Protein AF-A0A3N5WSE6-F1 (afdb_monomer_lite)

Sequence (549 aa):
MKRSPKEPRSGEAVTITAKVTDPDGVKTVTLMYQLVDPGNYIARLDPQYGTTWTSVAMHDDGLGGDALLQDGIFTVQLPTSLQIHRRLIRYKIFAMDDPGAAAFVPYSDDPQPNFAYFVYDGVPAWRGAVQPGVTPVIEYPAEVMRSLPVYHLISKKADVEDCTWFSKDGSDLFRWWGTLVYDGEVYDHIRYRMRGGVWRHSMAKNMFKFDFNRGHYFQARDDYGNKYATKWNRLDFSACIQQGSFGQRGEQGMFEALSFRMFNLAGCPASKTNYLQFRIIDEPYEDGERNAAHAPLTTKGTQYDGDFWGLYMTIEQMDGRFLDEHGLPDGNLFKMDNAYPGGFDKNNQGPTQPADNSDLEVVRGMYSSNPSAQWWSQNVNLDAYYAYVAIYQAVHHGDITSKNWFLYHHPQTDQWWQLPWDLDLTWTTYYGNNDPSDPFSRAGIFYNAALDLEKRNRIREVVDLLFNVEQTGQLIDDYAAIINDPAGGLSIVDADRAMWDYHWVMADAACGRYRDNCGSDKAGQGRFYQEAVDRRYERSFEGMVKVMK

Structure (mmCIF, N/CA/C/O backbone):
data_AF-A0A3N5WSE6-F1
#
_entry.id   AF-A0A3N5WSE6-F1
#
loop_
_atom_site.group_PDB
_atom_site.id
_atom_site.type_symbol
_atom_site.label_atom_id
_atom_site.label_alt_id
_atom_site.label_comp_id
_atom_site.label_asym_id
_atom_site.label_entity_id
_atom_site.label_seq_id
_atom_site.pdbx_PDB_ins_code
_atom_site.Cartn_x
_atom_site.Cartn_y
_atom_site.Cartn_z
_atom_site.occupancy
_atom_site.B_iso_or_equiv
_atom_site.auth_seq_id
_atom_site.auth_comp_id
_atom_site.auth_asym_id
_atom_site.auth_atom_id
_atom_site.pdbx_PDB_model_num
ATOM 1 N N . MET A 1 1 ? -3.345 -11.531 27.426 1.00 86.88 1 MET A N 1
ATOM 2 C CA . MET A 1 1 ? -4.732 -11.178 27.057 1.00 86.88 1 MET A CA 1
ATOM 3 C C . MET A 1 1 ? -5.153 -12.023 25.866 1.00 86.88 1 MET A C 1
ATOM 5 O O . MET A 1 1 ? -4.299 -12.315 25.034 1.00 86.88 1 MET A O 1
ATOM 9 N N . LYS A 1 2 ? -6.423 -12.423 25.783 1.00 92.62 2 LYS A N 1
ATOM 10 C CA . LYS A 1 2 ? -7.014 -13.065 24.600 1.00 92.62 2 LYS A CA 1
ATOM 11 C C . LYS A 1 2 ? -8.398 -12.471 24.317 1.00 92.62 2 LYS A C 1
ATOM 13 O O . LYS A 1 2 ? -9.063 -11.995 25.232 1.00 92.62 2 LYS A O 1
ATOM 18 N N . ARG A 1 3 ? -8.814 -12.507 23.050 1.00 94.56 3 ARG A N 1
ATOM 19 C CA . ARG A 1 3 ? -10.153 -12.127 22.577 1.00 94.56 3 ARG A CA 1
ATOM 20 C C . ARG A 1 3 ? -10.720 -13.264 21.730 1.00 94.56 3 ARG A C 1
ATOM 22 O O . ARG A 1 3 ? -9.979 -13.834 20.931 1.00 94.56 3 ARG A O 1
ATOM 29 N N . SER A 1 4 ? -12.007 -13.564 21.886 1.00 94.44 4 SER A N 1
ATOM 30 C CA . SER A 1 4 ? -12.732 -14.512 21.037 1.00 94.44 4 SER A CA 1
ATOM 31 C C . SER A 1 4 ? -14.167 -14.032 20.765 1.00 94.44 4 SER A C 1
ATOM 33 O O . SER A 1 4 ? -14.835 -13.642 21.724 1.00 94.44 4 SER A O 1
ATOM 35 N N . PRO A 1 5 ? -14.659 -14.078 19.512 1.00 95.19 5 PRO A N 1
ATOM 36 C CA . PRO A 1 5 ? -13.917 -14.422 18.296 1.00 95.19 5 PRO A CA 1
ATOM 37 C C . PRO A 1 5 ? -12.885 -13.344 17.915 1.00 95.19 5 PRO A C 1
ATOM 39 O O . PRO A 1 5 ? -12.900 -12.216 18.418 1.00 95.19 5 PRO A O 1
ATOM 42 N N . LYS A 1 6 ? -11.952 -13.699 17.023 1.00 92.56 6 LYS A N 1
ATOM 43 C CA . LYS A 1 6 ? -10.995 -12.731 16.467 1.00 92.56 6 LYS A CA 1
ATOM 44 C C . LYS A 1 6 ? -11.714 -11.700 15.590 1.00 92.56 6 LYS A C 1
ATOM 46 O O . LYS A 1 6 ? -11.431 -10.513 15.721 1.00 92.56 6 LYS A O 1
ATOM 51 N N . GLU A 1 7 ? -12.657 -12.164 14.776 1.00 94.06 7 GLU A N 1
ATOM 52 C CA . GLU A 1 7 ? -13.447 -11.383 13.819 1.00 94.06 7 GLU A CA 1
ATOM 53 C C . GLU A 1 7 ? -14.938 -11.568 14.123 1.00 94.06 7 GLU A C 1
ATOM 55 O O . GLU A 1 7 ? -15.566 -12.472 13.572 1.00 94.06 7 GLU A O 1
ATOM 60 N N . PRO A 1 8 ? -15.493 -10.795 15.070 1.00 96.88 8 PRO A N 1
ATOM 61 C CA . PRO A 1 8 ? -16.900 -10.907 15.427 1.00 96.88 8 PRO A CA 1
ATOM 62 C C . PRO A 1 8 ? -17.823 -10.422 14.312 1.00 96.88 8 PRO A C 1
ATOM 64 O O . PRO A 1 8 ? -17.570 -9.400 13.668 1.00 96.88 8 PRO A O 1
ATOM 67 N N . ARG A 1 9 ? -18.948 -11.118 14.163 1.00 97.50 9 ARG A N 1
ATOM 68 C CA . ARG A 1 9 ? -20.102 -10.666 13.381 1.00 97.50 9 ARG A CA 1
ATOM 69 C C . ARG A 1 9 ? -21.116 -9.939 14.255 1.00 97.50 9 ARG A C 1
ATOM 71 O O . ARG A 1 9 ? -21.081 -10.008 15.488 1.00 97.50 9 ARG A O 1
ATOM 78 N N . SER A 1 10 ? -22.047 -9.250 13.608 1.00 97.94 10 SER A N 1
ATOM 79 C CA . SER A 1 10 ? -23.164 -8.601 14.282 1.00 97.94 10 SER A CA 1
ATOM 80 C C . SER A 1 10 ? -23.935 -9.592 15.155 1.00 97.94 10 SER A C 1
ATOM 82 O O . SER A 1 10 ? -24.326 -10.668 14.706 1.00 97.94 10 SER A O 1
ATOM 84 N N . GLY A 1 11 ? -24.181 -9.216 16.409 1.00 97.12 11 GLY A N 1
ATOM 85 C CA . GLY A 1 11 ? -24.913 -10.044 17.367 1.00 97.12 11 GLY A CA 1
ATOM 86 C C . GLY A 1 11 ? -24.133 -11.219 17.973 1.00 97.12 11 GLY A C 1
ATOM 87 O O . GLY A 1 11 ? -24.711 -11.949 18.778 1.00 97.12 11 GLY A O 1
ATOM 88 N N . GLU A 1 12 ? -22.849 -11.408 17.659 1.00 95.44 12 GLU A N 1
ATOM 89 C CA . GLU A 1 12 ? -22.012 -12.408 18.338 1.00 95.44 12 GLU A CA 1
ATOM 90 C C . GLU A 1 12 ? -21.519 -11.889 19.695 1.00 95.44 12 GLU A C 1
ATOM 92 O O . GLU A 1 12 ? -21.291 -10.700 19.874 1.00 95.44 12 GLU A O 1
ATOM 97 N N . ALA A 1 13 ? -21.370 -12.753 20.699 1.00 94.19 13 ALA A N 1
ATOM 98 C CA . ALA A 1 13 ? -20.795 -12.331 21.978 1.00 94.19 13 ALA A CA 1
ATOM 99 C C . ALA A 1 13 ? -19.265 -12.293 21.870 1.00 94.19 13 ALA A C 1
ATOM 101 O O . ALA A 1 13 ? -18.660 -13.226 21.341 1.00 94.19 13 ALA A O 1
ATOM 102 N N . VAL A 1 14 ? -18.631 -11.249 22.410 1.00 97.44 14 VAL A N 1
ATOM 103 C CA . VAL A 1 14 ? -17.164 -11.129 22.421 1.00 97.44 14 VAL A CA 1
ATOM 104 C C . VAL A 1 14 ? -16.653 -11.341 23.836 1.00 97.44 14 VAL A C 1
ATOM 106 O O . VAL A 1 14 ? -16.944 -10.557 24.737 1.00 97.44 14 VAL A O 1
ATOM 109 N N . THR A 1 15 ? -15.864 -12.395 24.023 1.00 97.56 15 THR A N 1
ATOM 110 C CA . THR A 1 15 ? -15.195 -12.706 25.289 1.00 97.56 15 THR A CA 1
ATOM 111 C C . THR A 1 15 ? -13.786 -12.131 25.278 1.00 97.56 15 THR A C 1
ATOM 113 O O . THR A 1 15 ? -13.009 -12.390 24.354 1.00 97.56 15 THR A O 1
ATOM 116 N N . ILE A 1 16 ? -13.439 -11.369 26.312 1.00 97.94 16 ILE A N 1
ATOM 117 C CA . ILE A 1 16 ? -12.098 -10.821 26.525 1.00 97.94 16 ILE A CA 1
ATOM 118 C C . ILE A 1 16 ? -11.569 -11.365 27.844 1.00 97.94 16 ILE A C 1
ATOM 120 O O . ILE A 1 16 ? -12.239 -11.264 28.869 1.00 97.94 16 ILE A O 1
ATOM 124 N N . THR A 1 17 ? -10.355 -11.912 27.811 1.00 97.44 17 THR A N 1
ATOM 125 C CA . THR A 1 17 ? -9.686 -12.455 28.993 1.00 97.44 17 THR A CA 1
ATOM 126 C C . THR A 1 17 ? -8.315 -11.830 29.207 1.00 97.44 17 THR A C 1
ATOM 128 O O . THR A 1 17 ? -7.577 -11.522 28.258 1.00 97.44 17 THR A O 1
ATOM 131 N N . ALA A 1 18 ? -7.933 -11.661 30.467 1.00 97.38 18 ALA A N 1
ATOM 132 C CA . ALA A 1 18 ? -6.633 -11.151 30.861 1.00 97.38 18 ALA A CA 1
ATOM 133 C C . ALA A 1 18 ? -6.114 -11.887 32.090 1.00 97.38 18 ALA A C 1
ATOM 135 O O . ALA A 1 18 ? -6.781 -11.957 33.112 1.00 97.38 18 ALA A O 1
ATOM 136 N N . LYS A 1 19 ? -4.884 -12.393 31.986 1.00 96.69 19 LYS A N 1
ATOM 137 C CA . LYS A 1 19 ? -4.167 -12.904 33.146 1.00 96.69 19 LYS A CA 1
ATOM 138 C C . LYS A 1 19 ? -3.644 -11.719 33.951 1.00 96.69 19 LYS A C 1
ATOM 140 O O . LYS A 1 19 ? -2.852 -10.946 33.410 1.00 96.69 19 LYS A O 1
ATOM 145 N N . VAL A 1 20 ? -4.086 -11.596 35.195 1.00 95.94 20 VAL A N 1
ATOM 146 C CA . VAL A 1 20 ? -3.697 -10.529 36.122 1.00 95.94 20 VAL A CA 1
ATOM 147 C C . VAL A 1 20 ? -3.266 -11.184 37.425 1.00 95.94 20 VAL A C 1
ATOM 149 O O . VAL A 1 20 ? -3.993 -11.992 37.990 1.00 95.94 20 VAL A O 1
ATOM 152 N N . THR A 1 21 ? -2.059 -10.869 37.879 1.00 93.56 21 THR A N 1
ATOM 153 C CA . THR A 1 21 ? -1.475 -11.458 39.086 1.00 93.56 21 THR A CA 1
ATOM 154 C C . THR A 1 21 ? -0.719 -10.388 39.843 1.00 93.56 21 THR A C 1
ATOM 156 O O . THR A 1 21 ? 0.062 -9.665 39.224 1.00 93.56 21 THR A O 1
ATOM 159 N N . ASP A 1 22 ? -0.892 -10.355 41.157 1.00 94.56 22 ASP A N 1
ATOM 160 C CA . ASP A 1 22 ? -0.161 -9.472 42.056 1.00 94.56 22 ASP A CA 1
ATOM 161 C C . ASP A 1 22 ? 0.163 -10.231 43.361 1.00 94.56 22 ASP A C 1
ATOM 163 O O . ASP A 1 22 ? -0.725 -10.927 43.867 1.00 94.56 22 ASP A O 1
ATOM 167 N N . PRO A 1 23 ? 1.404 -10.176 43.889 1.00 93.94 23 PRO A N 1
ATOM 168 C CA . PRO A 1 23 ? 1.754 -10.792 45.171 1.00 93.94 23 PRO A CA 1
ATOM 169 C C . PRO A 1 23 ? 0.925 -10.292 46.359 1.00 93.94 23 PRO A C 1
ATOM 171 O O . PRO A 1 23 ? 0.713 -11.060 47.298 1.00 93.94 23 PRO A O 1
ATOM 174 N N . ASP A 1 24 ? 0.455 -9.045 46.307 1.00 94.75 24 ASP A N 1
ATOM 175 C CA . ASP A 1 24 ? -0.353 -8.414 47.349 1.00 94.75 24 ASP A CA 1
ATOM 176 C C . ASP A 1 24 ? -1.864 -8.628 47.138 1.00 94.75 24 ASP A C 1
ATOM 178 O O . ASP A 1 24 ? -2.667 -8.124 47.918 1.00 94.75 24 ASP A O 1
ATOM 182 N N . GLY A 1 25 ? -2.256 -9.418 46.131 1.00 93.56 25 GLY A N 1
ATOM 183 C CA . GLY A 1 25 ? -3.651 -9.709 45.799 1.00 93.56 25 GLY A CA 1
ATOM 184 C C . GLY A 1 25 ? -4.237 -8.743 44.766 1.00 93.56 25 GLY A C 1
ATOM 185 O O . GLY A 1 25 ? -3.863 -7.578 44.675 1.00 93.56 25 GLY A O 1
ATOM 186 N N . VAL A 1 26 ? -5.171 -9.236 43.946 1.00 96.06 26 VAL A N 1
ATOM 187 C CA . VAL A 1 26 ? -5.848 -8.433 42.915 1.00 96.06 26 VAL A CA 1
ATOM 188 C C . VAL A 1 26 ? -7.219 -8.010 43.429 1.00 96.06 26 VAL A C 1
ATOM 190 O O . VAL A 1 26 ? -8.108 -8.843 43.598 1.00 96.06 26 VAL A O 1
ATOM 193 N N . LYS A 1 27 ? -7.410 -6.704 43.625 1.00 95.94 27 LYS A N 1
ATOM 194 C CA . LYS A 1 27 ? -8.645 -6.137 44.176 1.00 95.94 27 LYS A CA 1
ATOM 195 C C . LYS A 1 27 ? -9.726 -5.938 43.128 1.00 95.94 27 LYS A C 1
ATOM 197 O O . LYS A 1 27 ? -10.897 -6.229 43.364 1.00 95.94 27 LYS A O 1
ATOM 202 N N . THR A 1 28 ? -9.367 -5.377 41.975 1.00 96.88 28 THR A N 1
ATOM 203 C CA . THR A 1 28 ? -10.315 -5.172 40.876 1.00 96.88 28 THR A CA 1
ATOM 204 C C . THR A 1 28 ? -9.631 -5.232 39.523 1.00 96.88 28 THR A C 1
ATOM 206 O O . THR A 1 28 ? -8.520 -4.734 39.344 1.00 96.88 28 THR A O 1
ATOM 209 N N . VAL A 1 29 ? -10.344 -5.808 38.557 1.00 98.19 29 VAL A N 1
ATOM 210 C CA . VAL A 1 29 ? -10.006 -5.760 37.139 1.00 98.19 29 VAL A CA 1
ATOM 211 C C . VAL A 1 29 ? -11.225 -5.240 36.392 1.00 98.19 29 VAL A C 1
ATOM 213 O O . VAL A 1 29 ? -12.335 -5.749 36.534 1.00 98.19 29 VAL A O 1
ATOM 216 N N . THR A 1 30 ? -11.031 -4.178 35.622 1.00 98.50 30 THR A N 1
ATOM 217 C CA . THR A 1 30 ? -12.090 -3.485 34.890 1.00 98.50 30 THR A CA 1
ATOM 218 C C . THR A 1 30 ? -11.689 -3.354 33.433 1.00 98.50 30 THR A C 1
ATOM 220 O O . THR A 1 30 ? -10.617 -2.835 33.121 1.00 98.50 30 THR A O 1
ATOM 223 N N . LEU A 1 31 ? -12.569 -3.770 32.528 1.00 98.44 31 LEU A N 1
ATOM 224 C CA . LEU A 1 31 ? -12.447 -3.462 31.115 1.00 98.44 31 LEU A CA 1
ATOM 225 C C . LEU A 1 31 ? -13.149 -2.137 30.830 1.00 98.44 31 LEU A C 1
ATOM 227 O O . LEU A 1 31 ? -14.322 -1.960 31.145 1.00 98.44 31 LEU A O 1
ATOM 231 N N . MET A 1 32 ? -12.436 -1.215 30.196 1.00 98.56 32 MET A N 1
ATOM 232 C CA . MET A 1 32 ? -12.995 0.031 29.687 1.00 98.56 32 MET A CA 1
ATOM 233 C C . MET A 1 32 ? -13.098 -0.074 28.173 1.00 98.56 32 MET A C 1
ATOM 235 O O . MET A 1 32 ? -12.071 -0.281 27.533 1.00 98.56 32 MET A O 1
ATOM 239 N N . TYR A 1 33 ? -14.287 0.086 27.590 1.00 98.50 33 TYR A N 1
ATOM 240 C CA . TYR A 1 33 ? -14.474 0.069 26.136 1.00 98.50 33 TYR A CA 1
ATOM 241 C C . TYR A 1 33 ? -14.991 1.399 25.580 1.00 98.50 33 TYR A C 1
ATOM 243 O O . TYR A 1 33 ? -15.696 2.140 26.262 1.00 98.50 33 TYR A O 1
ATOM 251 N N . GLN A 1 34 ? -14.655 1.682 24.322 1.00 98.69 34 GLN A N 1
ATOM 252 C CA . GLN A 1 34 ? -15.148 2.816 23.541 1.00 98.69 34 GLN A CA 1
ATOM 253 C C . GLN A 1 34 ? -15.708 2.297 22.216 1.00 98.69 34 GLN A C 1
ATOM 255 O O . GLN A 1 34 ? -15.076 1.483 21.540 1.00 98.69 34 GLN A O 1
ATOM 260 N N . LEU A 1 35 ? -16.897 2.777 21.856 1.00 98.56 35 LEU A N 1
ATOM 261 C CA . LEU A 1 35 ? -17.554 2.456 20.593 1.00 98.56 35 LEU A CA 1
ATOM 262 C C . LEU A 1 35 ? -17.202 3.522 19.554 1.00 98.56 35 LEU A C 1
ATOM 264 O O . LEU A 1 35 ? -17.248 4.715 19.852 1.00 98.56 35 LEU A O 1
ATOM 268 N N . VAL A 1 36 ? -16.867 3.086 18.344 1.00 98.69 36 VAL A N 1
ATOM 269 C CA . VAL A 1 36 ? -16.588 3.952 17.198 1.00 98.69 36 VAL A CA 1
ATOM 270 C C . VAL A 1 36 ? -17.490 3.506 16.050 1.00 98.69 36 VAL A C 1
ATOM 272 O O . VAL A 1 36 ? -17.231 2.499 15.387 1.00 98.69 36 VAL A O 1
ATOM 275 N N . ASP A 1 37 ? -18.593 4.232 15.877 1.00 98.50 37 ASP A N 1
ATOM 276 C CA . ASP A 1 37 ? -19.585 3.987 14.829 1.00 98.50 37 ASP A CA 1
ATOM 277 C C . ASP A 1 37 ? -19.084 4.447 13.449 1.00 98.50 37 ASP A C 1
ATOM 279 O O . ASP A 1 37 ? -18.299 5.402 13.373 1.00 98.50 37 ASP A O 1
ATOM 283 N N . PRO A 1 38 ? -19.546 3.820 12.347 1.00 98.56 38 PRO A N 1
ATOM 284 C CA . PRO A 1 38 ? -19.200 4.255 10.995 1.00 98.56 38 PRO A CA 1
ATOM 285 C C . PRO A 1 38 ? -19.547 5.738 10.793 1.00 98.56 38 PRO A C 1
ATOM 287 O O . PRO A 1 38 ? -20.576 6.227 11.268 1.00 98.56 38 PRO A O 1
ATOM 290 N N . GLY A 1 39 ? -18.646 6.474 10.140 1.00 98.12 39 GLY A N 1
ATOM 291 C CA . GLY A 1 39 ? -18.746 7.925 9.963 1.00 98.12 39 GLY A CA 1
ATOM 292 C C . GLY A 1 39 ? -18.388 8.783 11.179 1.00 98.12 39 GLY A C 1
ATOM 293 O O . GLY A 1 39 ? -18.348 10.004 11.070 1.00 98.12 39 GLY A O 1
ATOM 294 N N . ASN A 1 40 ? -18.096 8.175 12.332 1.00 98.19 40 ASN A N 1
ATOM 295 C CA . ASN A 1 40 ? -17.830 8.883 13.587 1.00 98.19 40 ASN A CA 1
ATOM 296 C C . ASN A 1 40 ? -16.466 8.503 14.174 1.00 98.19 40 ASN A C 1
ATOM 298 O O . ASN A 1 40 ? -16.333 8.254 15.374 1.00 98.19 40 ASN A O 1
ATOM 302 N N . TYR A 1 41 ? -15.443 8.428 13.318 1.00 98.56 41 TYR A N 1
ATOM 303 C CA . TYR A 1 41 ? -14.102 8.058 13.748 1.00 98.56 41 TYR A CA 1
ATOM 304 C C . TYR A 1 41 ? -13.552 9.022 14.810 1.00 98.56 41 TYR A C 1
ATOM 306 O O . TYR A 1 41 ? -13.514 10.237 14.615 1.00 98.56 41 TYR A O 1
ATOM 314 N N . ILE A 1 42 ? -13.073 8.455 15.920 1.00 98.38 42 ILE A N 1
ATOM 315 C CA . ILE A 1 42 ? -12.437 9.190 17.016 1.00 98.38 42 ILE A CA 1
ATOM 316 C C . ILE A 1 42 ? -10.920 9.041 16.863 1.00 98.38 42 ILE A C 1
ATOM 318 O O . ILE A 1 42 ? -10.365 7.962 17.095 1.00 98.38 42 ILE A O 1
ATOM 322 N N . ALA A 1 43 ? -10.234 10.113 16.482 1.00 97.44 43 ALA A N 1
ATOM 323 C CA . ALA A 1 43 ? -8.780 10.144 16.388 1.00 97.44 43 ALA A CA 1
ATOM 324 C C . ALA A 1 43 ? -8.129 10.212 17.780 1.00 97.44 43 ALA A C 1
ATOM 326 O O . ALA A 1 43 ? -8.741 10.610 18.770 1.00 97.44 43 ALA A O 1
ATOM 327 N N . ARG A 1 44 ? -6.841 9.856 17.854 1.00 94.94 44 ARG A N 1
ATOM 328 C CA . ARG A 1 44 ? -6.085 9.733 19.114 1.00 94.94 44 ARG A CA 1
ATOM 329 C C . ARG A 1 44 ? -6.114 10.988 19.991 1.00 94.94 44 ARG A C 1
ATOM 331 O O . ARG A 1 44 ? -6.088 10.879 21.218 1.00 94.94 44 ARG A O 1
ATOM 338 N N . LEU A 1 45 ? -6.086 12.154 19.348 1.00 95.69 45 LEU A N 1
ATOM 339 C CA . LEU A 1 45 ? -6.001 13.465 19.993 1.00 95.69 45 LEU A CA 1
ATOM 340 C C . LEU A 1 45 ? -7.360 14.163 20.106 1.00 95.69 45 LEU A C 1
ATOM 342 O O . LEU A 1 45 ? -7.424 15.290 20.592 1.00 95.69 45 LEU A O 1
ATOM 346 N N . ASP A 1 46 ? -8.443 13.507 19.688 1.00 97.44 46 ASP A N 1
ATOM 347 C CA . ASP A 1 46 ? -9.776 14.060 19.881 1.00 97.44 46 ASP A CA 1
ATOM 348 C C . ASP A 1 46 ? -10.138 14.049 21.369 1.00 97.44 46 ASP A C 1
ATOM 350 O O . ASP A 1 46 ? -9.911 13.042 22.047 1.00 97.44 46 ASP A O 1
ATOM 354 N N . PRO A 1 47 ? -10.789 15.103 21.894 1.00 97.38 47 PRO A N 1
ATOM 355 C CA . PRO A 1 47 ? -11.246 15.119 23.283 1.00 97.38 47 PRO A CA 1
ATOM 356 C C . PRO A 1 47 ? -12.132 13.917 23.642 1.00 97.38 47 PRO A C 1
ATOM 358 O O . PRO A 1 47 ? -12.027 13.376 24.742 1.00 97.38 47 PRO A O 1
ATOM 361 N N . GLN A 1 48 ? -12.956 13.452 22.694 1.00 97.50 48 GLN A N 1
ATOM 362 C CA . GLN A 1 48 ? -13.819 12.275 22.855 1.00 97.50 48 GLN A CA 1
ATOM 363 C C . GLN A 1 48 ? -13.027 11.000 23.149 1.00 97.50 48 GLN A C 1
ATOM 365 O O . GLN A 1 48 ? -13.530 10.138 23.873 1.00 97.50 48 GLN A O 1
ATOM 370 N N . TYR A 1 49 ? -11.785 10.891 22.660 1.00 97.75 49 TYR A N 1
ATOM 371 C CA . TYR A 1 49 ? -10.926 9.757 22.980 1.00 97.75 49 TYR A CA 1
ATOM 372 C C . TYR A 1 49 ? -10.676 9.652 24.487 1.00 97.75 49 TYR A C 1
ATOM 374 O O . TYR A 1 49 ? -10.541 8.550 24.993 1.00 97.75 49 TYR A O 1
ATOM 382 N N . GLY A 1 50 ? -10.630 10.763 25.227 1.00 96.00 50 GLY A N 1
ATOM 383 C CA . GLY A 1 50 ? -10.406 10.755 26.675 1.00 96.00 50 GLY A CA 1
ATOM 384 C C . GLY A 1 50 ? -11.664 10.545 27.523 1.00 96.00 50 GLY A C 1
ATOM 385 O O . GLY A 1 50 ? -11.540 10.209 28.696 1.00 96.00 50 GLY A O 1
ATOM 386 N N . THR A 1 51 ? -12.863 10.749 26.969 1.00 95.62 51 THR A N 1
ATOM 387 C CA . THR A 1 51 ? -14.083 10.956 27.776 1.00 95.62 51 THR A CA 1
ATOM 388 C C . THR A 1 51 ? -15.225 9.978 27.505 1.00 95.62 51 THR A C 1
ATOM 390 O O . THR A 1 51 ? -16.185 9.959 28.266 1.00 95.62 51 THR A O 1
ATOM 393 N N . THR A 1 52 ? -15.141 9.145 26.464 1.00 95.75 52 THR A N 1
ATOM 394 C CA . THR A 1 52 ? -16.249 8.266 26.026 1.00 95.75 52 THR A CA 1
ATOM 395 C C . THR A 1 52 ? -15.985 6.777 26.286 1.00 95.75 52 THR A C 1
ATOM 397 O O . THR A 1 52 ? -16.304 5.918 25.465 1.00 95.75 52 THR A O 1
ATOM 400 N N . TRP A 1 53 ? -15.393 6.461 27.441 1.00 98.19 53 TRP A N 1
ATOM 401 C CA . TRP A 1 53 ? -15.140 5.081 27.870 1.00 98.19 53 TRP A CA 1
ATOM 402 C C . TRP A 1 53 ? -16.223 4.584 28.826 1.00 98.19 53 TRP A C 1
ATOM 404 O O . TRP A 1 53 ? -16.596 5.283 29.765 1.00 98.19 53 TRP A O 1
ATOM 414 N N . THR A 1 54 ? -16.686 3.355 28.614 1.00 98.38 54 THR A N 1
ATOM 415 C CA . THR A 1 54 ? -17.622 2.652 29.500 1.00 98.38 54 THR A CA 1
ATOM 416 C C . THR A 1 54 ? -16.898 1.531 30.232 1.00 98.38 54 THR A C 1
ATOM 418 O O . THR A 1 54 ? -16.203 0.738 29.601 1.00 98.38 54 THR A O 1
ATOM 421 N N . SER A 1 55 ? -17.066 1.460 31.551 1.00 98.12 55 SER A N 1
ATOM 422 C CA . SER A 1 55 ? -16.417 0.462 32.407 1.00 98.12 55 SER A CA 1
ATOM 423 C C . SER A 1 55 ? -17.317 -0.744 32.664 1.00 98.12 55 SER A C 1
ATOM 425 O O . SER A 1 55 ? -18.492 -0.585 32.990 1.00 98.12 55 SER A O 1
ATOM 427 N N . VAL A 1 56 ? -16.745 -1.944 32.583 1.00 97.69 56 VAL A N 1
ATOM 428 C CA . VAL A 1 56 ? -17.379 -3.218 32.942 1.00 97.69 56 VAL A CA 1
ATOM 429 C C . VAL A 1 56 ? -16.398 -4.028 33.781 1.00 97.69 56 VAL A C 1
ATOM 431 O O . VAL A 1 56 ? -15.207 -4.081 33.471 1.00 97.69 56 VAL A O 1
ATOM 434 N N . ALA A 1 57 ? -16.887 -4.645 34.853 1.00 97.69 57 ALA A N 1
ATOM 435 C CA . ALA A 1 57 ? -16.064 -5.517 35.679 1.00 97.69 57 ALA A CA 1
ATOM 436 C C . ALA A 1 57 ? -15.631 -6.764 34.892 1.00 97.69 57 ALA A C 1
ATOM 438 O O . ALA A 1 57 ? -16.395 -7.302 34.089 1.00 97.69 57 ALA A O 1
ATOM 439 N N . MET A 1 58 ? -14.399 -7.207 35.127 1.00 98.12 58 MET A N 1
ATOM 440 C CA . MET A 1 58 ? -13.931 -8.529 34.723 1.00 98.12 58 MET A CA 1
ATOM 441 C C . MET A 1 58 ? -13.905 -9.432 35.960 1.00 98.12 58 MET A C 1
ATOM 443 O O . MET A 1 58 ? -13.577 -8.966 37.053 1.00 98.12 58 MET A O 1
ATOM 447 N N . HIS A 1 59 ? -14.242 -10.707 35.788 1.00 97.25 59 HIS A N 1
ATOM 448 C CA . HIS A 1 59 ? -14.419 -11.668 36.878 1.00 97.25 59 HIS A CA 1
ATOM 449 C C . HIS A 1 59 ? -13.544 -12.910 36.680 1.00 97.25 59 HIS A C 1
ATOM 451 O O . HIS A 1 59 ? -13.308 -13.310 35.546 1.00 97.25 59 HIS A O 1
ATOM 457 N N . ASP A 1 60 ? -13.068 -13.478 37.786 1.00 96.50 60 ASP A N 1
ATOM 458 C CA . ASP A 1 60 ? -12.316 -14.742 37.878 1.00 96.50 60 ASP A CA 1
ATOM 459 C C . ASP A 1 60 ? -13.094 -15.674 38.832 1.00 96.50 60 ASP A C 1
ATOM 461 O O . ASP A 1 60 ? -12.671 -15.990 39.949 1.00 96.50 60 ASP A O 1
ATOM 465 N N . ASP A 1 61 ? -14.354 -15.933 38.471 1.00 95.94 61 ASP A N 1
ATOM 466 C CA . ASP A 1 61 ? -15.370 -16.584 39.302 1.00 95.94 61 ASP A CA 1
ATOM 467 C C . ASP A 1 61 ? -15.934 -17.889 38.702 1.00 95.94 61 ASP A C 1
ATOM 469 O O . ASP A 1 61 ? -16.811 -18.523 39.297 1.00 95.94 61 ASP A O 1
ATOM 473 N N . GLY A 1 62 ? -15.431 -18.319 37.542 1.00 94.38 62 GLY A N 1
ATOM 474 C CA . GLY A 1 62 ? -15.947 -19.456 36.780 1.00 94.38 62 GLY A CA 1
ATOM 475 C C . GLY A 1 62 ? -17.340 -19.233 36.172 1.00 94.38 62 GLY A C 1
ATOM 476 O O . GLY A 1 62 ? -18.003 -20.205 35.798 1.00 94.38 62 GLY A O 1
ATOM 477 N N . LEU A 1 63 ? -17.827 -17.987 36.105 1.00 92.69 63 LEU A N 1
ATOM 478 C CA . LEU A 1 63 ? -19.124 -17.607 35.538 1.00 92.69 63 LEU A CA 1
ATOM 479 C C . LEU A 1 63 ? -18.955 -16.624 34.368 1.00 92.69 63 LEU A C 1
ATOM 481 O O . LEU A 1 63 ? -17.880 -16.114 34.083 1.00 92.69 63 LEU A O 1
ATOM 485 N N . GLY A 1 64 ? -20.038 -16.353 33.630 1.00 85.19 64 GLY A N 1
ATOM 486 C CA . GLY A 1 64 ? -20.049 -15.264 32.638 1.00 85.19 64 GLY A CA 1
ATOM 487 C C . GLY A 1 64 ? -19.023 -15.398 31.502 1.00 85.19 64 GLY A C 1
ATOM 488 O O . GLY A 1 64 ? -18.595 -14.390 30.944 1.00 85.19 64 GLY A O 1
ATOM 489 N N . GLY A 1 65 ? -18.627 -16.628 31.161 1.00 88.88 65 GLY A N 1
ATOM 490 C CA . GLY A 1 65 ? -17.589 -16.916 30.168 1.00 88.88 65 GLY A CA 1
ATOM 491 C C . GLY A 1 65 ? -16.212 -17.200 30.753 1.00 88.88 65 GLY A C 1
ATOM 492 O O . GLY A 1 65 ? -15.334 -17.623 30.002 1.00 88.88 65 GLY A O 1
ATOM 493 N N . ASP A 1 66 ? -16.032 -16.988 32.054 1.00 94.81 66 ASP A N 1
ATOM 494 C CA . ASP A 1 66 ? -14.826 -17.370 32.761 1.00 94.81 66 ASP A CA 1
ATOM 495 C C . ASP A 1 66 ? -14.713 -18.893 32.893 1.00 94.81 66 ASP A C 1
ATOM 497 O O . ASP A 1 66 ? -15.684 -19.581 33.212 1.00 94.81 66 ASP A O 1
ATOM 501 N N . ALA A 1 67 ? -13.539 -19.437 32.576 1.00 93.94 67 ALA A N 1
ATOM 502 C CA . ALA A 1 67 ? -13.381 -20.875 32.368 1.00 93.94 67 ALA A CA 1
ATOM 503 C C . ALA A 1 67 ? -13.125 -21.644 33.668 1.00 93.94 67 ALA A C 1
ATOM 505 O O . ALA A 1 67 ? -13.575 -22.784 33.801 1.00 93.94 67 ALA A O 1
ATOM 506 N N . LEU A 1 68 ? -12.375 -21.049 34.597 1.00 95.19 68 LEU A N 1
ATOM 507 C CA . LEU A 1 68 ? -11.951 -21.666 35.847 1.00 95.19 68 LEU A CA 1
ATOM 508 C C . LEU A 1 68 ? -11.978 -20.612 36.949 1.00 95.19 68 LEU A C 1
ATOM 510 O O . LEU A 1 68 ? -11.408 -19.550 36.791 1.00 95.19 68 LEU A O 1
ATOM 514 N N . LEU A 1 69 ? -12.592 -20.952 38.078 1.00 95.19 69 LEU A N 1
ATOM 515 C CA . LEU A 1 69 ? -12.619 -20.102 39.264 1.00 95.19 69 LEU A CA 1
ATOM 516 C C . LEU A 1 69 ? -11.205 -19.920 39.848 1.00 95.19 69 LEU A C 1
ATOM 518 O O . LEU A 1 69 ? -10.553 -20.916 40.173 1.00 95.19 69 LEU A O 1
ATOM 522 N N . GLN A 1 70 ? -10.817 -18.670 40.109 1.00 93.62 70 GLN A N 1
ATOM 523 C CA . GLN A 1 70 ? -9.603 -18.272 40.837 1.00 93.62 70 GLN A CA 1
ATOM 524 C C . GLN A 1 70 ? -8.292 -18.759 40.199 1.00 93.62 70 GLN A C 1
ATOM 526 O O . GLN A 1 70 ? -7.351 -19.136 40.906 1.00 93.62 70 GLN A O 1
ATOM 531 N N . ASP A 1 71 ? -8.203 -18.764 38.869 1.00 95.62 71 ASP A N 1
ATOM 532 C CA . ASP A 1 71 ? -6.973 -19.132 38.151 1.00 95.62 71 ASP A CA 1
ATOM 533 C C . ASP A 1 71 ? -6.103 -17.915 37.752 1.00 95.62 71 ASP A C 1
ATOM 535 O O . ASP A 1 71 ? -5.020 -18.062 37.163 1.00 95.62 71 ASP A O 1
ATOM 539 N N . GLY A 1 72 ? -6.543 -16.708 38.121 1.00 95.25 72 GLY A N 1
ATOM 540 C CA . GLY A 1 72 ? -5.915 -15.432 37.800 1.00 95.25 72 GLY A CA 1
ATOM 541 C C . GLY A 1 72 ? -6.233 -14.929 36.391 1.00 95.25 72 GLY A C 1
ATOM 542 O O . GLY A 1 72 ? -5.606 -13.963 35.939 1.00 95.25 72 GLY A O 1
ATOM 543 N N . ILE A 1 73 ? -7.147 -15.574 35.659 1.00 97.25 73 ILE A N 1
ATOM 544 C CA . ILE A 1 73 ? -7.635 -15.135 34.353 1.00 97.25 73 ILE A CA 1
ATOM 545 C C . ILE A 1 73 ? -8.982 -14.451 34.542 1.00 97.25 73 ILE A C 1
ATOM 547 O O . ILE A 1 73 ? -10.034 -15.062 34.599 1.00 97.25 73 ILE A O 1
ATOM 551 N N . PHE A 1 74 ? -8.956 -13.126 34.534 1.00 98.00 74 PHE A N 1
ATOM 552 C CA . PHE A 1 74 ? -10.171 -12.335 34.584 1.00 98.00 74 PHE A CA 1
ATOM 553 C C . PHE A 1 74 ? -10.827 -12.303 33.207 1.00 98.00 74 PHE A C 1
ATOM 555 O O . PHE A 1 74 ? -10.154 -12.090 32.190 1.00 98.00 74 PHE A O 1
ATOM 562 N N . THR A 1 75 ? -12.146 -12.443 33.181 1.00 98.19 75 THR A N 1
ATOM 563 C CA . THR A 1 75 ? -12.951 -12.578 31.971 1.00 98.19 75 THR A CA 1
ATOM 564 C C . THR A 1 75 ? -14.127 -11.604 31.974 1.00 98.19 75 THR A C 1
ATOM 566 O O . THR A 1 75 ? -14.725 -11.306 33.006 1.00 98.19 75 THR A O 1
ATOM 569 N N . VAL A 1 76 ? -14.471 -11.089 30.795 1.00 97.69 76 VAL A N 1
ATOM 570 C CA . VAL A 1 76 ? -15.726 -10.373 30.548 1.00 97.69 76 VAL A CA 1
ATOM 571 C C . VAL A 1 76 ? -16.300 -10.778 29.196 1.00 97.69 76 VAL A C 1
ATOM 573 O O . VAL A 1 76 ? -15.566 -10.913 28.213 1.00 97.69 76 VAL A O 1
ATOM 576 N N . GLN A 1 77 ? -17.621 -10.932 29.135 1.00 97.00 77 GLN A N 1
ATOM 577 C CA . GLN A 1 77 ? -18.369 -11.039 27.887 1.00 97.00 77 GLN A CA 1
ATOM 578 C C . GLN A 1 77 ? -19.050 -9.710 27.576 1.00 97.00 77 GLN A C 1
ATOM 580 O O . GLN A 1 77 ? -19.942 -9.262 28.296 1.00 97.00 77 GLN A O 1
ATOM 585 N N . LEU A 1 78 ? -18.625 -9.070 26.488 1.00 96.81 78 LEU A N 1
ATOM 586 C CA . LEU A 1 78 ? -19.274 -7.864 25.995 1.00 96.81 78 LEU A CA 1
ATOM 587 C C . LEU A 1 78 ? -20.617 -8.225 25.333 1.00 96.81 78 LEU A C 1
ATOM 589 O O . LEU A 1 78 ? -20.651 -9.155 24.519 1.00 96.81 78 LEU A O 1
ATOM 593 N N . PRO A 1 79 ? -21.712 -7.494 25.637 1.00 91.62 79 PRO A N 1
ATOM 594 C CA . PRO A 1 79 ? -23.037 -7.798 25.108 1.00 91.62 79 PRO A CA 1
ATOM 595 C C . PRO A 1 79 ? -23.087 -7.850 23.579 1.00 91.62 79 PRO A C 1
ATOM 597 O O . PRO A 1 79 ? -22.471 -7.033 22.890 1.00 91.62 79 PRO A O 1
ATOM 600 N N . THR A 1 80 ? -23.908 -8.759 23.053 1.00 96.44 80 THR A N 1
ATOM 601 C CA . THR A 1 80 ? -24.149 -8.928 21.610 1.00 96.44 80 THR A CA 1
ATOM 602 C C . THR A 1 80 ? -24.706 -7.663 20.956 1.00 96.44 80 THR A C 1
ATOM 604 O O . THR A 1 80 ? -24.391 -7.369 19.810 1.00 96.44 80 THR A O 1
ATOM 607 N N . SER A 1 81 ? -25.471 -6.857 21.701 1.00 97.00 81 SER A N 1
ATOM 608 C CA . SER A 1 81 ? -26.030 -5.580 21.238 1.00 97.00 81 SER A CA 1
ATOM 609 C C . SER A 1 81 ? -24.976 -4.508 20.944 1.00 97.00 81 SER A C 1
ATOM 611 O O . SER A 1 81 ? -25.280 -3.518 20.281 1.00 97.00 81 SER A O 1
ATOM 613 N N . LEU A 1 82 ? -23.748 -4.666 21.452 1.00 97.25 82 LEU A N 1
ATOM 614 C CA . LEU A 1 82 ? -22.633 -3.790 21.094 1.00 97.25 82 LEU A CA 1
ATOM 615 C C . LEU A 1 82 ? -22.048 -4.158 19.729 1.00 97.25 82 LEU A C 1
ATOM 617 O O . LEU A 1 82 ? -21.507 -3.275 19.061 1.00 97.25 82 LEU A O 1
ATOM 621 N N . GLN A 1 83 ? -22.189 -5.421 19.317 1.00 97.94 83 GLN A N 1
ATOM 622 C CA . GLN A 1 83 ? -21.608 -5.949 18.092 1.00 97.94 83 GLN A CA 1
ATOM 623 C C . GLN A 1 83 ? -22.511 -5.618 16.915 1.00 97.94 83 GLN A C 1
ATOM 625 O O . GL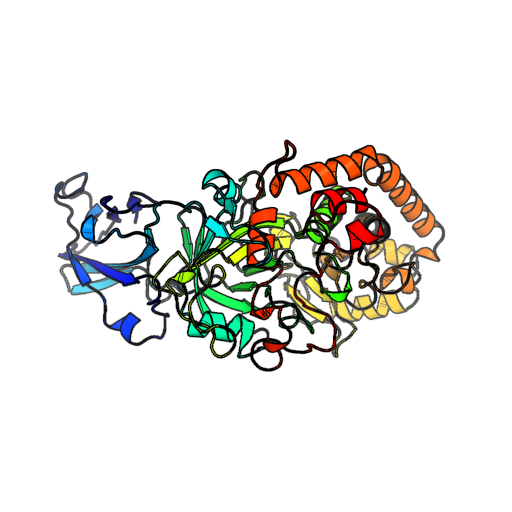N A 1 83 ? -23.471 -6.328 16.618 1.00 97.94 83 GLN A O 1
ATOM 630 N N . ILE A 1 84 ? -22.211 -4.488 16.284 1.00 98.31 84 ILE A N 1
ATOM 631 C CA . ILE A 1 84 ? -22.946 -3.953 15.144 1.00 98.31 84 ILE A CA 1
ATOM 632 C C . ILE A 1 84 ? -21.994 -3.851 13.961 1.00 98.31 84 ILE A C 1
ATOM 634 O O . ILE A 1 84 ? -20.866 -3.385 14.107 1.00 98.31 84 ILE A O 1
ATOM 638 N N . HIS A 1 85 ? -22.468 -4.270 12.794 1.00 98.44 85 HIS A N 1
ATOM 639 C CA . HIS A 1 85 ? -21.770 -4.180 11.522 1.00 98.44 85 HIS A CA 1
ATOM 640 C C . HIS A 1 85 ? -21.062 -2.830 11.323 1.00 98.44 85 HIS A C 1
ATOM 642 O O . HIS A 1 85 ? -21.662 -1.775 11.538 1.00 98.44 85 HIS A O 1
ATOM 648 N N . ARG A 1 86 ? -19.799 -2.870 10.875 1.00 98.31 86 ARG A N 1
ATOM 649 C CA . ARG A 1 86 ? -18.913 -1.713 10.626 1.00 98.31 86 ARG A CA 1
ATOM 650 C C . ARG A 1 86 ? -18.509 -0.927 11.877 1.00 98.31 86 ARG A C 1
ATOM 652 O O . ARG A 1 86 ? -17.901 0.134 11.753 1.00 98.31 86 ARG A O 1
ATOM 659 N N . ARG A 1 87 ? -18.782 -1.431 13.084 1.00 98.62 87 ARG A N 1
ATOM 660 C CA . ARG A 1 87 ? -18.341 -0.788 14.326 1.00 98.62 87 ARG A CA 1
ATOM 661 C C . ARG A 1 87 ? -16.937 -1.239 14.718 1.00 98.62 87 ARG A C 1
ATOM 663 O O . ARG A 1 87 ? -16.656 -2.432 14.847 1.00 98.62 87 ARG A O 1
ATOM 670 N N . LEU A 1 88 ? -16.076 -0.267 14.998 1.00 98.81 88 LEU A N 1
ATOM 671 C CA . LEU A 1 88 ? -14.814 -0.481 15.698 1.00 98.81 88 LEU A CA 1
ATOM 672 C C . LEU A 1 88 ? -15.060 -0.374 17.208 1.00 98.81 88 LEU A C 1
ATOM 674 O O . LEU A 1 88 ? -15.680 0.577 17.687 1.00 98.81 88 LEU A O 1
ATOM 678 N N . ILE A 1 89 ? -14.561 -1.343 17.972 1.00 98.75 89 ILE A N 1
ATOM 679 C CA . ILE A 1 89 ? -14.642 -1.336 19.434 1.00 98.75 89 ILE A CA 1
ATOM 680 C C . ILE A 1 89 ? -13.232 -1.359 19.996 1.00 98.75 89 ILE A C 1
ATOM 682 O O . ILE A 1 89 ? -12.457 -2.287 19.762 1.00 98.75 89 ILE A O 1
ATOM 686 N N . ARG A 1 90 ? -12.909 -0.323 20.763 1.00 98.62 90 ARG A N 1
ATOM 687 C CA . ARG A 1 90 ? -11.634 -0.176 21.465 1.00 98.62 90 ARG A CA 1
ATOM 688 C C . ARG A 1 90 ? -11.797 -0.592 22.906 1.00 98.62 90 ARG A C 1
ATOM 690 O O . ARG A 1 90 ? -12.865 -0.396 23.479 1.00 98.62 90 ARG A O 1
ATOM 697 N N . TYR A 1 91 ? -10.739 -1.108 23.514 1.00 98.44 91 TYR A N 1
ATOM 698 C CA . TYR A 1 91 ? -10.755 -1.422 24.935 1.00 98.44 91 TYR A CA 1
ATOM 699 C C . TYR A 1 91 ? -9.380 -1.305 25.601 1.00 98.44 91 TYR A C 1
ATOM 701 O O . TYR A 1 91 ? -8.334 -1.430 24.961 1.00 98.44 91 TYR A O 1
ATOM 709 N N . LYS A 1 92 ? -9.405 -1.059 26.909 1.00 97.75 92 LYS A N 1
ATOM 710 C CA . LYS A 1 92 ? -8.261 -1.063 27.829 1.00 97.75 92 LYS A CA 1
ATOM 711 C C . LYS A 1 92 ? -8.640 -1.859 29.064 1.00 97.75 92 LYS A C 1
ATOM 713 O O . LYS A 1 92 ? -9.825 -1.988 29.369 1.00 97.75 92 LYS A O 1
ATOM 718 N N . ILE A 1 93 ? -7.649 -2.352 29.791 1.00 98.25 93 ILE A N 1
ATOM 719 C CA . ILE A 1 93 ? -7.882 -2.966 31.098 1.00 98.25 93 ILE A CA 1
ATOM 720 C C . ILE A 1 93 ? -7.217 -2.117 32.164 1.00 98.25 93 ILE A C 1
ATOM 722 O O . ILE A 1 93 ? -6.057 -1.738 32.027 1.00 98.25 93 ILE A O 1
ATOM 726 N N . PHE A 1 94 ? -7.976 -1.832 33.209 1.00 98.12 94 PHE A N 1
ATOM 727 C CA . PHE A 1 94 ? -7.515 -1.263 34.458 1.00 98.12 94 PHE A CA 1
ATOM 728 C C . PHE A 1 94 ? -7.444 -2.376 35.501 1.00 98.12 94 PHE A C 1
ATOM 730 O O . PHE A 1 94 ? -8.414 -3.115 35.669 1.00 98.12 94 PHE A O 1
ATOM 737 N N . ALA A 1 95 ? -6.322 -2.488 36.200 1.00 97.88 95 ALA A N 1
ATOM 738 C CA . ALA A 1 95 ? -6.167 -3.386 37.337 1.00 97.88 95 ALA A CA 1
ATOM 739 C C . ALA A 1 95 ? -5.683 -2.598 38.555 1.00 97.88 95 ALA A C 1
ATOM 741 O O . ALA A 1 95 ? -4.884 -1.673 38.404 1.00 97.88 95 ALA A O 1
ATOM 742 N N . MET A 1 96 ? -6.167 -2.969 39.739 1.00 98.00 96 MET A N 1
ATOM 743 C CA . MET A 1 96 ? -5.728 -2.426 41.023 1.00 98.00 96 MET A CA 1
ATOM 744 C C . MET A 1 96 ? -5.546 -3.569 42.024 1.00 98.00 96 MET A C 1
ATOM 746 O O . MET A 1 96 ? -6.386 -4.473 42.077 1.00 98.00 96 MET A O 1
ATOM 750 N N . ASP A 1 97 ? -4.466 -3.519 42.794 1.00 96.69 97 ASP A N 1
ATOM 751 C CA . ASP A 1 97 ? -4.167 -4.457 43.878 1.00 96.69 97 ASP A CA 1
ATOM 752 C C . ASP A 1 97 ? -4.879 -4.064 45.196 1.00 96.69 97 ASP A C 1
ATOM 754 O O . ASP A 1 97 ? -5.600 -3.056 45.272 1.00 96.69 97 ASP A O 1
ATOM 758 N N . ASP A 1 98 ? -4.729 -4.876 46.244 1.00 93.44 98 ASP A N 1
ATOM 759 C CA . ASP A 1 98 ? -5.308 -4.574 47.560 1.00 93.44 98 ASP A CA 1
ATOM 760 C C . ASP A 1 98 ? -4.714 -3.308 48.225 1.00 93.44 98 ASP A C 1
ATOM 762 O O . ASP A 1 98 ? -5.500 -2.492 48.739 1.00 93.44 98 ASP A O 1
ATOM 766 N N . PRO A 1 99 ? -3.381 -3.078 48.185 1.00 96.12 99 PRO A N 1
ATOM 767 C CA . PRO A 1 99 ? -2.746 -1.839 48.653 1.00 96.12 99 PRO A CA 1
ATOM 768 C C . PRO A 1 99 ? -3.142 -0.549 47.910 1.00 96.12 99 PRO A C 1
ATOM 770 O O . PRO A 1 99 ? -2.988 0.543 48.465 1.00 96.12 99 PRO A O 1
ATOM 773 N N . GLY A 1 100 ? -3.666 -0.643 46.686 1.00 94.94 100 GLY A N 1
ATOM 774 C CA . GLY A 1 100 ? -4.098 0.471 45.842 1.00 94.94 100 GLY A CA 1
ATOM 775 C C . GLY A 1 100 ? -3.136 0.875 44.713 1.00 94.94 100 GLY A C 1
ATOM 776 O O . GLY A 1 100 ? -3.387 1.897 44.066 1.00 94.94 100 GLY A O 1
ATOM 777 N N . ALA A 1 101 ? -2.063 0.126 44.448 1.00 96.31 101 ALA A N 1
ATOM 778 C CA . ALA A 1 101 ? -1.304 0.268 43.212 1.00 96.31 101 ALA A CA 1
ATOM 779 C C . ALA A 1 101 ? -2.177 -0.135 42.018 1.00 96.31 101 ALA A C 1
ATOM 781 O O . ALA A 1 101 ? -2.988 -1.059 42.086 1.00 96.31 101 ALA A O 1
ATOM 782 N N . ALA A 1 102 ? -2.044 0.593 40.911 1.00 96.62 102 ALA A N 1
ATOM 783 C CA . ALA A 1 102 ? -2.902 0.402 39.754 1.00 96.62 102 ALA A CA 1
ATOM 784 C C . ALA A 1 102 ? -2.154 0.592 38.438 1.00 96.62 102 ALA A C 1
ATOM 786 O O . ALA A 1 102 ? -1.199 1.367 38.349 1.00 96.62 102 ALA A O 1
ATOM 787 N N . ALA A 1 103 ? -2.636 -0.084 37.397 1.00 96.06 103 ALA A N 1
ATOM 788 C CA . ALA A 1 103 ? -2.078 -0.001 36.058 1.00 96.06 103 ALA A CA 1
ATOM 789 C C . ALA A 1 103 ? -3.164 -0.060 34.981 1.00 96.06 103 ALA A C 1
ATOM 791 O O . ALA A 1 103 ? -4.209 -0.692 35.147 1.00 96.06 103 ALA A O 1
ATOM 792 N N . PHE A 1 104 ? -2.866 0.569 33.844 1.00 96.62 104 PHE A N 1
ATOM 793 C CA . PHE A 1 104 ? -3.591 0.372 32.596 1.00 96.62 104 PHE A CA 1
ATOM 794 C C . PHE A 1 104 ? -2.773 -0.504 31.652 1.00 96.62 104 PHE A C 1
ATOM 796 O O . PHE A 1 104 ? -1.559 -0.334 31.555 1.00 96.62 104 PHE A O 1
ATOM 803 N N . VAL A 1 105 ? -3.453 -1.389 30.924 1.00 95.94 105 VAL A N 1
ATOM 804 C CA . VAL A 1 105 ? -2.898 -2.070 29.751 1.00 95.94 105 VAL A CA 1
ATOM 805 C C . VAL A 1 105 ? -3.748 -1.769 28.500 1.00 95.94 105 VAL A C 1
ATOM 807 O O . VAL A 1 105 ? -4.977 -1.917 28.557 1.00 95.94 105 VAL A O 1
ATOM 810 N N . PRO A 1 106 ? -3.134 -1.356 27.370 1.00 96.88 106 PRO A N 1
ATOM 811 C CA . PRO A 1 106 ? -1.691 -1.149 27.162 1.00 96.88 106 PRO A CA 1
ATOM 812 C C . PRO A 1 106 ? -1.087 -0.071 28.075 1.00 96.88 106 PRO A C 1
ATOM 814 O O . PRO A 1 106 ? -1.795 0.838 28.515 1.00 96.88 106 PRO A O 1
ATOM 817 N N . TYR A 1 107 ? 0.198 -0.225 28.402 1.00 95.81 107 TYR A N 1
ATOM 818 C CA . TYR A 1 107 ? 0.917 0.720 29.255 1.00 95.81 107 TYR A CA 1
ATOM 819 C C . TYR A 1 107 ? 1.072 2.076 28.557 1.00 95.81 107 TYR A C 1
ATOM 821 O O . TYR A 1 107 ? 0.937 2.195 27.341 1.00 95.81 107 TYR A O 1
ATOM 829 N N . SER A 1 108 ? 1.340 3.127 29.331 1.00 93.50 108 SER A N 1
ATOM 830 C CA . SER A 1 108 ? 1.385 4.505 28.825 1.00 93.50 108 SER A CA 1
ATOM 831 C C . SER A 1 108 ? 2.487 4.776 27.797 1.00 93.50 108 SER A C 1
ATOM 833 O O . SER A 1 108 ? 2.399 5.762 27.069 1.00 93.50 108 SER A O 1
ATOM 835 N N . ASP A 1 109 ? 3.531 3.952 27.780 1.00 94.69 109 ASP A N 1
ATOM 836 C CA . ASP A 1 109 ? 4.654 4.003 26.844 1.00 94.69 109 ASP A CA 1
ATOM 837 C C . ASP A 1 109 ? 4.420 3.181 25.565 1.00 94.69 109 ASP A C 1
ATOM 839 O O . ASP A 1 109 ? 5.191 3.315 24.611 1.00 94.69 109 ASP A O 1
ATOM 843 N N . ASP A 1 110 ? 3.347 2.385 25.500 1.00 96.50 110 ASP A N 1
ATOM 844 C CA . ASP A 1 110 ? 2.930 1.728 24.266 1.00 96.50 110 ASP A CA 1
ATOM 845 C C . ASP A 1 110 ? 2.354 2.780 23.293 1.00 96.50 110 ASP A C 1
ATOM 847 O O . ASP A 1 110 ? 1.392 3.486 23.632 1.00 96.50 110 ASP A O 1
ATOM 851 N N . PRO A 1 111 ? 2.906 2.920 22.070 1.00 95.62 111 PRO A N 1
ATOM 852 C CA . PRO A 1 111 ? 2.381 3.863 21.086 1.00 95.62 111 PRO A CA 1
ATOM 853 C C . PRO A 1 111 ? 0.948 3.533 20.641 1.00 95.62 111 PRO A C 1
ATOM 855 O O . PRO A 1 111 ? 0.259 4.428 20.148 1.00 95.62 111 PRO A O 1
ATOM 858 N N . GLN A 1 112 ? 0.482 2.293 20.831 1.00 96.56 112 GLN A N 1
ATOM 859 C CA . GLN A 1 112 ? -0.909 1.902 20.649 1.00 96.56 112 GLN A CA 1
ATOM 860 C C . GLN A 1 112 ? -1.631 1.880 22.015 1.00 96.56 112 GLN A C 1
ATOM 862 O O . GLN A 1 112 ? -1.611 0.886 22.736 1.00 96.56 112 GLN A O 1
ATOM 867 N N . PRO A 1 113 ? -2.331 2.962 22.392 1.00 96.12 113 PRO A N 1
ATOM 868 C CA . PRO A 1 113 ? -2.855 3.185 23.749 1.00 96.12 113 PRO A CA 1
ATOM 869 C C . PRO A 1 113 ? -4.082 2.336 24.125 1.00 96.12 113 PRO A C 1
ATOM 871 O O . PRO A 1 113 ? -4.646 2.529 25.205 1.00 96.12 113 PRO A O 1
ATOM 874 N N . ASN A 1 114 ? -4.573 1.488 23.221 1.00 98.06 114 ASN A N 1
ATOM 875 C CA . ASN A 1 114 ? -5.705 0.590 23.422 1.00 98.06 114 ASN A CA 1
ATOM 876 C C . ASN A 1 114 ? -5.566 -0.657 22.551 1.00 98.06 114 ASN A C 1
ATOM 878 O O . ASN A 1 114 ? -4.900 -0.656 21.521 1.00 98.06 114 ASN A O 1
ATOM 882 N N . PHE A 1 115 ? -6.281 -1.703 22.938 1.00 98.00 115 PHE A N 1
ATOM 883 C CA . PHE A 1 115 ? -6.620 -2.789 22.032 1.00 98.00 115 PHE A CA 1
ATOM 884 C C . PHE A 1 115 ? -7.868 -2.414 21.239 1.00 98.00 115 PHE A C 1
ATOM 886 O O . PHE A 1 115 ? -8.604 -1.496 21.619 1.00 98.00 115 PHE A O 1
ATOM 893 N N . ALA A 1 116 ? -8.130 -3.126 20.149 1.00 98.19 116 ALA A N 1
ATOM 894 C CA . ALA A 1 116 ? -9.375 -2.968 19.422 1.00 98.19 116 ALA A CA 1
ATOM 895 C C . ALA A 1 116 ? -9.761 -4.239 18.660 1.00 98.19 116 ALA A C 1
ATOM 897 O O . ALA A 1 116 ? -8.949 -5.148 18.463 1.00 98.19 116 ALA A O 1
ATOM 898 N N . TYR A 1 117 ? -11.021 -4.295 18.250 1.00 98.62 117 TYR A N 1
ATOM 899 C CA . TYR A 1 117 ? -11.546 -5.273 17.310 1.00 98.62 117 TYR A CA 1
ATOM 900 C C . TYR A 1 117 ? -12.627 -4.633 16.442 1.00 98.62 117 TYR A C 1
ATOM 902 O O . TYR A 1 117 ? -13.243 -3.641 16.831 1.00 98.62 117 TYR A O 1
ATOM 910 N N . PHE A 1 118 ? -12.833 -5.194 15.258 1.00 98.62 118 PHE A N 1
ATOM 911 C CA . PHE A 1 118 ? -13.760 -4.671 14.265 1.00 98.62 118 PHE A CA 1
ATOM 912 C C . PHE A 1 118 ? -14.869 -5.688 14.018 1.00 98.62 118 PHE A C 1
ATOM 914 O O . PHE A 1 118 ? -14.582 -6.868 13.819 1.00 98.62 118 PHE A O 1
ATOM 921 N N . VAL A 1 119 ? -16.119 -5.234 14.080 1.00 98.75 119 VAL A N 1
ATOM 922 C CA . VAL A 1 119 ? -17.297 -6.070 13.844 1.00 98.75 119 VAL A CA 1
ATOM 923 C C . VAL A 1 119 ? -17.701 -5.932 12.384 1.00 98.75 119 VAL A C 1
ATOM 925 O O . VAL A 1 119 ? -18.056 -4.838 11.938 1.00 98.75 119 VAL A O 1
ATOM 928 N N . TYR A 1 120 ? -17.658 -7.026 11.627 1.00 97.94 120 TYR A N 1
ATOM 929 C CA . TYR A 1 120 ? -17.938 -6.982 10.194 1.00 97.94 120 TYR A CA 1
ATOM 930 C C . TYR A 1 120 ? -18.625 -8.256 9.706 1.00 97.94 120 TYR A C 1
ATOM 932 O O . TYR A 1 120 ? -18.208 -9.367 10.019 1.00 97.94 120 TYR A O 1
ATOM 940 N N . ASP A 1 121 ? -19.668 -8.089 8.891 1.00 97.50 121 ASP A N 1
ATOM 941 C CA . ASP A 1 121 ? -20.502 -9.201 8.395 1.00 97.50 121 ASP A CA 1
ATOM 942 C C . ASP A 1 121 ? -20.034 -9.712 7.019 1.00 97.50 121 ASP A C 1
ATOM 944 O O . ASP A 1 121 ? -20.681 -10.551 6.386 1.00 97.50 121 ASP A O 1
ATOM 948 N N . GLY A 1 122 ? -18.868 -9.231 6.579 1.00 96.31 122 GLY A N 1
ATOM 949 C CA . GLY A 1 122 ? -18.284 -9.489 5.270 1.00 96.31 122 GLY A CA 1
ATOM 950 C C . GLY A 1 122 ? -18.712 -8.463 4.224 1.00 96.31 122 GLY A C 1
ATOM 951 O O . GLY A 1 122 ? -19.760 -7.833 4.335 1.00 96.31 122 GLY A O 1
ATOM 952 N N . VAL A 1 123 ? -17.895 -8.327 3.180 1.00 97.69 123 VAL A N 1
ATOM 953 C CA . VAL A 1 123 ? -18.147 -7.389 2.077 1.00 97.69 123 VAL A CA 1
ATOM 954 C C . VAL A 1 123 ? -19.414 -7.804 1.321 1.00 97.69 123 VAL A C 1
ATOM 956 O O . VAL A 1 123 ? -19.494 -8.964 0.906 1.00 97.69 123 VAL A O 1
ATOM 959 N N . PRO A 1 124 ? -20.427 -6.942 1.155 1.00 97.25 124 PRO A N 1
ATOM 960 C CA . PRO A 1 124 ? -21.627 -7.295 0.402 1.00 97.25 124 PRO A CA 1
ATOM 961 C C . PRO A 1 124 ? -21.375 -7.264 -1.115 1.00 97.25 124 PRO A C 1
ATOM 963 O O . PRO A 1 124 ? -20.305 -6.871 -1.581 1.00 97.25 124 PRO A O 1
ATOM 966 N N . ALA A 1 125 ? -22.389 -7.648 -1.894 1.00 98.12 125 ALA A N 1
ATOM 967 C CA . ALA A 1 125 ? -22.439 -7.298 -3.311 1.00 98.12 125 ALA A CA 1
ATOM 968 C C . ALA A 1 125 ? -22.444 -5.765 -3.481 1.00 98.12 125 ALA A C 1
ATOM 970 O O . ALA A 1 125 ? -22.940 -5.039 -2.616 1.00 98.12 125 ALA A O 1
ATOM 971 N N . TRP A 1 126 ? -21.916 -5.273 -4.600 1.00 98.44 126 TRP A N 1
ATOM 972 C CA . TRP A 1 126 ? -21.856 -3.844 -4.915 1.00 98.44 126 TRP A CA 1
ATOM 973 C C . TRP A 1 126 ? -22.547 -3.561 -6.249 1.00 98.44 126 TRP A C 1
ATOM 975 O O . TRP A 1 126 ? -22.565 -4.413 -7.132 1.00 98.44 126 TRP A O 1
ATOM 985 N N . ARG A 1 127 ? -23.147 -2.379 -6.412 1.00 98.00 127 ARG A N 1
ATOM 986 C CA . ARG A 1 127 ? -23.864 -2.003 -7.638 1.00 98.00 127 ARG A CA 1
ATOM 987 C C . ARG A 1 127 ? -23.295 -0.711 -8.200 1.00 98.00 127 ARG A C 1
ATOM 989 O O . ARG A 1 127 ? -23.167 0.267 -7.473 1.00 98.00 127 ARG A O 1
ATOM 996 N N . GLY A 1 128 ? -23.026 -0.693 -9.500 1.00 97.94 128 GLY A N 1
ATOM 997 C CA . GLY A 1 128 ? -22.516 0.492 -10.179 1.00 97.94 128 GLY A CA 1
ATOM 998 C C . GLY A 1 128 ? -22.543 0.363 -11.694 1.00 97.94 128 GLY A C 1
ATOM 999 O O . GLY A 1 128 ? -22.752 -0.715 -12.246 1.00 97.94 128 GLY A O 1
ATOM 1000 N N . ALA A 1 129 ? -22.361 1.485 -12.376 1.00 98.12 129 ALA A N 1
ATOM 1001 C CA . ALA A 1 129 ? -22.245 1.566 -13.827 1.00 98.12 129 ALA A CA 1
ATOM 1002 C C . ALA A 1 129 ? -20.887 2.167 -14.207 1.00 98.12 129 ALA A C 1
ATOM 1004 O O . ALA A 1 129 ? -20.431 3.090 -13.536 1.00 98.12 129 ALA A O 1
ATOM 1005 N N . VAL A 1 130 ? -20.278 1.713 -15.310 1.00 97.12 130 VAL A N 1
ATOM 1006 C CA . VAL A 1 130 ? -19.046 2.325 -15.852 1.00 97.12 130 VAL A CA 1
ATOM 1007 C C . VAL A 1 130 ? -19.243 3.812 -16.121 1.00 97.12 130 VAL A C 1
ATOM 1009 O O . VAL A 1 130 ? -18.444 4.620 -15.669 1.00 97.12 130 VAL A O 1
ATOM 1012 N N . GLN A 1 131 ? -20.331 4.178 -16.796 1.00 97.44 131 GLN A N 1
ATOM 1013 C CA . GLN A 1 131 ? -20.751 5.558 -17.001 1.00 97.44 131 GLN A CA 1
ATOM 1014 C C . GLN A 1 131 ? -22.206 5.720 -16.530 1.00 97.44 131 GLN A C 1
ATOM 1016 O O . GLN A 1 131 ? -23.134 5.408 -17.287 1.00 97.44 131 GLN A O 1
ATOM 1021 N N . PRO A 1 132 ? -22.440 6.204 -15.297 1.00 96.38 132 PRO A N 1
ATOM 1022 C CA . PRO A 1 132 ? -23.787 6.387 -14.764 1.00 96.38 132 PRO A CA 1
ATOM 1023 C C . PRO A 1 132 ? -24.686 7.222 -15.686 1.00 96.38 132 PRO A C 1
ATOM 1025 O O . PRO A 1 132 ? -24.288 8.272 -16.189 1.00 96.38 132 PRO A O 1
ATOM 1028 N N . GLY A 1 133 ? -25.906 6.734 -15.925 1.00 95.75 133 GLY A N 1
ATOM 1029 C CA . GLY A 1 133 ? -26.877 7.349 -16.839 1.00 95.75 133 GLY A CA 1
ATOM 1030 C C . GLY A 1 133 ? -26.681 7.016 -18.324 1.00 95.75 133 GLY A C 1
ATOM 1031 O O . GLY A 1 133 ? -27.555 7.347 -19.122 1.00 95.75 133 GLY A O 1
ATOM 1032 N N . VAL A 1 134 ? -25.584 6.345 -18.697 1.00 97.81 134 VAL A N 1
ATOM 1033 C CA . VAL A 1 134 ? -25.300 5.918 -20.080 1.00 97.81 134 VAL A CA 1
ATOM 1034 C C . VAL A 1 134 ? -25.187 4.400 -20.180 1.00 97.81 134 VAL A C 1
ATOM 1036 O O . VAL A 1 134 ? -25.875 3.789 -20.995 1.00 97.81 134 VAL A O 1
ATOM 1039 N N . THR A 1 135 ? -24.350 3.777 -19.350 1.00 97.62 135 THR A N 1
ATOM 1040 C CA . THR A 1 135 ? -24.236 2.314 -19.283 1.00 97.62 135 THR A CA 1
ATOM 1041 C C . THR A 1 135 ? -25.175 1.745 -18.216 1.00 97.62 135 THR A C 1
ATOM 1043 O O . THR A 1 135 ? -25.453 2.432 -17.229 1.00 97.62 135 THR A O 1
ATOM 1046 N N . PRO A 1 136 ? -25.644 0.491 -18.359 1.00 97.88 136 PRO A N 1
ATOM 1047 C CA . PRO A 1 136 ? -26.462 -0.162 -17.341 1.00 97.88 136 PRO A CA 1
ATOM 1048 C C . PRO A 1 136 ? -25.767 -0.229 -15.977 1.00 97.88 136 PRO A C 1
ATOM 1050 O O . PRO A 1 136 ? -24.546 -0.359 -15.900 1.00 97.88 136 PRO A O 1
ATOM 1053 N N . VAL A 1 137 ? -26.564 -0.182 -14.907 1.00 98.19 137 VAL A N 1
ATOM 1054 C CA . VAL A 1 137 ? -26.101 -0.525 -13.557 1.00 98.19 137 VAL A CA 1
ATOM 1055 C C . VAL A 1 137 ? -25.974 -2.040 -13.470 1.00 98.19 137 VAL A C 1
ATOM 1057 O O . VAL A 1 137 ? -26.940 -2.758 -13.730 1.00 98.19 137 VAL A O 1
ATOM 1060 N N . ILE A 1 138 ? -24.792 -2.503 -13.087 1.00 97.81 138 ILE A N 1
ATOM 1061 C CA . ILE A 1 138 ? -24.449 -3.908 -12.896 1.00 97.81 138 ILE A CA 1
ATOM 1062 C C . ILE A 1 138 ? -24.381 -4.185 -11.395 1.00 97.81 138 ILE A C 1
ATOM 1064 O O . ILE A 1 138 ? -23.951 -3.333 -10.618 1.00 97.81 138 ILE A O 1
ATOM 1068 N N . GLU A 1 139 ? -24.836 -5.366 -10.984 1.00 98.00 139 GLU A N 1
ATOM 1069 C CA . GLU A 1 139 ? -24.567 -5.901 -9.653 1.00 98.00 139 GLU A CA 1
ATOM 1070 C C . GLU A 1 139 ? -23.345 -6.812 -9.726 1.00 98.00 139 GLU A C 1
ATOM 1072 O O . GLU A 1 139 ? -23.336 -7.780 -10.483 1.00 98.00 139 GLU A O 1
ATOM 1077 N N . TYR A 1 140 ? -22.328 -6.474 -8.946 1.00 98.12 140 TYR A N 1
ATOM 1078 C CA . TYR A 1 140 ? -21.123 -7.249 -8.718 1.00 98.12 140 TYR A CA 1
ATOM 1079 C C . TYR A 1 140 ? -21.365 -8.112 -7.479 1.00 98.12 140 TYR A C 1
ATOM 1081 O O . TYR A 1 140 ? -21.457 -7.568 -6.371 1.00 98.12 140 TYR A O 1
ATOM 1089 N N . PRO A 1 141 ? -21.525 -9.434 -7.644 1.00 97.88 141 PRO A N 1
ATOM 1090 C CA . PRO A 1 141 ? -21.865 -10.322 -6.543 1.00 97.88 141 PRO A CA 1
ATOM 1091 C C . PRO A 1 141 ? -20.815 -10.334 -5.426 1.00 97.88 141 PRO A C 1
ATOM 1093 O O . PRO A 1 141 ? -19.657 -9.962 -5.624 1.00 97.88 141 PRO A O 1
ATOM 1096 N N . ALA A 1 142 ? -21.203 -10.800 -4.237 1.00 97.69 142 ALA A N 1
ATOM 1097 C CA . ALA A 1 142 ? -20.316 -10.810 -3.075 1.00 97.69 142 ALA A CA 1
ATOM 1098 C C . ALA A 1 142 ? -19.056 -11.665 -3.299 1.00 97.69 142 ALA A C 1
ATOM 1100 O O . ALA A 1 142 ? -18.010 -11.339 -2.756 1.00 97.69 142 ALA A O 1
ATOM 1101 N N . GLU A 1 143 ? -19.129 -12.731 -4.096 1.00 96.56 143 GLU A N 1
ATOM 1102 C CA . GLU A 1 143 ? -17.978 -13.547 -4.489 1.00 96.56 143 GLU A CA 1
ATOM 1103 C C . GLU A 1 143 ? -16.950 -12.759 -5.309 1.00 96.56 143 GLU A C 1
ATOM 1105 O O . GLU A 1 143 ? -15.757 -12.880 -5.047 1.00 96.56 143 GLU 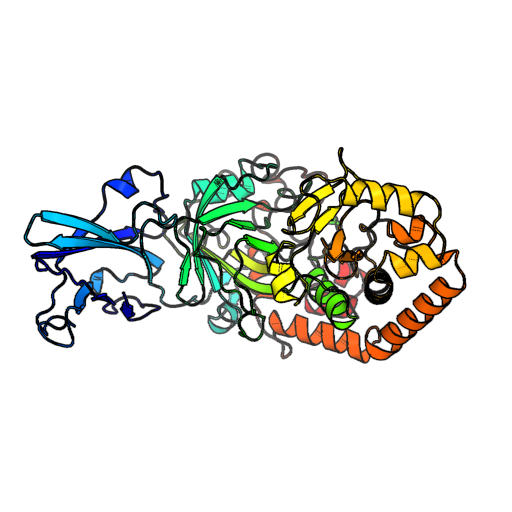A O 1
ATOM 1110 N N . VAL A 1 144 ? -17.401 -11.881 -6.214 1.00 97.62 144 VAL A N 1
ATOM 1111 C CA . VAL A 1 144 ? -16.525 -10.977 -6.974 1.00 97.62 144 VAL A CA 1
ATOM 1112 C C . VAL A 1 144 ? -15.923 -9.937 -6.037 1.00 97.62 144 VAL A C 1
ATOM 1114 O O . VAL A 1 144 ? -14.717 -9.717 -6.030 1.00 97.62 144 VAL A O 1
ATOM 1117 N N . MET A 1 145 ? -16.746 -9.334 -5.176 1.00 98.19 145 MET A N 1
ATOM 1118 C CA . MET A 1 145 ? -16.270 -8.318 -4.233 1.00 98.19 145 MET A CA 1
ATOM 1119 C C . MET A 1 145 ? -15.365 -8.886 -3.127 1.00 98.19 145 MET A C 1
ATOM 1121 O O . MET A 1 145 ? -14.727 -8.109 -2.426 1.00 98.19 145 MET A O 1
ATOM 1125 N N . ARG A 1 146 ? -15.304 -10.214 -2.961 1.00 96.19 146 ARG A N 1
ATOM 1126 C CA . ARG A 1 146 ? -14.454 -10.930 -1.992 1.00 96.19 146 ARG A CA 1
ATOM 1127 C C . ARG A 1 146 ? -13.330 -11.726 -2.663 1.00 96.19 146 ARG A C 1
ATOM 1129 O O . ARG A 1 146 ? -12.707 -12.547 -1.994 1.00 96.19 146 ARG A O 1
ATOM 1136 N N . SER A 1 147 ? -13.074 -11.512 -3.956 1.00 96.69 147 SER A N 1
ATOM 1137 C CA . SER A 1 147 ? -12.039 -12.250 -4.690 1.00 96.69 147 SER A CA 1
ATOM 1138 C C . SER A 1 147 ? -10.615 -11.889 -4.251 1.00 96.69 147 SER A C 1
ATOM 1140 O O . SER A 1 147 ? -9.694 -12.664 -4.483 1.00 96.69 147 SER A O 1
ATOM 1142 N N . LEU A 1 148 ? -10.436 -10.734 -3.599 1.00 97.94 148 LEU A N 1
ATOM 1143 C CA . LEU A 1 148 ? -9.155 -10.244 -3.094 1.00 97.94 148 LEU A CA 1
ATOM 1144 C C . LEU A 1 148 ? -9.174 -10.028 -1.573 1.00 97.94 148 LEU A C 1
ATOM 1146 O O . LEU A 1 148 ? -10.240 -9.799 -0.990 1.00 97.94 148 LEU A O 1
ATOM 1150 N N . PRO A 1 149 ? -7.994 -10.013 -0.921 1.00 98.19 149 PRO A N 1
ATOM 1151 C CA . PRO A 1 149 ? -7.852 -9.542 0.452 1.00 98.19 149 PRO A CA 1
ATOM 1152 C C . PRO A 1 149 ? -8.465 -8.147 0.650 1.00 98.19 149 PRO A C 1
ATOM 1154 O O . PRO A 1 149 ? -8.228 -7.239 -0.145 1.00 98.19 149 PRO A O 1
ATOM 1157 N N . VAL A 1 150 ? -9.227 -7.958 1.730 1.00 98.19 150 VAL A N 1
ATOM 1158 C CA . VAL A 1 150 ? -9.954 -6.704 1.997 1.00 98.19 150 VAL A CA 1
ATOM 1159 C C . VAL A 1 150 ? -9.264 -5.910 3.095 1.00 98.19 150 VAL A C 1
ATOM 1161 O O . VAL A 1 150 ? -9.120 -6.387 4.223 1.00 98.19 150 VAL A O 1
ATOM 1164 N N . TYR A 1 151 ? -8.842 -4.692 2.767 1.00 98.81 151 TYR A N 1
ATOM 1165 C CA . TYR A 1 151 ? -8.172 -3.790 3.698 1.00 98.81 151 TYR A CA 1
ATOM 1166 C C . TYR A 1 151 ? -9.118 -2.630 3.987 1.00 98.81 151 TYR A C 1
ATOM 1168 O O . TYR A 1 151 ? -9.511 -1.906 3.071 1.00 98.81 151 TYR A O 1
ATOM 1176 N N . HIS A 1 152 ? -9.471 -2.444 5.258 1.00 98.88 152 HIS A N 1
ATOM 1177 C CA . HIS A 1 152 ? -10.338 -1.344 5.674 1.00 98.88 152 HIS A CA 1
ATOM 1178 C C . HIS A 1 152 ? -9.508 -0.231 6.293 1.00 98.88 152 HIS A C 1
ATOM 1180 O O . HIS A 1 152 ? -8.748 -0.490 7.224 1.00 98.88 152 HIS A O 1
ATOM 1186 N N . LEU A 1 153 ? -9.705 1.001 5.840 1.00 98.94 153 LEU A N 1
ATOM 1187 C CA . LEU A 1 153 ? -9.324 2.202 6.571 1.00 98.94 153 LEU A CA 1
ATOM 1188 C C . LEU A 1 153 ? -10.572 2.797 7.225 1.00 98.94 153 LEU A C 1
ATOM 1190 O O . LEU A 1 153 ? -11.505 3.189 6.539 1.00 98.94 153 LEU A O 1
ATOM 1194 N N . ILE A 1 154 ? -10.577 2.917 8.547 1.00 98.94 154 ILE A N 1
ATOM 1195 C CA . ILE A 1 154 ? -11.602 3.662 9.284 1.00 98.94 154 ILE A CA 1
ATOM 1196 C C . ILE A 1 154 ? -10.996 5.015 9.644 1.00 98.94 154 ILE A C 1
ATOM 1198 O O . ILE A 1 154 ? -9.956 5.074 10.307 1.00 98.94 154 ILE A O 1
ATOM 1202 N N . SER A 1 155 ? -11.595 6.104 9.171 1.00 98.81 155 SER A N 1
ATOM 1203 C CA . SER A 1 155 ? -11.066 7.455 9.378 1.00 98.81 155 SER A CA 1
ATOM 1204 C C . SER A 1 155 ? -12.183 8.498 9.346 1.00 98.81 155 SER A C 1
ATOM 1206 O O . SER A 1 155 ? -13.352 8.172 9.162 1.00 98.81 155 SER A O 1
ATOM 1208 N N . LYS A 1 156 ? -11.851 9.766 9.596 1.00 98.50 156 LYS A N 1
ATOM 1209 C CA . LYS A 1 156 ? -12.814 10.864 9.470 1.00 98.50 156 LYS A CA 1
ATOM 1210 C C . LYS A 1 156 ? -12.970 11.222 8.001 1.00 98.50 156 LYS A C 1
ATOM 1212 O O . LYS A 1 156 ? -11.957 11.408 7.333 1.00 98.50 156 LYS A O 1
ATOM 1217 N N . LYS A 1 157 ? -14.201 11.477 7.551 1.00 97.50 157 LYS A N 1
ATOM 1218 C CA . LYS A 1 157 ? -14.460 11.996 6.197 1.00 97.50 157 LYS A CA 1
ATOM 1219 C C . LYS A 1 157 ? -13.604 13.217 5.874 1.00 97.50 157 LYS A C 1
ATOM 1221 O O . LYS A 1 157 ? -12.930 13.250 4.854 1.00 97.50 157 LYS A O 1
ATOM 1226 N N . ALA A 1 158 ? -13.563 14.186 6.789 1.00 97.31 158 ALA A N 1
ATOM 1227 C CA . ALA A 1 158 ? -12.768 15.397 6.599 1.00 97.31 158 ALA A CA 1
ATOM 1228 C C . ALA A 1 158 ? -11.273 15.100 6.393 1.00 97.31 158 ALA A C 1
ATOM 1230 O O . ALA A 1 158 ? -10.643 15.759 5.577 1.00 97.31 158 ALA A O 1
ATOM 1231 N N . ASP A 1 159 ? -10.719 14.099 7.084 1.00 98.12 159 ASP A N 1
ATOM 1232 C CA . ASP A 1 159 ? -9.312 13.713 6.941 1.00 98.12 159 ASP A CA 1
ATOM 1233 C C . ASP A 1 159 ? -9.065 12.986 5.609 1.00 98.12 159 ASP A C 1
ATOM 1235 O O . ASP A 1 159 ? -8.061 13.244 4.948 1.00 98.12 159 ASP A O 1
ATOM 1239 N N . VAL A 1 160 ? -9.991 12.116 5.190 1.00 97.88 160 VAL A N 1
ATOM 1240 C CA . VAL A 1 160 ? -9.917 11.384 3.914 1.00 97.88 160 VAL A CA 1
ATOM 1241 C C . VAL A 1 160 ? -10.028 12.342 2.728 1.00 97.88 160 VAL A C 1
ATOM 1243 O O . VAL A 1 160 ? -9.205 12.292 1.817 1.00 97.88 160 VAL A O 1
ATOM 1246 N N . GLU A 1 161 ? -10.996 13.256 2.731 1.00 96.06 161 GLU A N 1
ATOM 1247 C CA . GLU A 1 161 ? -11.143 14.245 1.658 1.00 96.06 161 GLU A CA 1
ATOM 1248 C C . GLU A 1 161 ? -9.973 15.240 1.640 1.00 96.06 161 GLU A C 1
ATOM 1250 O O . GLU A 1 161 ? -9.492 15.634 0.574 1.00 96.06 161 GLU A O 1
ATOM 1255 N N . ASP A 1 162 ? -9.486 15.644 2.817 1.00 96.69 162 ASP A N 1
ATOM 1256 C CA . ASP A 1 162 ? -8.356 16.561 2.917 1.00 96.69 162 ASP A CA 1
ATOM 1257 C C . ASP A 1 162 ? -7.056 15.926 2.426 1.00 96.69 162 ASP A C 1
ATOM 1259 O O . ASP A 1 162 ? -6.311 16.558 1.670 1.00 96.69 162 ASP A O 1
ATOM 1263 N N . CYS A 1 163 ? -6.796 14.667 2.783 1.00 95.75 163 CYS A N 1
ATOM 1264 C CA . CYS A 1 163 ? -5.593 13.972 2.350 1.00 95.75 163 CYS A CA 1
ATOM 1265 C C . CYS A 1 163 ? -5.602 13.672 0.852 1.00 95.75 163 CYS A C 1
ATOM 1267 O O . CYS A 1 163 ? -4.556 13.766 0.216 1.00 95.75 163 CYS A O 1
ATOM 1269 N N . THR A 1 164 ? -6.752 13.327 0.276 1.00 94.62 164 THR A N 1
ATOM 1270 C CA . THR A 1 164 ? -6.842 12.909 -1.127 1.00 94.62 164 THR A CA 1
ATOM 1271 C C . THR A 1 164 ? -6.955 14.106 -2.063 1.00 94.62 164 THR A C 1
ATOM 1273 O O . THR A 1 164 ? -6.227 14.177 -3.062 1.00 94.62 164 THR A O 1
ATOM 1276 N N . TRP A 1 165 ? -7.797 15.084 -1.719 1.00 92.19 165 TRP A N 1
ATOM 1277 C CA . TRP A 1 165 ? -8.263 16.093 -2.670 1.00 92.19 165 TRP A CA 1
ATOM 1278 C C . TRP A 1 165 ? -8.018 17.543 -2.246 1.00 92.19 165 TRP A C 1
ATOM 1280 O O . TRP A 1 165 ? -7.684 18.356 -3.111 1.00 92.19 165 TRP A O 1
ATOM 1290 N N . PHE A 1 166 ? -8.180 17.907 -0.966 1.00 93.25 166 PHE A N 1
ATOM 1291 C CA . PHE A 1 166 ? -8.176 19.329 -0.579 1.00 93.25 166 PHE A CA 1
ATOM 1292 C C . PHE A 1 166 ? -6.804 19.895 -0.208 1.00 93.25 166 PHE A C 1
ATOM 1294 O O . PHE A 1 166 ? -6.415 20.913 -0.782 1.00 93.25 166 PHE A O 1
ATOM 1301 N N . SER A 1 167 ? -6.067 19.273 0.718 1.00 92.88 167 SER A N 1
ATOM 1302 C CA . SER A 1 167 ? -4.773 19.804 1.180 1.00 92.88 167 SER A CA 1
ATOM 1303 C C . SER A 1 167 ? -3.715 19.799 0.083 1.00 92.88 167 SER A C 1
ATOM 1305 O O . SER A 1 167 ? -2.865 20.689 0.038 1.00 92.88 167 SER A O 1
ATOM 1307 N N . LYS A 1 168 ? -3.765 18.769 -0.775 1.00 90.06 168 LYS A N 1
ATOM 1308 C CA . LYS A 1 168 ? -2.745 18.437 -1.780 1.00 90.06 168 LYS A CA 1
ATOM 1309 C C . LYS A 1 168 ? -1.332 18.454 -1.188 1.00 90.06 168 LYS A C 1
ATOM 1311 O O . LYS A 1 168 ? -0.389 18.956 -1.802 1.00 90.06 168 LYS A O 1
ATOM 1316 N N . ASP A 1 169 ? -1.190 17.955 0.040 1.00 89.94 169 ASP A N 1
ATOM 1317 C CA . ASP A 1 169 ? 0.079 18.007 0.755 1.00 89.94 169 ASP A CA 1
ATOM 1318 C C . ASP A 1 169 ? 1.168 17.194 0.036 1.00 89.94 169 ASP A C 1
ATOM 1320 O O . ASP A 1 169 ? 1.147 15.960 -0.005 1.00 89.94 169 ASP A O 1
ATOM 1324 N N . GLY A 1 170 ? 2.160 17.911 -0.496 1.00 87.00 170 GLY A N 1
ATOM 1325 C CA . GLY A 1 170 ? 3.356 17.355 -1.128 1.00 87.00 170 GLY A CA 1
ATOM 1326 C C . GLY A 1 170 ? 4.429 16.879 -0.141 1.00 87.00 170 GLY A C 1
ATOM 1327 O O . GLY A 1 170 ? 5.406 16.267 -0.568 1.00 87.00 170 GLY A O 1
ATOM 1328 N N . SER A 1 171 ? 4.265 17.119 1.165 1.00 91.38 171 SER A N 1
ATOM 1329 C CA . SER A 1 171 ? 5.251 16.740 2.182 1.00 91.38 171 SER A CA 1
ATOM 1330 C C . SER A 1 171 ? 5.311 15.228 2.437 1.00 91.38 171 SER A C 1
ATOM 1332 O O . SER A 1 171 ? 4.444 14.462 2.009 1.00 91.38 171 SER A O 1
ATOM 1334 N N . ASP A 1 172 ? 6.334 14.784 3.168 1.00 90.81 172 ASP A N 1
ATOM 1335 C CA . ASP A 1 172 ? 6.456 13.395 3.626 1.00 90.81 172 ASP A CA 1
ATOM 1336 C C . ASP A 1 172 ? 5.868 13.151 5.024 1.00 90.81 172 ASP A C 1
ATOM 1338 O O . ASP A 1 172 ? 6.077 12.093 5.624 1.00 90.81 172 ASP A O 1
ATOM 1342 N N . LEU A 1 173 ? 5.101 14.113 5.546 1.00 95.94 173 LEU A N 1
ATOM 1343 C CA . LEU A 1 173 ? 4.504 14.029 6.872 1.00 95.94 173 LEU A CA 1
ATOM 1344 C C . LEU A 1 173 ? 3.255 13.143 6.877 1.00 95.94 173 LEU A C 1
ATOM 1346 O O . LEU A 1 173 ? 2.357 13.271 6.050 1.00 95.94 173 LEU A O 1
ATOM 1350 N N . PHE A 1 174 ? 3.168 12.276 7.882 1.00 97.19 174 PHE A N 1
ATOM 1351 C CA . PHE A 1 174 ? 1.988 11.466 8.169 1.00 97.19 174 PHE A CA 1
ATOM 1352 C C . PHE A 1 174 ? 1.057 12.251 9.097 1.00 97.19 174 PHE A C 1
ATOM 1354 O O . PHE A 1 174 ? 1.251 12.272 10.318 1.00 97.19 174 PHE A O 1
ATOM 1361 N N . ARG A 1 175 ? 0.100 12.976 8.511 1.00 96.31 175 ARG A N 1
ATOM 1362 C CA . ARG A 1 175 ? -0.740 13.949 9.232 1.00 96.31 175 ARG A CA 1
ATOM 1363 C C . ARG A 1 175 ? -2.024 13.352 9.779 1.00 96.31 175 ARG A C 1
ATOM 1365 O O . ARG A 1 175 ? -2.398 13.654 10.910 1.00 96.31 175 ARG A O 1
ATOM 1372 N N . TRP A 1 176 ? -2.682 12.531 8.974 1.00 98.25 176 TRP A N 1
ATOM 1373 C CA . TRP A 1 176 ? -4.038 12.074 9.243 1.00 98.25 176 TRP A CA 1
ATOM 1374 C C . TRP A 1 176 ? -4.035 10.760 10.010 1.00 98.25 176 TRP A C 1
ATOM 1376 O O . TRP A 1 176 ? -3.125 9.944 9.847 1.00 98.25 176 TRP A O 1
ATOM 1386 N N . TRP A 1 177 ? -5.044 10.569 10.858 1.00 98.25 177 TRP A N 1
ATOM 1387 C CA . TRP A 1 177 ? -5.184 9.380 11.695 1.00 98.25 177 TRP A CA 1
ATOM 1388 C C . TRP A 1 177 ? -6.205 8.416 11.111 1.00 98.25 177 TRP A C 1
ATOM 1390 O O . TRP A 1 177 ? -7.262 8.815 10.623 1.00 98.25 177 TRP A O 1
ATOM 1400 N N . GLY A 1 178 ? -5.947 7.126 11.270 1.00 98.50 178 GLY A N 1
ATOM 1401 C CA . GLY A 1 178 ? -6.912 6.095 10.924 1.00 98.50 178 GLY A CA 1
ATOM 1402 C C . GLY A 1 178 ? -6.672 4.803 11.680 1.00 98.50 178 GLY A C 1
ATOM 1403 O O . GLY A 1 178 ? -5.688 4.661 12.411 1.00 98.50 178 GLY A O 1
ATOM 1404 N N . THR A 1 179 ? -7.593 3.875 11.486 1.00 98.88 179 THR A N 1
ATOM 1405 C CA . THR A 1 179 ? -7.461 2.481 11.891 1.00 98.88 179 THR A CA 1
ATOM 1406 C C . THR A 1 179 ? -7.414 1.637 10.630 1.00 98.88 179 THR A C 1
ATOM 1408 O O . THR A 1 179 ? -8.358 1.692 9.842 1.00 98.88 179 THR A O 1
ATOM 1411 N N . LEU A 1 180 ? -6.350 0.858 10.437 1.00 98.88 180 LEU A N 1
ATOM 1412 C CA . LEU A 1 180 ? -6.321 -0.148 9.376 1.00 98.88 180 LEU A CA 1
ATOM 1413 C C . LEU A 1 180 ? -6.759 -1.501 9.944 1.00 98.88 180 LEU A C 1
ATOM 1415 O O . LEU A 1 180 ? -6.274 -1.909 11.000 1.00 98.88 180 LEU A O 1
ATOM 1419 N N . VAL A 1 181 ? -7.647 -2.205 9.245 1.00 98.81 181 VAL A N 1
ATOM 1420 C CA . VAL A 1 181 ? -8.092 -3.557 9.611 1.00 98.81 181 VAL A CA 1
ATOM 1421 C C . VAL A 1 181 ? -7.807 -4.525 8.472 1.00 98.81 181 VAL A C 1
ATOM 1423 O O . VAL A 1 181 ? -8.218 -4.281 7.335 1.00 98.81 181 VAL A O 1
ATOM 1426 N N . TYR A 1 182 ? -7.126 -5.626 8.793 1.00 98.12 182 TYR A N 1
ATOM 1427 C CA . TYR A 1 182 ? -6.812 -6.706 7.859 1.00 98.12 182 TYR A CA 1
ATOM 1428 C C . TYR A 1 182 ? -6.621 -8.036 8.602 1.00 98.12 182 TYR A C 1
ATOM 1430 O O . TYR A 1 182 ? -5.960 -8.065 9.638 1.00 98.12 182 TYR A O 1
ATOM 1438 N N . ASP A 1 183 ? -7.176 -9.133 8.069 1.00 94.50 183 ASP A N 1
ATOM 1439 C CA . ASP A 1 183 ? -6.986 -10.505 8.585 1.00 94.50 183 ASP A CA 1
ATOM 1440 C C . ASP A 1 183 ? -7.299 -10.626 10.097 1.00 94.50 183 ASP A C 1
ATOM 1442 O O . ASP A 1 183 ? -6.555 -11.220 10.886 1.00 94.50 183 ASP A O 1
ATOM 1446 N N . GLY A 1 184 ? -8.372 -9.955 10.531 1.00 94.12 184 GLY A N 1
ATOM 1447 C CA . GLY A 1 184 ? -8.803 -9.843 11.927 1.00 94.12 184 GLY A CA 1
ATOM 1448 C C . GLY A 1 184 ? -7.884 -9.067 12.877 1.00 94.12 184 GLY A C 1
ATOM 1449 O O . GLY A 1 184 ? -8.153 -9.026 14.083 1.00 94.12 184 GLY A O 1
ATOM 1450 N N . GLU A 1 185 ? -6.800 -8.477 12.376 1.00 97.31 185 GLU A N 1
ATOM 1451 C CA . GLU A 1 185 ? -5.929 -7.576 13.128 1.00 97.31 185 GLU A CA 1
ATOM 1452 C C . GLU A 1 185 ? -6.389 -6.127 12.966 1.00 97.31 185 GLU A C 1
ATOM 1454 O O . GLU A 1 185 ? -6.794 -5.701 11.882 1.00 97.31 185 GLU A O 1
ATOM 1459 N N . VAL A 1 186 ? -6.309 -5.364 14.057 1.00 98.50 186 VAL A N 1
ATOM 1460 C CA . VAL A 1 186 ? -6.655 -3.942 14.076 1.00 98.50 186 VAL A CA 1
ATOM 1461 C C . VAL A 1 186 ? -5.423 -3.128 14.439 1.00 98.50 186 VAL A C 1
ATOM 1463 O O . VAL A 1 186 ? -4.928 -3.202 15.563 1.00 98.50 186 VAL A O 1
ATOM 1466 N N . TYR A 1 187 ? -4.966 -2.328 13.483 1.00 98.62 187 TYR A N 1
ATOM 1467 C CA . TYR A 1 187 ? -3.869 -1.381 13.624 1.00 98.62 187 TYR A CA 1
ATOM 1468 C C . TYR A 1 187 ? -4.467 -0.005 13.886 1.00 98.62 187 TYR A C 1
ATOM 1470 O O . TYR A 1 187 ? -4.783 0.750 12.963 1.00 98.62 187 TYR A O 1
ATOM 1478 N N . ASP A 1 188 ? -4.717 0.278 15.160 1.00 98.38 188 ASP A N 1
ATOM 1479 C CA . ASP A 1 188 ? -5.424 1.481 15.576 1.00 98.38 188 ASP A CA 1
ATOM 1480 C C . ASP A 1 188 ? -4.470 2.649 15.794 1.00 98.38 188 ASP A C 1
ATOM 1482 O O . ASP A 1 188 ? -3.311 2.471 16.174 1.00 98.38 188 ASP A O 1
ATOM 1486 N N . HIS A 1 189 ? -4.982 3.857 15.569 1.00 97.56 189 HIS A N 1
ATOM 1487 C CA . HIS A 1 189 ? -4.200 5.081 15.652 1.00 97.56 189 HIS A CA 1
ATOM 1488 C C . HIS A 1 189 ? -2.902 4.985 14.840 1.00 97.56 189 HIS A C 1
ATOM 1490 O O . HIS A 1 189 ? -1.829 5.349 15.312 1.00 97.56 189 HIS A O 1
ATOM 1496 N N . ILE A 1 190 ? -2.990 4.477 13.615 1.00 98.62 190 ILE A N 1
ATOM 1497 C CA . ILE A 1 190 ? -1.912 4.643 12.646 1.00 98.62 190 ILE A CA 1
ATOM 1498 C C . ILE A 1 190 ? -2.043 6.009 11.985 1.00 98.62 190 ILE A C 1
ATOM 1500 O O . ILE A 1 190 ? -3.086 6.671 12.079 1.00 98.62 190 ILE A O 1
ATOM 1504 N N . ARG A 1 191 ? -0.986 6.430 11.293 1.00 98.44 191 ARG A N 1
ATOM 1505 C CA . ARG A 1 191 ? -1.026 7.654 10.493 1.00 98.44 191 ARG A CA 1
ATOM 1506 C C . ARG A 1 191 ? -0.868 7.349 9.017 1.00 98.44 191 ARG A C 1
ATOM 1508 O O . ARG A 1 191 ? -0.230 6.367 8.654 1.00 98.44 191 ARG A O 1
ATOM 1515 N N . TYR A 1 192 ? -1.443 8.180 8.159 1.00 98.62 192 TYR A N 1
ATOM 1516 C CA . TYR A 1 192 ? -1.334 8.013 6.713 1.00 98.62 192 TYR A CA 1
ATOM 1517 C C . TYR A 1 192 ? -1.067 9.335 5.997 1.00 98.62 192 TYR A C 1
ATOM 1519 O O . TYR A 1 192 ? -1.165 10.416 6.585 1.00 98.62 192 TYR A O 1
ATOM 1527 N N . ARG A 1 193 ? -0.680 9.226 4.726 1.00 97.94 193 ARG A N 1
ATOM 1528 C CA . ARG A 1 193 ? -0.524 10.322 3.763 1.00 97.94 193 ARG A CA 1
ATOM 1529 C C . ARG A 1 193 ? -0.700 9.805 2.340 1.00 97.94 193 ARG A C 1
ATOM 1531 O O . ARG A 1 193 ? -0.713 8.594 2.125 1.00 97.94 193 ARG A O 1
ATOM 1538 N N . MET A 1 194 ? -0.759 10.713 1.370 1.00 96.19 194 MET A N 1
ATOM 1539 C CA . MET A 1 194 ? -0.635 10.334 -0.037 1.00 96.19 194 MET A CA 1
ATOM 1540 C C . MET A 1 194 ? 0.843 10.190 -0.424 1.00 96.19 194 MET A C 1
ATOM 1542 O O . MET A 1 194 ? 1.683 10.995 -0.010 1.00 96.19 194 MET A O 1
ATOM 1546 N N . ARG A 1 195 ? 1.169 9.155 -1.205 1.00 93.50 195 ARG A N 1
ATOM 1547 C CA . ARG A 1 195 ? 2.504 8.923 -1.782 1.00 93.50 195 ARG A CA 1
ATOM 1548 C C . ARG A 1 195 ? 2.549 9.285 -3.261 1.00 93.50 195 ARG A C 1
ATOM 1550 O O . ARG A 1 195 ? 1.527 9.424 -3.920 1.00 93.50 195 ARG A O 1
ATOM 1557 N N . GLY A 1 196 ? 3.769 9.426 -3.764 1.00 88.50 196 GLY A N 1
ATOM 1558 C CA . GLY A 1 196 ? 4.060 9.885 -5.119 1.00 88.50 196 GLY A CA 1
ATOM 1559 C C . GLY A 1 196 ? 4.776 11.232 -5.106 1.00 88.50 196 GLY A C 1
ATOM 1560 O O . GLY A 1 196 ? 4.800 11.929 -4.089 1.00 88.50 196 GLY A O 1
ATOM 1561 N N . GLY A 1 197 ? 5.398 11.577 -6.229 1.00 85.00 197 GLY A N 1
ATOM 1562 C CA . GLY A 1 197 ? 6.088 12.852 -6.415 1.00 85.00 197 GLY A CA 1
ATOM 1563 C C . GLY A 1 197 ? 5.162 13.924 -6.987 1.00 85.00 197 GLY A C 1
ATOM 1564 O O . GLY A 1 197 ? 4.077 14.182 -6.471 1.00 85.00 197 GLY A O 1
ATOM 1565 N N . VAL A 1 198 ? 5.590 14.514 -8.102 1.00 83.69 198 VAL A N 1
ATOM 1566 C CA . VAL A 1 198 ? 4.938 15.650 -8.779 1.00 83.69 198 VAL A CA 1
ATOM 1567 C C . VAL A 1 198 ? 3.449 15.418 -9.077 1.00 83.69 198 VAL A C 1
ATOM 1569 O O . VAL A 1 198 ? 2.652 16.347 -8.983 1.00 83.69 198 VAL A O 1
ATOM 1572 N N . TRP A 1 199 ? 3.053 14.184 -9.399 1.00 88.31 199 TRP A N 1
ATOM 1573 C CA . TRP A 1 199 ? 1.693 13.853 -9.849 1.00 88.31 199 TRP A CA 1
ATOM 1574 C C . TRP A 1 199 ? 0.786 13.255 -8.766 1.00 88.31 199 TRP A C 1
ATOM 1576 O O . TRP A 1 199 ? -0.313 12.797 -9.082 1.00 88.31 199 TRP A O 1
ATOM 1586 N N . ARG A 1 200 ? 1.211 13.295 -7.494 1.00 89.56 200 ARG A N 1
ATOM 1587 C CA . ARG A 1 200 ? 0.539 12.692 -6.323 1.00 89.56 200 ARG A CA 1
ATOM 1588 C C . ARG A 1 200 ? -0.981 12.906 -6.267 1.00 89.56 200 ARG A C 1
ATOM 1590 O O . ARG A 1 200 ? -1.710 11.992 -5.887 1.00 89.56 200 ARG A O 1
ATOM 1597 N N . HIS A 1 201 ? -1.458 14.092 -6.652 1.00 91.06 201 HIS A N 1
ATOM 1598 C CA . HIS A 1 201 ? -2.883 14.461 -6.632 1.00 91.06 201 HIS A CA 1
ATOM 1599 C C . HIS A 1 201 ? -3.480 14.723 -8.022 1.00 91.06 201 HIS A C 1
ATOM 1601 O O . HIS A 1 201 ? -4.601 15.209 -8.135 1.00 91.06 201 HIS A O 1
ATOM 1607 N N . SER A 1 202 ? -2.753 14.428 -9.103 1.00 90.00 202 SER A N 1
ATOM 1608 C CA . SER A 1 202 ? -3.197 14.751 -10.467 1.00 90.00 202 SER A CA 1
ATOM 1609 C C . SER A 1 202 ? -3.958 13.614 -11.152 1.00 90.00 202 SER A C 1
ATOM 1611 O O . SER A 1 202 ? -4.680 13.875 -12.108 1.00 90.00 202 SER A O 1
ATOM 1613 N N . MET A 1 203 ? -3.839 12.377 -10.659 1.00 89.88 203 MET A N 1
ATOM 1614 C CA . MET A 1 203 ? -4.511 11.190 -11.218 1.00 89.88 203 MET A CA 1
ATOM 1615 C C . MET A 1 203 ? -5.903 10.928 -10.619 1.00 89.88 203 MET A C 1
ATOM 1617 O O . MET A 1 203 ? -6.593 10.009 -11.046 1.00 89.88 203 MET A O 1
ATOM 1621 N N . ALA A 1 204 ? -6.326 11.759 -9.659 1.00 90.88 204 ALA A N 1
ATOM 1622 C CA . ALA A 1 204 ? -7.603 11.706 -8.939 1.00 90.88 204 ALA A CA 1
ATOM 1623 C C . ALA A 1 204 ? -7.803 10.483 -8.015 1.00 90.88 204 ALA A C 1
ATOM 1625 O O . ALA A 1 204 ? -8.205 10.667 -6.870 1.00 90.88 204 ALA A O 1
ATOM 1626 N N . LYS A 1 205 ? -7.464 9.265 -8.457 1.00 94.56 205 LYS A N 1
ATOM 1627 C CA . LYS A 1 205 ? -7.334 8.092 -7.582 1.00 94.56 205 LYS A CA 1
ATOM 1628 C C . LYS A 1 205 ? -5.948 8.110 -6.934 1.00 94.56 205 LYS A C 1
ATOM 1630 O O . LYS A 1 205 ? -4.939 7.871 -7.598 1.00 94.56 205 LYS A O 1
ATOM 1635 N N . ASN A 1 206 ? -5.882 8.471 -5.655 1.00 94.19 206 ASN A N 1
ATOM 1636 C CA . ASN A 1 206 ? -4.609 8.684 -4.967 1.00 94.19 206 ASN A CA 1
ATOM 1637 C C . ASN A 1 206 ? -3.976 7.384 -4.457 1.00 94.19 206 ASN A C 1
ATOM 1639 O O . ASN A 1 206 ? -4.657 6.415 -4.119 1.00 94.19 206 ASN A O 1
ATOM 1643 N N . MET A 1 207 ? -2.649 7.412 -4.353 1.00 95.50 207 MET A N 1
ATOM 1644 C CA . MET A 1 207 ? -1.822 6.362 -3.767 1.00 95.50 207 MET A CA 1
ATOM 1645 C C . MET A 1 207 ? -1.618 6.641 -2.275 1.00 95.50 207 MET A C 1
ATOM 1647 O O . MET A 1 207 ? -1.124 7.707 -1.913 1.00 95.50 207 MET A O 1
ATOM 1651 N N . PHE A 1 208 ? -1.958 5.691 -1.407 1.00 98.12 208 PHE A N 1
ATOM 1652 C CA . PHE A 1 208 ? -1.839 5.845 0.046 1.00 98.12 208 PHE A CA 1
ATOM 1653 C C . PHE A 1 208 ? -0.490 5.336 0.562 1.00 98.12 208 PHE A C 1
ATOM 1655 O O . PHE A 1 208 ? 0.131 4.447 -0.020 1.00 98.12 208 PHE A O 1
ATOM 1662 N N . LYS A 1 209 ? -0.044 5.891 1.687 1.00 98.50 209 LYS A N 1
ATOM 1663 C CA . LYS A 1 209 ? 1.059 5.363 2.487 1.00 98.50 209 LYS A CA 1
ATOM 1664 C C . LYS A 1 209 ? 0.715 5.429 3.961 1.00 98.50 209 LYS A C 1
ATOM 1666 O O . LYS A 1 209 ? 0.278 6.475 4.443 1.00 98.50 209 LYS A O 1
ATOM 1671 N N . PHE A 1 210 ? 0.972 4.343 4.677 1.00 98.75 210 PHE A N 1
ATOM 1672 C CA . PHE A 1 210 ? 0.641 4.189 6.092 1.00 98.75 210 PHE A CA 1
ATOM 1673 C C . PHE A 1 210 ? 1.899 4.066 6.961 1.00 98.75 210 PHE A C 1
ATOM 1675 O O . PHE A 1 210 ? 2.917 3.529 6.524 1.00 98.75 210 PHE A O 1
ATOM 1682 N N . ASP A 1 211 ? 1.820 4.581 8.187 1.00 98.56 211 ASP A N 1
ATOM 1683 C CA . ASP A 1 211 ? 2.820 4.487 9.253 1.00 98.56 211 ASP A CA 1
ATOM 1684 C C . ASP A 1 211 ? 2.266 3.687 10.426 1.00 98.56 211 ASP A C 1
ATOM 1686 O O . ASP A 1 211 ? 1.325 4.134 11.089 1.00 98.56 211 ASP A O 1
ATOM 1690 N N . PHE A 1 212 ? 2.861 2.530 10.696 1.00 98.62 212 PHE A N 1
ATOM 1691 C CA . PHE A 1 212 ? 2.446 1.670 11.794 1.00 98.62 212 PHE A CA 1
ATOM 1692 C C . PHE A 1 212 ? 3.204 1.996 13.076 1.00 98.62 212 PHE A C 1
ATOM 1694 O O . PHE A 1 212 ? 4.415 2.230 13.085 1.00 98.62 212 PHE A O 1
ATOM 1701 N N . ASN A 1 213 ? 2.481 1.937 14.192 1.00 98.06 213 ASN A N 1
ATOM 1702 C CA . ASN A 1 213 ? 3.039 2.174 15.514 1.00 98.06 213 ASN A CA 1
ATOM 1703 C C . ASN A 1 213 ? 4.176 1.187 15.812 1.00 98.06 213 ASN A C 1
ATOM 1705 O O . ASN A 1 213 ? 4.104 -0.001 15.490 1.00 98.06 213 ASN A O 1
ATOM 1709 N N . ARG A 1 214 ? 5.251 1.677 16.440 1.00 96.88 214 ARG A N 1
ATOM 1710 C CA . ARG A 1 214 ? 6.406 0.847 16.810 1.00 96.88 214 ARG A CA 1
ATOM 1711 C C . ARG A 1 214 ? 5.945 -0.352 17.646 1.00 96.88 214 ARG A C 1
ATOM 1713 O O . ARG A 1 214 ? 5.256 -0.172 18.640 1.00 96.88 214 ARG A O 1
ATOM 1720 N N . GLY A 1 215 ? 6.343 -1.559 17.243 1.00 95.88 215 GLY A N 1
ATOM 1721 C CA . GLY A 1 215 ? 5.922 -2.812 17.889 1.00 95.88 215 GLY A CA 1
ATOM 1722 C C . GLY A 1 215 ? 4.614 -3.406 17.348 1.00 95.88 215 GLY A C 1
ATOM 1723 O O . GLY A 1 215 ? 4.365 -4.589 17.559 1.00 95.88 215 GLY A O 1
ATOM 1724 N N . HIS A 1 216 ? 3.843 -2.645 16.565 1.00 97.19 216 HIS A N 1
ATOM 1725 C CA . HIS A 1 216 ? 2.541 -3.028 16.002 1.00 97.19 216 HIS A CA 1
ATOM 1726 C C . HIS A 1 216 ? 2.573 -3.011 14.469 1.00 97.19 216 HIS A C 1
ATOM 1728 O O . HIS A 1 216 ? 1.744 -2.394 13.807 1.00 97.19 216 HIS A O 1
ATOM 1734 N N . TYR A 1 217 ? 3.587 -3.660 13.899 1.00 98.12 217 TYR A N 1
ATOM 1735 C CA . TYR A 1 217 ? 3.830 -3.674 12.457 1.00 98.12 217 TYR A CA 1
ATOM 1736 C C . TYR A 1 217 ? 2.875 -4.594 11.691 1.00 98.12 217 TYR A C 1
ATOM 1738 O O . TYR A 1 217 ? 2.422 -5.626 12.197 1.00 98.12 217 TYR A O 1
ATOM 1746 N N . PHE A 1 218 ? 2.607 -4.212 10.447 1.00 98.44 218 PHE A N 1
ATOM 1747 C CA . PHE A 1 218 ? 1.674 -4.859 9.539 1.00 98.44 218 PHE A CA 1
ATOM 1748 C C . PHE A 1 218 ? 2.171 -6.232 9.084 1.00 98.44 218 PHE A C 1
ATOM 1750 O O . PHE A 1 218 ? 3.315 -6.361 8.660 1.00 98.44 218 PHE A O 1
ATOM 1757 N N . GLN A 1 219 ? 1.330 -7.265 9.141 1.00 97.94 219 GLN A N 1
ATOM 1758 C CA . GLN A 1 219 ? 1.665 -8.577 8.582 1.00 97.94 219 GLN A CA 1
ATOM 1759 C C . GLN A 1 219 ? 1.042 -8.714 7.193 1.00 97.94 219 GLN A C 1
ATOM 1761 O O . GLN A 1 219 ? -0.101 -9.148 7.062 1.00 97.94 219 GLN A O 1
ATOM 1766 N N . ALA A 1 220 ? 1.807 -8.365 6.163 1.00 97.00 220 ALA A N 1
ATOM 1767 C CA . ALA A 1 220 ? 1.393 -8.556 4.780 1.00 97.00 220 ALA A CA 1
ATOM 1768 C C . ALA A 1 220 ? 1.420 -10.045 4.377 1.00 97.00 220 ALA A C 1
ATOM 1770 O O . ALA A 1 220 ? 2.080 -10.880 5.019 1.00 97.00 220 ALA A O 1
ATOM 1771 N N . ARG A 1 221 ? 0.670 -10.361 3.316 1.00 98.12 221 ARG A N 1
ATOM 1772 C CA . ARG A 1 221 ? 0.614 -11.674 2.669 1.00 98.12 221 ARG A CA 1
ATOM 1773 C C . ARG A 1 221 ? 0.784 -11.505 1.159 1.00 98.12 221 ARG A C 1
ATOM 1775 O O . ARG A 1 221 ? 0.410 -10.458 0.642 1.00 98.12 221 ARG A O 1
ATOM 1782 N N . ASP A 1 222 ? 1.331 -12.511 0.491 1.00 97.38 222 ASP A N 1
ATOM 1783 C CA . ASP A 1 222 ? 1.344 -12.577 -0.973 1.00 97.38 222 ASP A CA 1
ATOM 1784 C C . ASP A 1 222 ? -0.067 -12.838 -1.539 1.00 97.38 222 ASP A C 1
ATOM 1786 O O . ASP A 1 222 ? -1.016 -13.100 -0.791 1.00 97.38 222 ASP A O 1
ATOM 1790 N N . ASP A 1 223 ? -0.206 -12.791 -2.867 1.00 97.25 223 ASP A N 1
ATOM 1791 C CA . ASP A 1 223 ? -1.476 -13.050 -3.568 1.00 97.25 223 ASP A CA 1
ATOM 1792 C C . ASP A 1 223 ? -2.007 -14.487 -3.390 1.00 97.25 223 ASP A C 1
ATOM 1794 O O . ASP A 1 223 ? -3.157 -14.775 -3.710 1.00 97.25 223 ASP A O 1
ATOM 1798 N N . TYR A 1 224 ? -1.199 -15.386 -2.821 1.00 95.81 224 TYR A N 1
ATOM 1799 C CA . TYR A 1 224 ? -1.565 -16.768 -2.502 1.00 95.81 224 TYR A CA 1
ATOM 1800 C C . TYR A 1 224 ? -1.927 -16.953 -1.018 1.00 95.81 224 TYR A C 1
ATOM 1802 O O . TYR A 1 224 ? -2.202 -18.069 -0.569 1.00 95.81 224 TYR A O 1
ATOM 1810 N N . GLY A 1 225 ? -1.935 -15.869 -0.236 1.00 96.19 225 GLY A N 1
ATOM 1811 C CA . GLY A 1 225 ? -2.281 -15.867 1.181 1.00 96.19 225 GLY A CA 1
ATOM 1812 C C . GLY A 1 225 ? -1.143 -16.277 2.122 1.00 96.19 225 GLY A C 1
ATOM 1813 O O . GLY A 1 225 ? -1.371 -16.375 3.335 1.00 96.19 225 GLY A O 1
ATOM 1814 N N . ASN A 1 226 ? 0.082 -16.484 1.637 1.00 97.94 226 ASN A N 1
ATOM 1815 C CA . ASN A 1 226 ? 1.233 -16.780 2.490 1.00 97.94 226 ASN A CA 1
ATOM 1816 C C . ASN A 1 226 ? 1.743 -15.506 3.154 1.00 97.94 226 ASN A C 1
ATOM 1818 O O . ASN A 1 226 ? 1.828 -14.456 2.529 1.00 97.94 226 ASN A O 1
ATOM 1822 N N . LYS A 1 227 ? 2.119 -15.587 4.431 1.00 98.25 227 LYS A N 1
ATOM 1823 C CA . LYS A 1 227 ? 2.736 -14.456 5.134 1.00 98.25 227 LYS A CA 1
ATOM 1824 C C . LYS A 1 227 ? 4.141 -14.203 4.596 1.00 98.25 227 LYS A C 1
ATOM 1826 O O . LYS A 1 227 ? 4.921 -15.148 4.496 1.00 98.25 227 LYS A O 1
ATOM 1831 N N . TYR A 1 228 ? 4.475 -12.936 4.367 1.00 98.12 228 TYR A N 1
ATOM 1832 C CA . TYR A 1 228 ? 5.873 -12.530 4.217 1.00 98.12 228 TYR A CA 1
ATOM 1833 C C . TYR A 1 228 ? 6.654 -12.791 5.512 1.00 98.12 228 TYR A C 1
ATOM 1835 O O . TYR A 1 228 ? 6.072 -12.821 6.607 1.00 98.12 228 TYR A O 1
A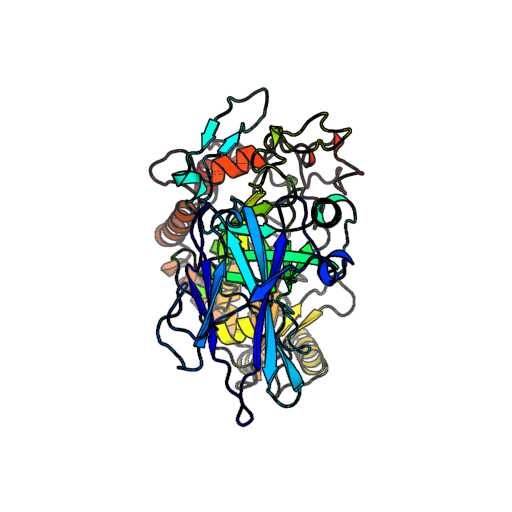TOM 1843 N N . ALA A 1 229 ? 7.964 -13.008 5.385 1.00 97.81 229 ALA A N 1
ATOM 1844 C CA . ALA A 1 229 ? 8.831 -13.343 6.515 1.00 97.81 229 ALA A CA 1
ATOM 1845 C C . ALA A 1 229 ? 8.963 -12.169 7.499 1.00 97.81 229 ALA A C 1
ATOM 1847 O O . ALA A 1 229 ? 9.123 -12.364 8.707 1.00 97.81 229 ALA A O 1
ATOM 1848 N N . THR A 1 230 ? 8.837 -10.950 6.987 1.00 97.50 230 THR A N 1
ATOM 1849 C CA . THR A 1 230 ? 8.907 -9.703 7.734 1.00 97.50 230 THR A CA 1
ATOM 1850 C C . THR A 1 230 ? 7.530 -9.065 7.905 1.00 97.50 230 THR A C 1
ATOM 1852 O O . THR A 1 230 ? 6.616 -9.203 7.091 1.00 97.50 230 THR A O 1
ATOM 1855 N N . LYS A 1 231 ? 7.374 -8.330 9.009 1.00 98.06 231 LYS A N 1
ATOM 1856 C CA . LYS A 1 231 ? 6.270 -7.378 9.187 1.00 98.06 231 LYS A CA 1
ATOM 1857 C C . LYS A 1 231 ? 6.703 -6.007 8.705 1.00 98.06 231 LYS A C 1
ATOM 1859 O O . LYS A 1 231 ? 7.871 -5.668 8.867 1.00 98.06 231 LYS A O 1
ATOM 1864 N N . TRP A 1 232 ? 5.780 -5.185 8.229 1.00 97.75 232 TRP A N 1
ATOM 1865 C CA . TRP A 1 232 ? 6.078 -3.872 7.669 1.00 97.75 232 TRP A CA 1
ATOM 1866 C C . TRP A 1 232 ? 5.714 -2.731 8.627 1.00 97.75 232 TRP A C 1
ATOM 1868 O O . TRP A 1 232 ? 4.616 -2.662 9.178 1.00 97.75 232 TRP A O 1
ATOM 1878 N N . ASN A 1 233 ? 6.654 -1.812 8.833 1.00 97.12 233 ASN A N 1
ATOM 1879 C CA . ASN A 1 233 ? 6.439 -0.533 9.527 1.00 97.12 233 ASN A CA 1
ATOM 1880 C C . ASN A 1 233 ? 5.738 0.503 8.629 1.00 97.12 233 ASN A C 1
ATOM 1882 O O . ASN A 1 233 ? 5.135 1.445 9.139 1.00 97.12 233 ASN A O 1
ATOM 1886 N N . ARG A 1 234 ? 5.830 0.339 7.307 1.00 97.62 234 ARG A N 1
ATOM 1887 C CA . ARG A 1 234 ? 5.228 1.179 6.276 1.00 97.62 234 ARG A CA 1
ATOM 1888 C C . ARG A 1 234 ? 4.478 0.295 5.298 1.00 97.62 234 ARG A C 1
ATOM 1890 O O . ARG A 1 234 ? 4.956 -0.773 4.945 1.00 97.62 234 ARG A O 1
ATOM 1897 N N . LEU A 1 235 ? 3.327 0.759 4.843 1.00 98.00 235 LEU A N 1
ATOM 1898 C CA . LEU A 1 235 ? 2.571 0.100 3.783 1.00 98.00 235 LEU A CA 1
ATOM 1899 C C . LEU A 1 235 ? 2.355 1.119 2.676 1.00 98.00 235 LEU A C 1
ATOM 1901 O O . LEU A 1 235 ? 1.738 2.155 2.925 1.00 98.00 235 LEU A O 1
ATOM 1905 N N . ASP A 1 236 ? 2.891 0.838 1.493 1.00 98.06 236 ASP A N 1
ATOM 1906 C CA . ASP A 1 236 ? 2.738 1.671 0.305 1.00 98.06 236 ASP A CA 1
ATOM 1907 C C . ASP A 1 236 ? 1.691 1.063 -0.617 1.00 98.06 236 ASP A C 1
ATOM 1909 O O . ASP A 1 236 ? 1.747 -0.123 -0.929 1.00 98.06 236 ASP A O 1
ATOM 1913 N N . PHE A 1 237 ? 0.751 1.882 -1.077 1.00 97.88 237 PHE A N 1
ATOM 1914 C CA . PHE A 1 237 ? -0.229 1.490 -2.080 1.00 97.88 237 PHE A CA 1
ATOM 1915 C C . PHE A 1 237 ? 0.117 2.067 -3.455 1.00 97.88 237 PHE A C 1
ATOM 1917 O O . PHE A 1 237 ? 0.411 3.257 -3.597 1.00 97.88 237 PHE A O 1
ATOM 1924 N N . SER A 1 238 ? -0.005 1.238 -4.486 1.00 96.44 238 SER A N 1
ATOM 1925 C CA . SER A 1 238 ? -0.273 1.670 -5.854 1.00 96.44 238 SER A CA 1
ATOM 1926 C C . SER A 1 238 ? -1.782 1.729 -6.071 1.00 96.44 238 SER A C 1
ATOM 1928 O O . SER A 1 238 ? -2.527 0.841 -5.651 1.00 96.44 238 SER A O 1
ATOM 1930 N N . ALA A 1 239 ? -2.236 2.790 -6.733 1.00 95.19 239 ALA A N 1
ATOM 1931 C CA . ALA A 1 239 ? -3.644 3.011 -7.052 1.00 95.19 239 ALA A CA 1
ATOM 1932 C C . ALA A 1 239 ? -4.136 2.154 -8.232 1.00 95.19 239 ALA A C 1
ATOM 1934 O O . ALA A 1 239 ? -5.308 2.258 -8.600 1.00 95.19 239 ALA A O 1
ATOM 1935 N N . CYS A 1 240 ? -3.252 1.338 -8.828 1.00 95.19 240 CYS A N 1
ATOM 1936 C CA . CYS A 1 240 ? -3.542 0.539 -10.024 1.00 95.19 240 CYS A CA 1
ATOM 1937 C C . CYS A 1 240 ? -4.074 1.412 -11.179 1.00 95.19 240 CYS A C 1
ATOM 1939 O O . CYS A 1 240 ? -4.905 1.013 -11.987 1.00 95.19 240 CYS A O 1
ATOM 1941 N N . ILE A 1 241 ? -3.616 2.660 -11.227 1.00 90.50 241 ILE A N 1
ATOM 1942 C CA . ILE A 1 241 ? -3.987 3.635 -12.241 1.00 90.50 241 ILE A CA 1
ATOM 1943 C C . ILE A 1 241 ? -2.713 4.266 -12.776 1.00 90.50 241 ILE A C 1
ATOM 1945 O O . ILE A 1 241 ? -1.744 4.455 -12.041 1.00 90.50 241 ILE A O 1
ATOM 1949 N N . GLN A 1 242 ? -2.752 4.638 -14.046 1.00 90.62 242 GLN A N 1
ATOM 1950 C CA . GLN A 1 242 ? -1.678 5.342 -14.721 1.00 90.62 242 GLN A CA 1
ATOM 1951 C C . GLN A 1 242 ? -2.185 6.717 -15.160 1.00 90.62 242 GLN A C 1
ATOM 1953 O O . GLN A 1 242 ? -3.392 6.966 -15.252 1.00 90.62 242 GLN A O 1
ATOM 1958 N N . GLN A 1 24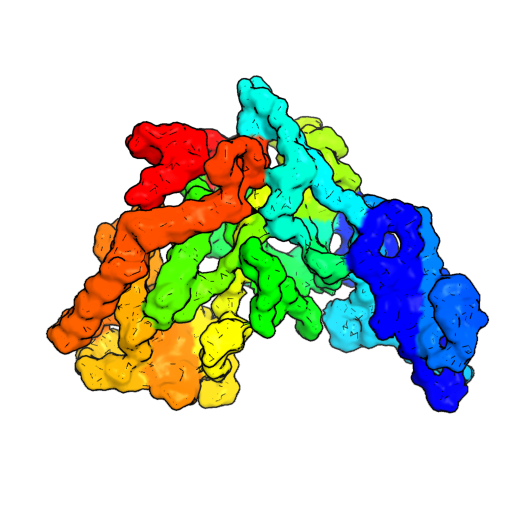3 ? -1.252 7.625 -15.422 1.00 90.62 243 GLN A N 1
ATOM 1959 C CA . GLN A 1 243 ? -1.513 8.948 -15.957 1.00 90.62 243 GLN A CA 1
ATOM 1960 C C . GLN A 1 243 ? -2.420 8.838 -17.192 1.00 90.62 243 GLN A C 1
ATOM 1962 O O . GLN A 1 243 ? -2.099 8.159 -18.168 1.00 90.62 243 GLN A O 1
ATOM 1967 N N . GLY A 1 244 ? -3.544 9.557 -17.167 1.00 90.06 244 GLY A N 1
ATOM 1968 C CA . GLY A 1 244 ? -4.583 9.476 -18.200 1.00 90.06 244 GLY A CA 1
ATOM 1969 C C . GLY A 1 244 ? -4.118 9.799 -19.627 1.00 90.06 244 GLY A C 1
ATOM 1970 O O . GLY A 1 244 ? -4.803 9.434 -20.581 1.00 90.06 244 GLY A O 1
ATOM 1971 N N . SER A 1 245 ? -2.951 10.430 -19.788 1.00 90.88 245 SER A N 1
ATOM 1972 C CA . SER A 1 245 ? -2.349 10.786 -21.080 1.00 90.88 245 SER A CA 1
ATOM 1973 C C . SER A 1 245 ? -1.860 9.563 -21.848 1.00 90.88 245 SER A C 1
ATOM 1975 O O . SER A 1 245 ? -1.713 9.645 -23.061 1.00 90.88 245 SER A O 1
ATOM 1977 N N . PHE A 1 246 ? -1.660 8.431 -21.171 1.00 91.81 246 PHE A N 1
ATOM 1978 C CA . PHE A 1 246 ? -1.309 7.171 -21.820 1.00 91.81 246 PHE A CA 1
ATOM 1979 C C . PHE A 1 246 ? -2.530 6.373 -22.298 1.00 91.81 246 PHE A C 1
ATOM 1981 O O . PHE A 1 246 ? -2.360 5.316 -22.888 1.00 91.81 246 PHE A O 1
ATOM 1988 N N . GLY A 1 247 ? -3.763 6.814 -22.010 1.00 92.62 247 GLY A N 1
ATOM 1989 C CA . GLY A 1 247 ? -4.971 6.101 -22.454 1.00 92.62 247 GLY A CA 1
ATOM 1990 C C . GLY A 1 247 ? -5.143 4.699 -21.849 1.00 92.62 247 GLY A C 1
ATOM 1991 O O . GLY A 1 247 ? -5.963 3.914 -22.317 1.00 92.62 247 GLY A O 1
ATOM 1992 N N . GLN A 1 248 ? -4.403 4.367 -20.794 1.00 93.12 248 GLN A N 1
ATOM 1993 C CA . GLN A 1 248 ? -4.376 3.054 -20.145 1.00 93.12 248 GLN A CA 1
ATOM 1994 C C . GLN A 1 248 ? -4.204 3.203 -18.631 1.00 93.12 248 GLN A C 1
ATOM 1996 O O . GLN A 1 248 ? -3.929 4.295 -18.143 1.00 93.12 248 GLN A O 1
ATOM 2001 N N . ARG A 1 249 ? -4.412 2.117 -17.880 1.00 92.25 249 ARG A N 1
ATOM 2002 C CA . ARG A 1 249 ? -4.383 2.110 -16.403 1.00 92.25 249 ARG A CA 1
ATOM 2003 C C . ARG A 1 249 ? -3.054 1.629 -15.816 1.00 92.25 249 ARG A C 1
ATOM 2005 O O . ARG A 1 249 ? -2.981 1.436 -14.611 1.00 92.25 249 ARG A O 1
ATOM 2012 N N . GLY A 1 250 ? -2.045 1.404 -16.662 1.00 89.12 250 GLY A N 1
ATOM 2013 C CA . GLY A 1 250 ? -0.935 0.513 -16.310 1.00 89.12 250 GLY A CA 1
ATOM 2014 C C . GLY A 1 250 ? -1.484 -0.879 -16.009 1.00 89.12 250 GLY A C 1
ATOM 2015 O O . GLY A 1 250 ? -1.256 -1.384 -14.917 1.00 89.12 250 GLY A O 1
ATOM 2016 N N . GLU A 1 251 ? -2.419 -1.302 -16.882 1.00 82.69 251 GLU A N 1
ATOM 2017 C CA . GLU A 1 251 ? -3.457 -2.339 -16.741 1.00 82.69 251 GLU A CA 1
ATOM 2018 C C . GLU A 1 251 ? -3.652 -2.873 -15.333 1.00 82.69 251 GLU A C 1
ATOM 2020 O O . GLU A 1 251 ? -3.525 -4.051 -15.047 1.00 82.69 251 GLU A O 1
ATOM 2025 N N . GLN A 1 252 ? -4.069 -1.970 -14.453 1.00 95.38 252 GLN A N 1
ATOM 2026 C CA . GLN A 1 252 ? -4.416 -2.297 -13.080 1.00 95.38 252 GLN A CA 1
ATOM 2027 C C . GLN A 1 252 ? -3.233 -2.797 -12.243 1.00 95.38 252 GLN A C 1
ATOM 2029 O O . GLN A 1 252 ? -3.354 -3.755 -11.492 1.00 95.38 252 GLN A O 1
ATOM 2034 N N . GLY A 1 253 ? -2.090 -2.115 -12.332 1.00 96.50 253 GLY A N 1
ATOM 2035 C CA . GLY A 1 253 ? -0.917 -2.338 -11.480 1.00 96.50 253 GLY A CA 1
ATOM 2036 C C . GLY A 1 253 ? 0.019 -3.452 -11.957 1.00 96.50 253 GLY A C 1
ATOM 2037 O O . GLY A 1 253 ? 1.093 -3.617 -11.379 1.00 96.50 253 GLY A O 1
ATOM 2038 N N . MET A 1 254 ? -0.347 -4.188 -13.012 1.00 98.00 254 MET A N 1
ATOM 2039 C CA . MET A 1 254 ? 0.447 -5.314 -13.512 1.00 98.00 254 MET A CA 1
ATOM 2040 C C . MET A 1 254 ? 1.825 -4.884 -14.021 1.00 98.00 254 MET A C 1
ATOM 2042 O O . MET A 1 254 ? 2.784 -5.612 -13.787 1.00 98.00 254 MET A O 1
ATOM 2046 N N . PHE A 1 255 ? 1.977 -3.698 -14.617 1.00 97.00 255 PHE A N 1
ATOM 2047 C CA . PHE A 1 255 ? 3.298 -3.164 -14.979 1.00 97.00 255 PHE A CA 1
ATOM 2048 C C . PHE A 1 255 ? 4.304 -3.188 -13.832 1.00 97.00 255 PHE A C 1
ATOM 2050 O O . PHE A 1 255 ? 5.400 -3.726 -13.991 1.00 97.00 255 PHE A O 1
ATOM 2057 N N . GLU A 1 256 ? 3.938 -2.658 -12.667 1.00 96.56 256 GLU A N 1
ATOM 2058 C CA . GLU A 1 256 ? 4.815 -2.664 -11.497 1.00 96.56 256 GLU A CA 1
ATOM 2059 C C . GLU A 1 256 ? 5.001 -4.092 -10.971 1.00 96.56 256 GLU A C 1
ATOM 2061 O O . GLU A 1 256 ? 6.132 -4.535 -10.762 1.00 96.56 256 GLU A O 1
ATOM 2066 N N . ALA A 1 257 ? 3.899 -4.827 -10.803 1.00 98.19 257 ALA A N 1
ATOM 2067 C CA . ALA A 1 257 ? 3.893 -6.158 -10.206 1.00 98.19 257 ALA A CA 1
ATOM 2068 C C . ALA A 1 257 ? 4.759 -7.157 -10.992 1.00 98.19 257 ALA A C 1
ATOM 2070 O O . ALA A 1 257 ? 5.645 -7.808 -10.429 1.00 98.19 257 ALA A O 1
ATOM 2071 N N . LEU A 1 258 ? 4.552 -7.223 -12.310 1.00 98.12 258 LEU A N 1
ATOM 2072 C CA . LEU A 1 258 ? 5.300 -8.077 -13.227 1.00 98.12 258 LEU A CA 1
ATOM 2073 C C . LEU A 1 258 ? 6.757 -7.652 -13.316 1.00 98.12 258 LEU A C 1
ATOM 2075 O O . LEU A 1 258 ? 7.636 -8.507 -13.249 1.00 98.12 258 LEU A O 1
ATOM 2079 N N . SER A 1 259 ? 7.034 -6.349 -13.426 1.00 98.06 259 SER A N 1
ATOM 2080 C CA . SER A 1 259 ? 8.414 -5.876 -13.540 1.00 98.06 259 SER A CA 1
ATOM 2081 C C . SER A 1 259 ? 9.214 -6.235 -12.288 1.00 98.06 259 SER A C 1
ATOM 2083 O O . SER A 1 259 ? 10.269 -6.861 -12.400 1.00 98.06 259 SER A O 1
ATOM 2085 N N . PHE A 1 260 ? 8.694 -5.945 -11.088 1.00 98.69 260 PHE A N 1
ATOM 2086 C CA . PHE A 1 260 ? 9.346 -6.351 -9.841 1.00 98.69 260 PHE A CA 1
ATOM 2087 C C . PHE A 1 260 ? 9.502 -7.874 -9.737 1.00 98.69 260 PHE A C 1
ATOM 2089 O O . PHE A 1 260 ? 10.541 -8.367 -9.288 1.00 98.69 260 PHE A O 1
ATOM 2096 N N . ARG A 1 261 ? 8.504 -8.648 -10.182 1.00 98.44 261 ARG A N 1
ATOM 2097 C CA . ARG A 1 261 ? 8.600 -10.111 -10.217 1.00 98.44 261 ARG A CA 1
ATOM 2098 C C . ARG A 1 261 ? 9.705 -10.590 -11.156 1.00 98.44 261 ARG A C 1
ATOM 2100 O O . ARG A 1 261 ? 10.460 -11.481 -10.775 1.00 98.44 261 ARG A O 1
ATOM 2107 N N . MET A 1 262 ? 9.837 -9.994 -12.337 1.00 98.56 262 MET A N 1
ATOM 2108 C CA . MET A 1 262 ? 10.879 -10.328 -13.307 1.00 98.56 262 MET A CA 1
ATOM 2109 C C . MET A 1 262 ? 12.282 -10.001 -12.783 1.00 98.56 262 MET A C 1
ATOM 2111 O O . MET A 1 262 ? 13.178 -10.826 -12.945 1.00 98.56 262 MET A O 1
ATOM 2115 N N . PHE A 1 263 ? 12.475 -8.867 -12.096 1.00 98.69 263 PHE A N 1
ATOM 2116 C CA . PHE A 1 263 ? 13.747 -8.566 -11.420 1.00 98.69 263 PHE A CA 1
ATOM 2117 C C . PHE A 1 263 ? 14.097 -9.640 -10.385 1.00 98.69 263 PHE A C 1
ATOM 2119 O O . PHE A 1 263 ? 15.194 -10.200 -10.438 1.00 98.69 263 PHE A O 1
ATOM 2126 N N . ASN A 1 264 ? 13.145 -9.998 -9.515 1.00 98.50 264 ASN A N 1
ATOM 2127 C CA . ASN A 1 264 ? 13.345 -11.036 -8.503 1.00 98.50 264 ASN A CA 1
ATOM 2128 C C . ASN A 1 264 ? 13.684 -12.401 -9.128 1.00 98.50 264 ASN A C 1
ATOM 2130 O O . ASN A 1 264 ? 14.619 -13.065 -8.684 1.00 98.50 264 ASN A O 1
ATOM 2134 N N . LEU A 1 265 ? 12.968 -12.813 -10.182 1.00 98.25 265 LEU A N 1
ATOM 2135 C CA . LEU A 1 265 ? 13.247 -14.059 -10.913 1.00 98.25 265 LEU A CA 1
ATOM 2136 C C . LEU A 1 265 ? 14.627 -14.043 -11.583 1.00 98.25 265 LEU A C 1
ATOM 2138 O O . LEU A 1 265 ? 15.303 -15.067 -11.630 1.00 98.25 265 LEU A O 1
ATOM 2142 N N . ALA A 1 266 ? 15.068 -12.878 -12.058 1.00 98.06 266 ALA A N 1
ATOM 2143 C CA . ALA A 1 266 ? 16.396 -12.684 -12.617 1.00 98.06 266 ALA A CA 1
ATOM 2144 C C . ALA A 1 266 ? 17.488 -12.503 -11.543 1.00 98.06 266 ALA A C 1
ATOM 2146 O O . ALA A 1 266 ? 18.640 -12.276 -11.900 1.00 98.06 266 ALA A O 1
ATOM 2147 N N . GLY A 1 267 ? 17.191 -12.614 -10.247 1.00 97.12 267 GLY A N 1
ATOM 2148 C CA . GLY A 1 267 ? 18.197 -12.512 -9.185 1.00 97.12 267 GLY A CA 1
ATOM 2149 C C . GLY A 1 267 ? 18.623 -11.081 -8.834 1.00 97.12 267 GLY A C 1
ATOM 2150 O O . GLY A 1 267 ? 19.665 -10.892 -8.214 1.00 97.12 267 GLY A O 1
ATOM 2151 N N . CYS A 1 268 ? 17.829 -10.074 -9.207 1.00 98.31 268 CYS A N 1
ATOM 2152 C CA . CYS A 1 268 ? 17.959 -8.707 -8.709 1.00 98.31 268 CYS A CA 1
ATOM 2153 C C . CYS A 1 268 ? 16.850 -8.453 -7.666 1.00 98.31 268 CYS A C 1
ATOM 2155 O O . CYS A 1 268 ? 15.677 -8.440 -8.045 1.00 98.31 268 CYS A O 1
ATOM 2157 N N . PRO A 1 269 ? 17.179 -8.276 -6.370 1.00 98.44 269 PRO A N 1
ATOM 2158 C CA . PRO A 1 269 ? 16.180 -8.028 -5.333 1.00 98.44 269 PRO A CA 1
ATOM 2159 C C . PRO A 1 269 ? 15.303 -6.817 -5.659 1.00 98.44 269 PRO A C 1
ATOM 2161 O O . PRO A 1 269 ? 15.798 -5.740 -5.994 1.00 98.44 269 PRO A O 1
ATOM 2164 N N . ALA A 1 270 ? 13.994 -7.003 -5.555 1.00 98.62 270 ALA A N 1
ATOM 2165 C CA . ALA A 1 270 ? 12.988 -6.041 -5.980 1.00 98.62 270 ALA A CA 1
ATOM 2166 C C . ALA A 1 270 ? 11.739 -6.151 -5.102 1.00 98.62 270 ALA A C 1
ATOM 2168 O O . ALA A 1 270 ? 11.416 -7.238 -4.624 1.00 98.62 270 ALA A O 1
ATOM 2169 N N . SER A 1 271 ? 11.020 -5.046 -4.902 1.00 98.50 271 SER A N 1
ATOM 2170 C CA . SER A 1 271 ? 9.856 -5.004 -4.010 1.00 98.50 271 SER A CA 1
ATOM 2171 C C . SER A 1 271 ? 8.839 -6.107 -4.305 1.00 98.50 271 SER A C 1
ATOM 2173 O O . SER A 1 271 ? 8.417 -6.298 -5.445 1.00 98.50 271 SER A O 1
ATOM 2175 N N . LYS A 1 272 ? 8.397 -6.819 -3.269 1.00 98.25 272 LYS A N 1
ATOM 2176 C CA . LYS A 1 272 ? 7.242 -7.718 -3.371 1.00 98.25 272 LYS A CA 1
ATOM 2177 C C . LYS A 1 272 ? 5.948 -6.904 -3.458 1.00 98.25 272 LYS A C 1
ATOM 2179 O O . LYS A 1 272 ? 5.858 -5.793 -2.932 1.00 98.25 272 LYS A O 1
ATOM 2184 N N . THR A 1 273 ? 4.954 -7.453 -4.144 1.00 98.38 273 THR A N 1
ATOM 2185 C CA . THR A 1 273 ? 3.648 -6.820 -4.361 1.00 98.38 273 THR A CA 1
ATOM 2186 C C . THR A 1 273 ? 2.532 -7.819 -4.088 1.00 98.38 273 THR A C 1
ATOM 2188 O O . THR A 1 273 ? 2.760 -9.028 -4.130 1.00 98.38 273 THR A O 1
ATOM 2191 N N . ASN A 1 274 ? 1.347 -7.316 -3.750 1.00 98.12 274 ASN A N 1
ATOM 2192 C CA . ASN A 1 274 ? 0.119 -8.108 -3.710 1.00 98.12 274 ASN A CA 1
ATOM 2193 C C . ASN A 1 274 ? -1.105 -7.208 -3.904 1.00 98.12 274 ASN A C 1
ATOM 2195 O O . ASN A 1 274 ? -1.119 -6.060 -3.449 1.00 98.12 274 ASN A O 1
ATOM 2199 N N . TYR A 1 275 ? -2.142 -7.726 -4.540 1.00 98.69 275 TYR A N 1
ATOM 2200 C CA . TYR A 1 275 ? -3.392 -7.027 -4.788 1.00 98.69 275 TYR A CA 1
ATOM 2201 C C . TYR A 1 275 ? -4.320 -7.054 -3.574 1.00 98.69 275 TYR A C 1
ATOM 2203 O O . TYR A 1 275 ? -4.270 -7.942 -2.719 1.00 98.69 275 TYR A O 1
ATOM 2211 N N . LEU A 1 276 ? -5.176 -6.039 -3.486 1.00 98.62 276 LEU A N 1
ATOM 2212 C CA . LEU A 1 276 ? -6.193 -5.919 -2.449 1.00 98.62 276 LEU A CA 1
ATOM 2213 C C . LEU A 1 276 ? -7.420 -5.153 -2.945 1.00 98.62 276 LEU A C 1
ATOM 2215 O O . LEU A 1 276 ? -7.342 -4.275 -3.807 1.00 98.62 276 LEU A O 1
ATOM 2219 N N . GLN A 1 277 ? -8.556 -5.427 -2.315 1.00 98.50 277 GLN A N 1
ATOM 2220 C CA . GLN A 1 277 ? -9.689 -4.518 -2.322 1.00 98.50 277 GLN A CA 1
ATOM 2221 C C . GLN A 1 277 ? -9.507 -3.503 -1.193 1.00 98.50 277 GLN A C 1
ATOM 2223 O O . GLN A 1 277 ? -9.443 -3.874 -0.016 1.00 98.50 277 GLN A O 1
ATOM 2228 N N . PHE A 1 278 ? -9.467 -2.217 -1.534 1.00 98.81 278 PHE A N 1
ATOM 2229 C CA . PHE A 1 278 ? -9.425 -1.161 -0.533 1.00 98.81 278 PHE A CA 1
ATOM 2230 C C . PHE A 1 278 ? -10.829 -0.659 -0.212 1.00 98.81 278 PHE A C 1
ATOM 2232 O O . PHE A 1 278 ? -11.649 -0.422 -1.108 1.00 98.81 278 PHE A O 1
ATOM 2239 N N . ARG A 1 279 ? -11.107 -0.500 1.083 1.00 98.81 279 ARG A N 1
ATOM 2240 C CA . ARG A 1 279 ? -12.359 0.057 1.584 1.00 98.81 279 ARG A CA 1
ATOM 2241 C C . ARG A 1 279 ? -12.086 1.162 2.592 1.00 98.81 279 ARG A C 1
ATOM 2243 O O . ARG A 1 279 ? -11.239 0.985 3.467 1.00 98.81 279 ARG A O 1
ATOM 2250 N N . ILE A 1 280 ? -12.812 2.272 2.506 1.00 98.81 280 ILE A N 1
ATOM 2251 C CA . ILE A 1 280 ? -12.730 3.354 3.492 1.00 98.81 280 ILE A CA 1
ATOM 2252 C C . ILE A 1 280 ? -14.085 3.518 4.168 1.00 98.81 280 ILE A C 1
ATOM 2254 O O . ILE A 1 280 ? -15.087 3.729 3.504 1.00 98.81 280 ILE A O 1
ATOM 2258 N N . ILE A 1 281 ? -14.103 3.426 5.496 1.00 98.88 281 ILE A N 1
ATOM 2259 C CA . ILE A 1 281 ? -15.281 3.664 6.328 1.00 98.88 281 ILE A CA 1
ATOM 2260 C C . ILE A 1 281 ? -15.108 5.033 6.974 1.00 98.88 281 ILE A C 1
ATOM 2262 O O . ILE A 1 281 ? -14.516 5.165 8.050 1.00 98.88 281 ILE A O 1
ATOM 2266 N N . ASP A 1 282 ? -15.609 6.057 6.300 1.00 98.50 282 ASP A N 1
ATOM 2267 C CA . ASP A 1 282 ? -15.573 7.448 6.747 1.00 98.50 282 ASP A CA 1
ATOM 2268 C C . ASP A 1 282 ? -16.962 8.097 6.823 1.00 98.50 282 ASP A C 1
ATOM 2270 O O . ASP A 1 282 ? -17.092 9.208 7.343 1.00 98.50 282 ASP A O 1
ATOM 2274 N N . GLU A 1 283 ? -18.005 7.365 6.413 1.00 98.44 283 GLU A N 1
ATOM 2275 C CA . GLU A 1 283 ? -19.407 7.779 6.448 1.00 98.44 283 GLU A CA 1
ATOM 2276 C C . GLU A 1 283 ? -20.358 6.710 7.033 1.00 98.44 283 GLU A C 1
ATOM 2278 O O . GLU A 1 283 ? -20.009 5.526 7.140 1.00 98.44 283 GLU A O 1
ATOM 2283 N N . PRO A 1 284 ? -21.583 7.097 7.451 1.00 98.25 284 PRO A N 1
ATOM 2284 C CA . PRO A 1 284 ? -22.501 6.198 8.151 1.00 98.25 284 PRO A CA 1
ATOM 2285 C C . PRO A 1 284 ? -22.977 4.989 7.341 1.00 98.25 284 PRO A C 1
ATOM 2287 O O . PRO A 1 284 ? -23.276 3.954 7.939 1.00 98.25 284 PRO A O 1
ATOM 2290 N N . TYR A 1 285 ? -23.050 5.066 6.009 1.00 98.38 285 TYR A N 1
ATOM 2291 C CA . TYR A 1 285 ? -23.604 3.997 5.172 1.00 98.38 285 TYR A CA 1
ATOM 2292 C C . TYR A 1 285 ? -22.544 3.365 4.268 1.00 98.38 285 TYR A C 1
ATOM 2294 O O . TYR A 1 285 ? -21.662 4.049 3.772 1.00 98.38 285 TYR A O 1
ATOM 2302 N N . GLU A 1 286 ? -22.642 2.052 4.055 1.00 97.38 286 GLU A N 1
ATOM 2303 C CA . GLU A 1 286 ? -21.773 1.322 3.115 1.00 97.38 286 GLU A CA 1
ATOM 2304 C C . GLU A 1 286 ? -22.173 1.585 1.649 1.00 97.38 286 GLU A C 1
ATOM 2306 O O . GLU A 1 286 ? -21.346 1.499 0.744 1.00 97.38 286 GLU A O 1
ATOM 2311 N N . ASP A 1 287 ? -23.444 1.942 1.435 1.00 96.38 287 ASP A N 1
ATOM 2312 C CA . ASP A 1 287 ? -24.023 2.355 0.156 1.00 96.38 287 ASP A CA 1
ATOM 2313 C C . ASP A 1 287 ? -23.875 3.869 -0.044 1.00 96.38 287 ASP A C 1
ATOM 2315 O O . ASP A 1 287 ? -24.479 4.667 0.683 1.00 96.38 287 ASP A O 1
ATOM 2319 N N . GLY A 1 288 ? -23.096 4.247 -1.059 1.00 96.81 288 GLY A N 1
ATOM 2320 C CA . GLY A 1 288 ? -22.744 5.634 -1.337 1.00 96.81 288 GLY A CA 1
ATOM 2321 C C . GLY A 1 288 ? -23.918 6.528 -1.726 1.00 96.81 288 GLY A C 1
ATOM 2322 O O . GLY A 1 288 ? -23.893 7.721 -1.433 1.00 96.81 288 GLY A O 1
ATOM 2323 N N . GLU A 1 289 ? -25.009 5.987 -2.282 1.00 97.00 289 GLU A N 1
ATOM 2324 C CA . GLU A 1 289 ? -26.179 6.811 -2.631 1.00 97.00 289 GLU A CA 1
ATOM 2325 C C . GLU A 1 289 ? -26.868 7.426 -1.400 1.00 97.00 289 GLU A C 1
ATOM 2327 O O . GLU A 1 289 ? -27.637 8.387 -1.518 1.00 97.00 289 GLU A O 1
ATOM 2332 N N . ARG A 1 290 ? -26.590 6.880 -0.211 1.00 97.69 290 ARG A N 1
ATOM 2333 C CA . ARG A 1 290 ? -27.130 7.332 1.078 1.00 97.69 290 ARG A CA 1
ATOM 2334 C C . ARG A 1 290 ? -26.206 8.303 1.813 1.00 97.69 290 ARG A C 1
ATOM 2336 O O . ARG A 1 290 ? -26.625 8.869 2.825 1.00 97.69 290 ARG A O 1
ATOM 2343 N N . ASN A 1 291 ? -24.978 8.461 1.335 1.00 97.88 291 ASN A N 1
ATOM 2344 C CA . ASN A 1 291 ? -23.946 9.288 1.944 1.00 97.88 291 ASN A CA 1
ATOM 2345 C C . ASN A 1 291 ? -23.986 10.734 1.421 1.00 97.88 291 ASN A C 1
ATOM 2347 O O . ASN A 1 291 ? -24.862 11.121 0.633 1.00 97.88 291 ASN A O 1
ATOM 2351 N N . ALA A 1 292 ? -23.100 11.578 1.949 1.00 96.56 292 ALA A N 1
ATOM 2352 C CA . ALA A 1 292 ? -23.072 12.998 1.640 1.00 96.56 292 ALA A 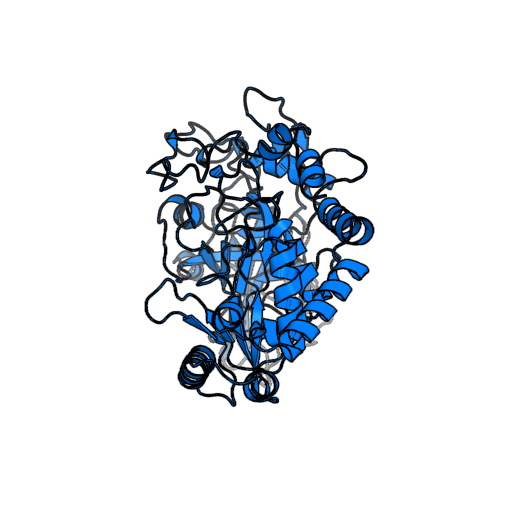CA 1
ATOM 2353 C C . ALA A 1 292 ? -22.664 13.276 0.183 1.00 96.56 292 ALA A C 1
ATOM 2355 O O . ALA A 1 292 ? -21.896 12.552 -0.438 1.00 96.56 292 ALA A O 1
ATOM 2356 N N . ALA A 1 293 ? -23.168 14.383 -0.361 1.00 95.62 293 ALA A N 1
ATOM 2357 C CA . ALA A 1 293 ? -22.777 14.864 -1.681 1.00 95.62 293 ALA A CA 1
ATOM 2358 C C . ALA A 1 293 ? -21.439 15.624 -1.646 1.00 95.62 293 ALA A C 1
ATOM 2360 O O . ALA A 1 293 ? -21.107 16.275 -0.654 1.00 95.62 293 ALA A O 1
ATOM 2361 N N . HIS A 1 294 ? -20.759 15.693 -2.790 1.00 92.69 294 HIS A N 1
ATOM 2362 C CA . HIS A 1 294 ? -19.575 16.521 -3.021 1.00 92.69 294 HIS A CA 1
ATOM 2363 C C . HIS A 1 294 ? -19.948 17.791 -3.803 1.00 92.69 294 HIS A C 1
ATOM 2365 O O . HIS A 1 294 ? -19.665 17.945 -4.994 1.00 92.69 294 HIS A O 1
ATOM 2371 N N . ALA A 1 295 ? -20.626 18.727 -3.137 1.00 90.38 295 ALA A N 1
ATOM 2372 C CA . ALA A 1 295 ? -21.117 19.948 -3.776 1.00 90.38 295 ALA A CA 1
ATOM 2373 C C . ALA A 1 295 ? -19.978 20.894 -4.238 1.00 90.38 295 ALA A C 1
ATOM 2375 O O . ALA A 1 295 ? -19.040 21.158 -3.476 1.00 90.38 295 ALA A O 1
ATOM 2376 N N . PRO A 1 296 ? -20.077 21.519 -5.432 1.00 90.94 296 PRO A N 1
ATOM 2377 C CA . PRO A 1 296 ? -21.245 21.549 -6.320 1.00 90.94 296 PRO A CA 1
ATOM 2378 C C . PRO A 1 296 ? -21.278 20.431 -7.377 1.00 90.94 296 PRO A C 1
ATOM 2380 O O . PRO A 1 296 ? -22.143 20.472 -8.245 1.00 90.94 296 PRO A O 1
ATOM 2383 N N . LEU A 1 297 ? -20.338 19.480 -7.359 1.00 91.69 297 LEU A N 1
ATOM 2384 C CA . LEU A 1 297 ? -20.203 18.469 -8.417 1.00 91.69 297 LEU A CA 1
ATOM 2385 C C . LEU A 1 297 ? -21.331 17.444 -8.377 1.00 91.69 297 LEU A C 1
ATOM 2387 O O . LEU A 1 297 ? -21.853 17.057 -9.419 1.00 91.69 297 LEU A O 1
ATOM 2391 N N . THR A 1 298 ? -21.725 17.040 -7.173 1.00 94.62 298 THR A N 1
ATOM 2392 C CA . THR A 1 298 ? -22.892 16.190 -6.952 1.00 94.62 298 THR A CA 1
ATOM 2393 C C . THR A 1 298 ? -23.866 16.879 -6.000 1.00 94.62 298 THR A C 1
ATOM 2395 O O . THR A 1 298 ? -23.487 17.703 -5.164 1.00 94.62 298 THR A O 1
ATOM 2398 N N . THR A 1 299 ? -25.156 16.580 -6.155 1.00 95.44 299 THR A N 1
ATOM 2399 C CA . THR A 1 299 ? -26.242 17.136 -5.324 1.00 95.44 299 THR A CA 1
ATOM 2400 C C . THR A 1 299 ? -26.775 16.141 -4.294 1.00 95.44 299 THR A C 1
ATOM 2402 O O . THR A 1 299 ? -27.609 16.496 -3.467 1.00 95.44 299 THR A O 1
ATOM 2405 N N . LYS A 1 300 ? -26.327 14.888 -4.374 1.00 96.44 300 LYS A N 1
ATOM 2406 C CA . LYS A 1 300 ? -26.605 13.772 -3.466 1.00 96.44 300 LYS A CA 1
ATOM 2407 C C . LYS A 1 300 ? -25.420 12.800 -3.516 1.00 96.44 300 LYS A C 1
ATOM 2409 O O . LYS A 1 300 ? -24.614 12.908 -4.444 1.00 96.44 300 LYS A O 1
ATOM 2414 N N . GLY A 1 301 ? -25.356 11.871 -2.567 1.00 97.44 301 GLY A N 1
ATOM 2415 C CA . GLY A 1 301 ? -24.468 10.718 -2.661 1.00 97.44 301 GLY A CA 1
ATOM 2416 C C . GLY A 1 301 ? -24.720 9.912 -3.939 1.00 97.44 301 GLY A C 1
ATOM 2417 O O . GLY A 1 301 ? -25.814 9.922 -4.521 1.00 97.44 301 GLY A O 1
ATOM 2418 N N . THR A 1 302 ? -23.679 9.246 -4.404 1.00 97.75 302 THR A N 1
ATOM 2419 C CA . THR A 1 302 ? -23.607 8.498 -5.657 1.00 97.75 302 THR A CA 1
ATOM 2420 C C . THR A 1 302 ? -22.975 7.129 -5.414 1.00 97.75 302 THR A C 1
ATOM 2422 O O . THR A 1 302 ? -22.504 6.844 -4.317 1.00 97.75 302 THR A O 1
ATOM 2425 N N . GLN A 1 303 ? -22.891 6.285 -6.447 1.00 97.62 303 GLN A N 1
ATOM 2426 C CA . GLN A 1 303 ? -22.196 4.991 -6.351 1.00 97.62 303 GLN A CA 1
ATOM 2427 C C . GLN A 1 303 ? -20.732 5.104 -5.874 1.00 97.62 303 GLN A C 1
ATOM 2429 O O . GLN A 1 303 ? -20.160 4.110 -5.436 1.00 97.62 303 GLN A O 1
ATOM 2434 N N . TYR A 1 304 ? -20.140 6.299 -5.979 1.00 97.81 304 TYR A N 1
ATOM 2435 C CA . TYR A 1 304 ? -18.746 6.589 -5.657 1.00 97.81 304 TYR A CA 1
ATOM 2436 C C . TYR A 1 304 ? -18.492 6.926 -4.184 1.00 97.81 304 TYR A C 1
ATOM 2438 O O . TYR A 1 304 ? -17.345 6.998 -3.763 1.00 97.81 304 TYR A O 1
ATOM 2446 N N . ASP A 1 305 ? -19.547 7.152 -3.403 1.00 97.69 305 ASP A N 1
ATOM 2447 C CA . ASP A 1 305 ? -19.425 7.746 -2.069 1.00 97.69 305 ASP A CA 1
ATOM 2448 C C . ASP A 1 305 ? -19.639 6.693 -0.961 1.00 97.69 305 ASP A C 1
ATOM 2450 O O . ASP A 1 305 ? -20.053 7.022 0.144 1.00 97.69 305 ASP A O 1
ATOM 2454 N N . GLY A 1 306 ? -19.454 5.404 -1.278 1.00 97.69 306 GLY A N 1
ATOM 2455 C CA . GLY A 1 306 ? -19.601 4.272 -0.352 1.00 97.69 306 GLY A CA 1
ATOM 2456 C C . GLY A 1 306 ? -18.258 3.709 0.115 1.00 97.69 306 GLY A C 1
ATOM 2457 O O . GLY A 1 306 ? -17.198 4.234 -0.215 1.00 97.69 306 GLY A O 1
ATOM 2458 N N . ASP A 1 307 ? -18.288 2.582 0.833 1.00 98.62 307 ASP A N 1
ATOM 2459 C CA . ASP A 1 307 ? -17.054 2.027 1.410 1.00 98.62 307 ASP A CA 1
ATOM 2460 C C . ASP A 1 307 ? -16.078 1.497 0.351 1.00 98.62 307 ASP A C 1
ATOM 2462 O O . ASP A 1 307 ? -14.876 1.448 0.592 1.00 98.62 307 ASP A O 1
ATOM 2466 N N . PHE A 1 308 ? -16.570 1.040 -0.806 1.00 98.62 308 PHE A N 1
ATOM 2467 C CA . PHE A 1 308 ? -15.727 0.463 -1.853 1.00 98.62 308 PHE A CA 1
ATOM 2468 C C . PHE A 1 308 ? -14.910 1.549 -2.557 1.00 98.62 308 PHE A C 1
ATOM 2470 O O . PHE A 1 308 ? -15.444 2.311 -3.353 1.00 98.62 308 PHE A O 1
ATOM 2477 N N . TRP A 1 309 ? -13.599 1.563 -2.308 1.00 98.00 309 TRP A N 1
ATOM 2478 C CA . TRP A 1 309 ? -12.665 2.500 -2.936 1.00 98.00 309 TRP A CA 1
ATOM 2479 C C . TRP A 1 309 ? -11.952 1.931 -4.158 1.00 98.00 309 TRP A C 1
ATOM 2481 O O . TRP A 1 309 ? -11.294 2.676 -4.878 1.00 98.00 309 TRP A O 1
ATOM 2491 N N . GLY A 1 310 ? -12.071 0.632 -4.425 1.00 97.81 310 GLY A N 1
ATOM 2492 C CA . GLY A 1 310 ? -11.536 0.015 -5.636 1.00 97.81 310 GLY A CA 1
ATOM 2493 C C . GLY A 1 310 ? -10.422 -0.999 -5.404 1.00 97.81 310 GLY A C 1
ATOM 2494 O O . GLY A 1 310 ? -10.110 -1.397 -4.278 1.00 97.81 310 GLY A O 1
ATOM 2495 N N . LEU A 1 311 ? -9.829 -1.408 -6.520 1.00 98.44 311 LEU A N 1
ATOM 2496 C CA . LEU A 1 311 ? -8.650 -2.260 -6.602 1.00 98.44 311 LEU A CA 1
ATOM 2497 C C . LEU A 1 311 ? -7.394 -1.438 -6.302 1.00 98.44 311 LEU A C 1
ATOM 2499 O O . LEU A 1 311 ? -7.191 -0.369 -6.879 1.00 98.44 311 LEU A O 1
ATOM 2503 N N . TYR A 1 312 ? -6.555 -1.945 -5.412 1.00 98.56 312 TYR A N 1
ATOM 2504 C CA . TYR A 1 312 ? -5.251 -1.389 -5.077 1.00 98.56 312 TYR A CA 1
ATOM 2505 C C . TYR A 1 312 ? -4.216 -2.516 -5.040 1.00 98.56 312 TYR A C 1
ATOM 2507 O O . TYR A 1 312 ? -4.555 -3.698 -5.026 1.00 98.56 312 TYR A O 1
ATOM 2515 N N . MET A 1 313 ? -2.942 -2.146 -4.999 1.00 98.44 313 MET A N 1
ATOM 2516 C CA . MET A 1 313 ? -1.838 -3.088 -4.846 1.00 98.44 313 MET A CA 1
ATOM 2517 C C . MET A 1 313 ? -0.882 -2.560 -3.785 1.00 98.44 313 MET A C 1
ATOM 2519 O O . MET A 1 313 ? -0.629 -1.357 -3.731 1.00 98.44 313 MET A O 1
ATOM 2523 N N . THR A 1 314 ? -0.352 -3.431 -2.933 1.00 98.12 314 THR A N 1
ATOM 2524 C CA . THR A 1 314 ? 0.737 -3.058 -2.030 1.00 98.12 314 THR A CA 1
ATOM 2525 C C . THR A 1 314 ? 2.075 -3.124 -2.757 1.00 98.12 314 THR A C 1
ATOM 2527 O O . THR A 1 314 ? 2.278 -3.962 -3.633 1.00 98.12 314 THR A O 1
ATOM 2530 N N . ILE A 1 315 ? 2.994 -2.242 -2.382 1.00 98.19 315 ILE A N 1
ATOM 2531 C CA . ILE A 1 315 ? 4.396 -2.309 -2.783 1.00 98.19 315 ILE A CA 1
ATOM 2532 C C . ILE A 1 315 ? 5.224 -2.366 -1.505 1.00 98.19 315 ILE A C 1
ATOM 2534 O O . ILE A 1 315 ? 5.067 -1.534 -0.610 1.00 98.19 315 ILE A O 1
ATOM 2538 N N . GLU A 1 316 ? 6.101 -3.358 -1.409 1.00 98.19 316 GLU A N 1
ATOM 2539 C CA . GLU A 1 316 ? 7.061 -3.465 -0.320 1.00 98.19 316 GLU A CA 1
ATOM 2540 C C . GLU A 1 316 ? 7.961 -2.221 -0.274 1.00 98.19 316 GLU A C 1
ATOM 2542 O O . GLU A 1 316 ? 8.611 -1.856 -1.258 1.00 98.19 316 GLU A O 1
ATOM 2547 N N . GLN A 1 317 ? 8.008 -1.571 0.888 1.00 97.50 317 GLN A N 1
ATOM 2548 C CA . GLN A 1 317 ? 8.856 -0.409 1.124 1.00 97.50 317 GLN A CA 1
ATOM 2549 C C . GLN A 1 317 ? 10.338 -0.801 1.067 1.00 97.50 317 GLN A C 1
ATOM 2551 O O . GLN A 1 317 ? 10.794 -1.621 1.854 1.00 97.50 317 GLN A O 1
ATOM 2556 N N . MET A 1 318 ? 11.113 -0.109 0.231 1.00 97.75 318 MET A N 1
ATOM 2557 C CA . MET A 1 318 ? 12.578 -0.185 0.234 1.00 97.75 318 MET A CA 1
ATOM 2558 C C . MET A 1 318 ? 13.143 0.473 1.508 1.00 97.75 318 MET A C 1
ATOM 2560 O O . MET A 1 318 ? 13.332 1.696 1.553 1.00 97.75 318 MET A O 1
ATOM 2564 N N . ASP A 1 319 ? 13.345 -0.322 2.559 1.00 97.25 319 ASP A N 1
ATOM 2565 C CA . ASP A 1 319 ? 13.998 0.023 3.832 1.00 97.25 319 ASP A CA 1
ATOM 2566 C C . ASP A 1 319 ? 14.734 -1.203 4.428 1.00 97.25 319 ASP A C 1
ATOM 2568 O O . ASP A 1 319 ? 14.942 -2.203 3.743 1.00 97.25 319 ASP A O 1
ATOM 2572 N N . GLY A 1 320 ? 15.164 -1.154 5.694 1.00 97.38 320 GLY A N 1
ATOM 2573 C CA . GLY A 1 320 ? 15.840 -2.294 6.331 1.00 97.38 320 GLY A CA 1
ATOM 2574 C C . GLY A 1 320 ? 15.004 -3.582 6.380 1.00 97.38 320 GLY A C 1
ATOM 2575 O O . GLY A 1 320 ? 15.561 -4.673 6.373 1.00 97.38 320 GLY A O 1
ATOM 2576 N N . ARG A 1 321 ? 13.668 -3.491 6.357 1.00 97.44 321 ARG A N 1
ATOM 2577 C CA . ARG A 1 321 ? 12.784 -4.670 6.355 1.00 97.44 321 ARG A CA 1
ATOM 2578 C C . ARG A 1 321 ? 12.734 -5.340 4.993 1.00 97.44 321 ARG A C 1
ATOM 2580 O O . ARG A 1 321 ? 12.628 -6.557 4.940 1.00 97.44 321 ARG A O 1
ATOM 2587 N N . PHE A 1 322 ? 12.856 -4.561 3.920 1.00 98.56 322 PHE A N 1
ATOM 2588 C CA . PHE A 1 322 ? 13.107 -5.114 2.593 1.00 98.56 322 PHE A CA 1
ATOM 2589 C C . PHE A 1 322 ? 14.417 -5.913 2.590 1.00 98.56 322 PHE A C 1
ATOM 2591 O O . PHE A 1 322 ? 14.450 -7.033 2.096 1.00 98.56 322 PHE A O 1
ATOM 2598 N N . LEU A 1 323 ? 15.491 -5.404 3.207 1.00 98.56 323 LEU A N 1
ATOM 2599 C CA . LEU A 1 323 ? 16.740 -6.171 3.292 1.00 98.56 323 LEU A CA 1
ATOM 2600 C C . LEU A 1 323 ? 16.524 -7.510 4.021 1.00 98.56 323 LEU A C 1
ATOM 2602 O O . LEU A 1 323 ? 16.880 -8.556 3.480 1.00 98.56 323 LEU A O 1
ATOM 2606 N N . ASP A 1 324 ? 15.847 -7.491 5.173 1.00 98.19 324 ASP A N 1
ATOM 2607 C CA . ASP A 1 324 ? 15.500 -8.702 5.930 1.00 98.19 324 ASP A CA 1
ATOM 2608 C C . ASP A 1 324 ? 14.655 -9.701 5.106 1.00 98.19 324 ASP A C 1
ATOM 2610 O O . ASP A 1 324 ? 14.938 -10.901 5.102 1.00 98.19 324 ASP A O 1
ATOM 2614 N N . GLU A 1 325 ? 13.625 -9.230 4.391 1.00 98.00 325 GLU A N 1
ATOM 2615 C CA . GLU A 1 325 ? 12.710 -10.064 3.591 1.00 98.00 325 GLU A CA 1
ATOM 2616 C C . GLU A 1 325 ? 13.415 -10.762 2.422 1.00 98.00 325 GLU A C 1
ATOM 2618 O O . GLU A 1 325 ? 13.020 -11.857 2.005 1.00 98.00 325 GLU A O 1
ATOM 2623 N N . HIS A 1 326 ? 14.465 -10.129 1.901 1.00 98.06 326 HIS A N 1
ATOM 2624 C CA . HIS A 1 326 ? 15.270 -10.618 0.785 1.00 98.06 326 HIS A CA 1
ATOM 2625 C C . HIS A 1 326 ? 16.561 -11.315 1.242 1.00 98.06 326 HIS A C 1
ATOM 2627 O O . HIS A 1 326 ? 17.382 -11.697 0.411 1.00 98.06 326 HIS A O 1
ATOM 2633 N N . GLY A 1 327 ? 16.739 -11.525 2.553 1.00 97.69 327 GLY A N 1
ATOM 2634 C CA . GLY A 1 327 ? 17.906 -12.212 3.116 1.00 97.69 327 GLY A CA 1
ATOM 2635 C C . GLY A 1 327 ? 19.218 -11.438 2.960 1.00 97.69 327 GLY A C 1
ATOM 2636 O O . GLY A 1 327 ? 20.293 -12.040 2.987 1.00 97.69 327 GLY A O 1
ATOM 2637 N N . LEU A 1 328 ? 19.137 -10.121 2.780 1.00 98.19 328 LEU A N 1
ATOM 2638 C CA . LEU A 1 328 ? 20.278 -9.222 2.669 1.00 98.19 328 LEU A CA 1
ATOM 2639 C C . LEU A 1 328 ? 20.662 -8.689 4.059 1.00 98.19 328 LEU A C 1
ATOM 2641 O O . LEU A 1 328 ? 19.786 -8.374 4.864 1.00 98.19 328 LEU A O 1
ATOM 2645 N N . PRO A 1 329 ? 21.961 -8.554 4.374 1.00 98.19 329 PRO A N 1
ATOM 2646 C CA . PRO A 1 329 ? 22.385 -7.991 5.649 1.00 98.19 329 PRO A CA 1
ATOM 2647 C C . PRO A 1 329 ? 22.049 -6.495 5.762 1.00 98.19 329 PRO A C 1
ATOM 2649 O O . PRO A 1 329 ? 22.121 -5.748 4.786 1.00 98.19 329 PRO A O 1
ATOM 2652 N N . ASP A 1 330 ? 21.741 -6.048 6.979 1.00 98.12 330 ASP A N 1
ATOM 2653 C CA . ASP A 1 330 ? 21.346 -4.666 7.272 1.00 98.12 330 ASP A CA 1
ATOM 2654 C C . ASP A 1 330 ? 22.446 -3.653 6.896 1.00 98.12 330 ASP A C 1
ATOM 2656 O O . ASP A 1 330 ? 23.507 -3.594 7.527 1.00 98.12 330 ASP A O 1
ATOM 2660 N N . GLY A 1 331 ? 22.198 -2.872 5.842 1.00 98.19 331 GLY A N 1
ATOM 2661 C CA . GLY A 1 331 ? 23.158 -1.954 5.233 1.00 98.19 331 GLY A CA 1
ATOM 2662 C C . GLY A 1 331 ? 22.530 -0.646 4.752 1.00 98.19 331 GLY A C 1
ATOM 2663 O O . GLY A 1 331 ? 21.310 -0.490 4.716 1.00 98.19 331 GLY A O 1
ATOM 2664 N N . ASN A 1 332 ? 23.361 0.315 4.367 1.00 98.69 332 ASN A N 1
ATOM 2665 C CA . ASN A 1 332 ? 22.951 1.606 3.854 1.00 98.69 332 ASN A CA 1
ATOM 2666 C C . ASN A 1 332 ? 22.196 1.421 2.536 1.00 98.69 332 ASN A C 1
ATOM 2668 O O . ASN A 1 332 ? 22.694 0.803 1.593 1.00 98.69 332 ASN A O 1
ATOM 2672 N N . LEU A 1 333 ? 20.986 1.972 2.482 1.00 98.56 333 LEU A N 1
ATOM 2673 C CA . LEU A 1 333 ? 20.094 1.901 1.331 1.00 98.56 333 LEU A CA 1
ATOM 2674 C C . LEU A 1 333 ? 19.659 3.317 0.973 1.00 98.56 333 LEU A C 1
ATOM 2676 O O . LEU A 1 333 ? 19.022 4.000 1.776 1.00 98.56 333 LEU A O 1
ATOM 2680 N N . PHE A 1 334 ? 19.994 3.753 -0.233 1.00 97.81 334 PHE A N 1
ATOM 2681 C CA . PHE A 1 334 ? 19.761 5.108 -0.708 1.00 97.81 334 PHE A CA 1
ATOM 2682 C C . PHE A 1 334 ? 18.759 5.089 -1.849 1.00 97.81 334 PHE A C 1
ATOM 2684 O O . PHE A 1 334 ? 19.005 4.452 -2.871 1.00 97.81 334 PHE A O 1
ATOM 2691 N N . LYS A 1 335 ? 17.647 5.805 -1.695 1.00 96.19 335 LYS A N 1
ATOM 2692 C CA . LYS A 1 335 ? 16.768 6.133 -2.812 1.00 96.19 335 LYS A CA 1
ATOM 2693 C C . LYS A 1 335 ? 17.455 7.205 -3.638 1.00 96.19 335 LYS A C 1
ATOM 2695 O O . LYS A 1 335 ? 17.762 8.266 -3.106 1.00 96.19 335 LYS A O 1
ATOM 2700 N N . MET A 1 336 ? 17.681 6.955 -4.917 1.00 94.69 336 MET A N 1
ATOM 2701 C CA . MET A 1 336 ? 18.433 7.873 -5.762 1.00 94.69 336 MET A CA 1
ATOM 2702 C C . MET A 1 336 ? 17.487 8.736 -6.586 1.00 94.69 336 MET A C 1
ATOM 2704 O O . MET A 1 336 ? 16.554 8.238 -7.218 1.00 94.69 336 MET A O 1
ATOM 2708 N N . ASP A 1 337 ? 17.737 10.043 -6.576 1.00 89.94 337 ASP A N 1
ATOM 2709 C CA . ASP A 1 337 ? 16.955 11.021 -7.324 1.00 89.94 337 ASP A CA 1
ATOM 2710 C C . ASP A 1 337 ? 17.809 12.236 -7.697 1.00 89.94 337 ASP A C 1
ATOM 2712 O O . ASP A 1 337 ? 17.720 13.318 -7.117 1.00 89.94 337 ASP A O 1
ATOM 2716 N N . ASN A 1 338 ? 18.657 12.059 -8.708 1.00 83.38 338 ASN A N 1
ATOM 2717 C CA . ASN A 1 338 ? 19.549 13.105 -9.207 1.00 83.38 338 ASN A CA 1
ATOM 2718 C C . ASN A 1 338 ? 18.804 14.267 -9.896 1.00 83.38 338 ASN A C 1
ATOM 2720 O O . ASN A 1 338 ? 19.463 15.174 -10.404 1.00 83.38 338 ASN A O 1
ATOM 2724 N N . ALA A 1 339 ? 17.465 14.253 -9.951 1.00 74.94 339 ALA A N 1
ATOM 2725 C CA . ALA A 1 339 ? 16.684 15.382 -10.451 1.00 74.94 339 ALA A CA 1
ATOM 2726 C C . ALA A 1 339 ? 16.544 16.516 -9.414 1.00 74.94 339 ALA A C 1
ATOM 2728 O O . ALA A 1 339 ? 16.178 17.632 -9.791 1.00 74.94 339 ALA A O 1
ATOM 2729 N N . TYR A 1 340 ? 16.863 16.268 -8.135 1.00 73.94 340 TYR A N 1
ATOM 2730 C CA . TYR A 1 340 ? 16.740 17.244 -7.045 1.00 73.94 340 TYR A CA 1
ATOM 2731 C C . TYR A 1 340 ? 18.083 17.553 -6.353 1.00 73.94 340 TYR A C 1
ATOM 2733 O O . TYR A 1 340 ? 19.034 16.771 -6.450 1.00 73.94 340 TYR A O 1
ATOM 2741 N N . PRO A 1 341 ? 18.195 18.695 -5.637 1.00 71.75 341 PRO A N 1
ATOM 2742 C CA . PRO A 1 341 ? 19.385 19.024 -4.850 1.00 71.75 341 PRO A CA 1
ATOM 2743 C C . PRO A 1 341 ? 19.745 17.913 -3.851 1.00 71.75 341 PRO A C 1
ATOM 2745 O O . PRO A 1 341 ? 18.875 17.397 -3.160 1.00 71.75 341 PRO A O 1
ATOM 2748 N N . GLY A 1 342 ? 21.027 17.549 -3.760 1.00 77.88 342 GLY A N 1
ATOM 2749 C CA . GLY A 1 342 ? 21.512 16.424 -2.942 1.00 77.88 342 GLY A CA 1
ATOM 2750 C C . GLY A 1 342 ? 21.499 15.092 -3.698 1.00 77.88 342 GLY A C 1
ATOM 2751 O O . GLY A 1 342 ? 22.519 14.407 -3.755 1.00 77.88 342 GLY A O 1
ATOM 2752 N N . GLY A 1 343 ? 20.407 14.793 -4.399 1.00 89.06 343 GLY A N 1
ATOM 2753 C CA . GLY A 1 343 ? 20.349 13.696 -5.363 1.00 89.06 343 GLY A CA 1
ATOM 2754 C C . GLY A 1 343 ? 19.965 12.325 -4.795 1.00 89.06 343 GLY A C 1
ATOM 2755 O O . GLY A 1 343 ? 20.093 11.334 -5.516 1.00 89.06 343 GLY A O 1
ATOM 2756 N N . PHE A 1 344 ? 19.565 12.241 -3.520 1.00 93.38 344 PHE A N 1
ATOM 2757 C CA . PHE A 1 344 ? 19.205 10.990 -2.847 1.00 93.38 344 PHE A CA 1
ATOM 2758 C C . PHE A 1 344 ? 18.503 11.212 -1.495 1.00 93.38 344 PHE A C 1
ATOM 2760 O O . PHE A 1 344 ? 18.649 12.272 -0.889 1.00 93.38 344 PHE A O 1
ATOM 2767 N N . ASP A 1 345 ? 17.865 10.155 -0.986 1.00 93.25 345 ASP A N 1
ATOM 2768 C CA . ASP A 1 345 ? 17.417 10.000 0.402 1.00 93.25 345 ASP A CA 1
ATOM 2769 C C . ASP A 1 345 ? 17.990 8.704 0.997 1.00 93.25 345 ASP A C 1
ATOM 2771 O O . ASP A 1 345 ? 17.926 7.643 0.374 1.00 93.25 345 ASP A O 1
ATOM 2775 N N . LYS A 1 346 ? 18.541 8.752 2.216 1.00 95.38 346 LYS A N 1
ATOM 2776 C CA . LYS A 1 346 ? 18.979 7.539 2.929 1.00 95.38 346 LYS A CA 1
ATOM 2777 C C . LYS A 1 346 ? 17.764 6.869 3.582 1.00 95.38 346 LYS A C 1
ATOM 2779 O O . LYS A 1 346 ? 17.292 7.311 4.627 1.00 95.38 346 LYS A O 1
ATOM 2784 N N . ASN A 1 347 ? 17.273 5.797 2.967 1.00 95.75 347 ASN A N 1
ATOM 2785 C CA . ASN A 1 347 ? 16.105 5.035 3.414 1.00 95.75 347 ASN A CA 1
ATOM 2786 C C . ASN A 1 347 ? 16.429 3.972 4.471 1.00 95.75 347 ASN A C 1
ATOM 2788 O O . ASN A 1 347 ? 15.535 3.572 5.214 1.00 95.75 347 ASN A O 1
ATOM 2792 N N . ASN A 1 348 ? 17.680 3.515 4.545 1.00 97.81 348 ASN A N 1
ATOM 2793 C CA . ASN A 1 348 ? 18.154 2.653 5.623 1.00 97.81 348 ASN A CA 1
ATOM 2794 C C . ASN A 1 348 ? 19.589 3.012 6.014 1.00 97.81 348 ASN A C 1
ATOM 2796 O O . ASN A 1 348 ? 20.389 3.378 5.151 1.00 97.81 348 ASN A O 1
ATOM 2800 N N . GLN A 1 349 ? 19.901 2.886 7.303 1.00 97.69 349 GLN A N 1
ATOM 2801 C CA . GLN A 1 349 ? 21.243 3.052 7.854 1.00 97.69 349 GLN A CA 1
ATOM 2802 C C . GLN A 1 349 ? 21.675 1.735 8.494 1.00 97.69 349 GLN A C 1
ATOM 2804 O O . GLN A 1 349 ? 21.166 1.382 9.557 1.00 97.69 349 GLN A O 1
ATOM 2809 N N . GLY A 1 350 ? 22.652 1.063 7.887 1.00 96.56 350 GLY A N 1
ATOM 2810 C CA . GLY A 1 350 ? 23.230 -0.147 8.462 1.00 96.56 350 GLY A CA 1
ATOM 2811 C C . GLY A 1 350 ? 24.044 0.170 9.724 1.00 96.56 350 GLY A C 1
ATOM 2812 O O . GLY A 1 350 ? 24.720 1.204 9.777 1.00 96.56 350 GLY A O 1
ATOM 2813 N N . PRO A 1 351 ? 24.050 -0.700 10.747 1.00 96.00 351 PRO A N 1
ATOM 2814 C CA . PRO A 1 351 ? 24.714 -0.427 12.023 1.00 96.00 351 PRO A CA 1
ATOM 2815 C C . PRO A 1 351 ? 26.247 -0.392 11.930 1.00 96.00 351 PRO A C 1
ATOM 2817 O O . PRO A 1 351 ? 26.895 0.194 12.796 1.00 96.00 351 PRO A O 1
ATOM 2820 N N . THR A 1 352 ? 26.839 -1.021 10.909 1.00 95.06 352 THR A N 1
ATOM 2821 C CA . THR A 1 352 ? 28.300 -1.107 10.716 1.00 95.06 352 THR A CA 1
ATOM 2822 C C . THR A 1 352 ? 28.834 -0.169 9.639 1.00 95.06 352 THR A C 1
ATOM 2824 O O . THR A 1 352 ? 30.040 -0.140 9.404 1.00 95.06 352 THR A O 1
ATOM 2827 N N . GLN A 1 353 ? 27.960 0.569 8.960 1.00 95.81 353 GLN A N 1
ATOM 2828 C CA . GLN A 1 353 ? 28.320 1.430 7.837 1.00 95.81 353 GLN A CA 1
ATOM 2829 C C . GLN A 1 353 ? 28.304 2.908 8.231 1.00 95.81 353 GLN A C 1
ATOM 2831 O O . GLN A 1 353 ? 27.777 3.256 9.292 1.00 95.81 353 GLN A O 1
ATOM 2836 N N . PRO A 1 354 ? 28.900 3.798 7.414 1.00 96.44 354 PRO A N 1
ATOM 2837 C CA . PRO A 1 354 ? 28.955 5.218 7.727 1.00 96.44 354 PRO A CA 1
ATOM 2838 C C . PRO A 1 354 ? 27.569 5.796 8.014 1.00 96.44 354 PRO A C 1
ATOM 2840 O O . PRO A 1 354 ? 26.620 5.581 7.257 1.00 96.44 354 PRO A O 1
ATOM 2843 N N . ALA A 1 355 ? 27.465 6.509 9.139 1.00 95.81 355 ALA A N 1
ATOM 2844 C CA . ALA A 1 355 ? 26.242 7.197 9.548 1.00 95.81 355 ALA A CA 1
ATOM 2845 C C . ALA A 1 355 ? 25.978 8.446 8.693 1.00 95.81 355 ALA A C 1
ATOM 2847 O O . ALA A 1 355 ? 24.829 8.833 8.469 1.00 95.81 355 ALA A O 1
ATOM 2848 N N . ASP A 1 356 ? 27.047 9.063 8.186 1.00 94.25 356 ASP A N 1
ATOM 2849 C CA . ASP A 1 356 ? 26.979 10.112 7.175 1.00 94.25 356 ASP A CA 1
ATOM 2850 C C . ASP A 1 356 ? 26.835 9.514 5.763 1.00 94.25 356 ASP A C 1
ATOM 2852 O O . ASP A 1 356 ? 26.677 8.308 5.594 1.00 94.25 356 ASP A O 1
ATOM 2856 N N . ASN A 1 357 ? 26.828 10.361 4.737 1.00 94.81 357 ASN A N 1
ATOM 2857 C CA . ASN A 1 357 ? 26.655 9.931 3.345 1.00 94.81 357 ASN A CA 1
ATOM 2858 C C . ASN A 1 357 ? 28.001 9.731 2.625 1.00 94.81 357 ASN A C 1
ATOM 2860 O O . ASN A 1 357 ? 28.052 9.781 1.398 1.00 94.81 357 ASN A O 1
ATOM 2864 N N . SER A 1 358 ? 29.104 9.587 3.371 1.00 96.38 358 SER A N 1
ATOM 2865 C CA . SER A 1 358 ? 30.453 9.558 2.791 1.00 96.38 358 SER A CA 1
ATOM 2866 C C . SER A 1 358 ? 30.675 8.368 1.859 1.00 96.38 358 SER A C 1
ATOM 2868 O O . SER A 1 358 ? 31.336 8.523 0.835 1.00 96.38 358 SER A O 1
ATOM 2870 N N . ASP A 1 359 ? 30.089 7.209 2.159 1.00 96.56 359 ASP A N 1
ATOM 2871 C CA . ASP A 1 359 ? 30.154 6.019 1.310 1.00 96.56 359 ASP A CA 1
ATOM 2872 C C . ASP A 1 359 ? 29.489 6.251 -0.051 1.00 96.56 359 ASP A C 1
ATOM 2874 O O . ASP A 1 359 ? 30.091 5.971 -1.092 1.00 96.56 359 ASP A O 1
ATOM 2878 N N . LEU A 1 360 ? 28.290 6.839 -0.054 1.00 96.19 360 LEU A N 1
ATOM 2879 C CA . LEU A 1 360 ? 27.590 7.197 -1.282 1.00 96.19 360 LEU A CA 1
ATOM 2880 C C . LEU A 1 360 ? 28.373 8.235 -2.101 1.00 96.19 360 LEU A C 1
ATOM 2882 O O . LEU A 1 360 ? 28.523 8.085 -3.314 1.00 96.19 360 LEU A O 1
ATOM 2886 N N . GLU A 1 361 ? 28.888 9.287 -1.465 1.00 94.38 361 GLU A N 1
ATOM 2887 C CA . GLU A 1 361 ? 29.649 10.327 -2.169 1.00 94.38 361 GLU A CA 1
ATOM 2888 C C . GLU A 1 361 ? 30.940 9.770 -2.792 1.00 94.38 361 GLU A C 1
ATOM 2890 O O . GLU A 1 361 ? 31.273 10.098 -3.936 1.00 94.38 361 GLU A O 1
ATOM 2895 N N . VAL A 1 362 ? 31.630 8.862 -2.092 1.00 95.19 362 VAL A N 1
ATOM 2896 C CA . VAL A 1 362 ? 32.815 8.175 -2.622 1.00 95.19 362 VAL A CA 1
ATOM 2897 C C . VAL A 1 362 ? 32.454 7.325 -3.836 1.00 95.19 362 VAL A C 1
ATOM 2899 O O . VAL A 1 362 ? 33.079 7.494 -4.885 1.00 95.19 362 VAL A O 1
ATOM 2902 N N . VAL A 1 363 ? 31.446 6.446 -3.753 1.00 95.62 363 VAL A N 1
ATOM 2903 C CA . VAL A 1 363 ? 31.123 5.565 -4.889 1.00 95.62 363 VAL A CA 1
ATOM 2904 C C . VAL A 1 363 ? 30.664 6.369 -6.109 1.00 95.62 363 VAL A C 1
ATOM 2906 O O . VAL A 1 363 ? 31.095 6.070 -7.224 1.00 95.62 363 VAL A O 1
ATOM 2909 N N . ARG A 1 364 ? 29.887 7.447 -5.909 1.00 93.50 364 ARG A N 1
ATOM 2910 C CA . ARG A 1 364 ? 29.448 8.358 -6.982 1.00 93.50 364 ARG A CA 1
ATOM 2911 C C . ARG A 1 364 ? 30.614 9.031 -7.689 1.00 93.50 364 ARG A C 1
ATOM 2913 O O . ARG A 1 364 ? 30.634 9.078 -8.923 1.00 93.50 364 ARG A O 1
ATOM 2920 N N . GLY A 1 365 ? 31.592 9.518 -6.927 1.00 93.06 365 GLY A N 1
ATOM 2921 C CA . GLY A 1 365 ? 32.818 10.088 -7.479 1.00 93.06 365 GLY A CA 1
ATOM 2922 C C . GLY A 1 365 ? 33.638 9.056 -8.255 1.00 93.06 365 GLY A C 1
ATOM 2923 O O . GLY A 1 365 ? 34.108 9.340 -9.357 1.00 93.06 365 GLY A O 1
ATOM 2924 N N . MET A 1 366 ? 33.753 7.841 -7.716 1.00 93.81 366 MET A N 1
ATOM 2925 C CA . MET A 1 366 ? 34.540 6.767 -8.318 1.00 93.81 366 MET A CA 1
ATOM 2926 C C . MET A 1 366 ? 33.940 6.278 -9.636 1.00 93.81 366 MET A C 1
ATOM 2928 O O . MET A 1 366 ? 34.645 6.276 -10.647 1.00 93.81 366 MET A O 1
ATOM 2932 N N . TYR A 1 367 ? 32.649 5.928 -9.686 1.00 93.88 367 TYR A N 1
ATOM 2933 C CA . TYR A 1 367 ? 32.080 5.437 -10.941 1.00 93.88 367 TYR A CA 1
ATOM 2934 C C . TYR A 1 367 ? 32.004 6.523 -12.020 1.00 93.88 367 TYR A C 1
ATOM 2936 O O . TYR A 1 367 ? 32.129 6.223 -13.201 1.00 93.88 367 TYR A O 1
ATOM 2944 N N . SER A 1 368 ? 31.899 7.799 -11.641 1.00 89.56 368 SER A N 1
ATOM 2945 C CA . SER A 1 368 ? 31.902 8.918 -12.598 1.00 89.56 368 SER A CA 1
ATOM 2946 C C . SER A 1 368 ? 33.285 9.204 -13.210 1.00 89.56 368 SER A C 1
ATOM 2948 O O . SER A 1 368 ? 33.397 10.036 -14.109 1.00 89.56 368 SER A O 1
ATOM 2950 N N . SER A 1 369 ? 34.342 8.524 -12.749 1.00 90.81 369 SER A N 1
ATOM 2951 C CA . SER A 1 369 ? 35.737 8.745 -13.159 1.00 90.81 369 SER A CA 1
ATOM 2952 C C . SER A 1 369 ? 36.253 7.774 -14.235 1.00 90.81 369 SER A C 1
ATOM 2954 O O . SER A 1 369 ? 37.462 7.665 -14.433 1.00 90.81 369 SER A O 1
ATOM 2956 N N . ASN A 1 370 ? 35.350 7.094 -14.956 1.00 86.50 370 ASN A N 1
ATOM 2957 C CA . ASN A 1 370 ? 35.672 6.044 -15.934 1.00 86.50 370 ASN A CA 1
ATOM 2958 C C . ASN A 1 370 ? 36.535 4.912 -15.322 1.00 86.50 370 ASN A C 1
ATOM 2960 O O . ASN A 1 370 ? 37.692 4.715 -15.714 1.00 86.50 370 ASN A O 1
ATOM 2964 N N . PRO A 1 371 ? 36.002 4.188 -14.322 1.00 91.25 371 PRO A N 1
ATOM 2965 C CA . PRO A 1 371 ? 36.745 3.167 -13.587 1.00 91.25 371 PRO A CA 1
ATOM 2966 C C . PRO A 1 371 ? 37.079 1.933 -14.444 1.00 91.25 371 PRO A C 1
ATOM 2968 O O . PRO A 1 371 ? 36.442 1.636 -15.457 1.00 91.25 371 PRO A O 1
ATOM 2971 N N . SER A 1 372 ? 38.095 1.177 -14.015 1.00 94.38 372 SER A N 1
ATOM 2972 C CA . SER A 1 372 ? 38.530 -0.053 -14.688 1.00 94.38 372 SER A CA 1
ATOM 2973 C C . SER A 1 372 ? 37.543 -1.209 -14.478 1.00 94.38 372 SER A C 1
ATOM 2975 O O . SER A 1 372 ? 36.766 -1.211 -13.525 1.00 94.38 372 SER A O 1
ATOM 2977 N N . ALA A 1 373 ? 37.618 -2.256 -15.312 1.00 95.44 373 ALA A N 1
ATOM 2978 C CA . ALA A 1 373 ? 36.838 -3.480 -15.074 1.00 95.44 373 ALA A CA 1
ATOM 2979 C C . ALA A 1 373 ? 37.100 -4.092 -13.699 1.00 95.44 373 ALA A C 1
ATOM 2981 O O . ALA A 1 373 ? 36.166 -4.521 -13.036 1.00 95.44 373 ALA A O 1
ATOM 2982 N N . GLN A 1 374 ? 38.359 -4.089 -13.257 1.00 96.69 374 GLN A N 1
ATOM 2983 C CA . GLN A 1 374 ? 38.715 -4.598 -11.939 1.00 96.69 374 GLN A CA 1
ATOM 2984 C C . GLN A 1 374 ? 37.996 -3.826 -10.829 1.00 96.69 374 GLN A C 1
ATOM 2986 O O . GLN A 1 374 ? 37.520 -4.440 -9.880 1.00 96.69 374 GLN A O 1
ATOM 2991 N N . TRP A 1 375 ? 37.896 -2.499 -10.952 1.00 96.88 375 TRP A N 1
ATOM 2992 C CA . TRP A 1 375 ? 37.160 -1.698 -9.981 1.00 96.88 375 TRP A CA 1
ATOM 2993 C C . TRP A 1 375 ? 35.680 -2.085 -9.964 1.00 96.88 375 TRP A C 1
ATOM 2995 O O . TRP A 1 375 ? 35.154 -2.363 -8.890 1.00 96.88 375 TRP A O 1
ATOM 3005 N N . TRP A 1 376 ? 35.036 -2.190 -11.133 1.00 97.69 376 TRP A N 1
ATOM 3006 C CA . TRP A 1 376 ? 33.637 -2.619 -11.224 1.00 97.69 376 TRP A CA 1
ATOM 3007 C C . TRP A 1 376 ? 33.409 -3.978 -10.559 1.00 97.69 376 TRP A C 1
ATOM 3009 O O . TRP A 1 376 ? 32.551 -4.082 -9.692 1.00 97.69 376 TRP A O 1
ATOM 3019 N N . SER A 1 377 ? 34.214 -4.994 -10.880 1.00 96.62 377 SER A N 1
ATOM 3020 C CA . SER A 1 377 ? 34.073 -6.334 -10.292 1.00 96.62 377 SER A CA 1
ATOM 3021 C C . SER A 1 377 ? 34.319 -6.371 -8.779 1.00 96.62 377 SER A C 1
ATOM 3023 O O . SER A 1 377 ? 33.772 -7.226 -8.088 1.00 96.62 377 SER A O 1
ATOM 3025 N N . GLN A 1 378 ? 35.145 -5.465 -8.248 1.00 97.44 378 GLN A N 1
ATOM 3026 C CA . GLN A 1 378 ? 35.429 -5.385 -6.813 1.00 97.44 378 GLN A CA 1
ATOM 3027 C C . GLN A 1 378 ? 34.380 -4.587 -6.033 1.00 97.44 378 GLN A C 1
ATOM 3029 O O . GLN A 1 378 ? 34.159 -4.890 -4.869 1.00 97.44 378 GLN A O 1
ATOM 3034 N N . ASN A 1 379 ? 33.746 -3.587 -6.653 1.00 98.06 379 ASN A N 1
ATOM 3035 C CA . ASN A 1 379 ? 32.912 -2.604 -5.952 1.00 98.06 379 ASN A CA 1
ATOM 3036 C C . ASN A 1 379 ? 31.425 -2.709 -6.297 1.00 98.06 379 ASN A C 1
ATOM 3038 O O . ASN A 1 379 ? 30.611 -2.117 -5.601 1.00 98.06 379 ASN A O 1
ATOM 3042 N N . VAL A 1 380 ? 31.043 -3.423 -7.355 1.00 98.38 380 VAL A N 1
ATOM 3043 C CA . VAL A 1 380 ? 29.646 -3.595 -7.766 1.00 98.38 380 VAL A CA 1
ATOM 3044 C C . VAL A 1 380 ? 29.323 -5.076 -7.827 1.00 98.38 380 VAL A C 1
ATOM 3046 O O . VAL A 1 380 ? 30.113 -5.880 -8.323 1.00 98.38 380 VAL A O 1
ATOM 3049 N N . ASN A 1 381 ? 28.138 -5.441 -7.344 1.00 98.50 381 ASN A N 1
ATOM 3050 C CA . ASN A 1 381 ? 27.611 -6.775 -7.575 1.00 98.50 381 ASN A CA 1
ATOM 3051 C C . ASN A 1 381 ? 27.174 -6.897 -9.044 1.00 98.50 381 ASN A C 1
ATOM 3053 O O . ASN A 1 381 ? 26.073 -6.492 -9.422 1.00 98.50 381 ASN A O 1
ATOM 3057 N N . LEU A 1 382 ? 28.082 -7.403 -9.881 1.00 98.38 382 LEU A N 1
ATOM 3058 C CA . LEU A 1 382 ? 27.877 -7.487 -11.325 1.00 98.38 382 LEU A CA 1
ATOM 3059 C C . LEU A 1 382 ? 26.750 -8.450 -11.708 1.00 98.38 382 LEU A C 1
ATOM 3061 O O . LEU A 1 382 ? 25.998 -8.134 -12.622 1.00 98.38 382 LEU A O 1
ATOM 3065 N N . ASP A 1 383 ? 26.572 -9.558 -10.987 1.00 97.69 383 ASP A N 1
ATOM 3066 C CA . ASP A 1 383 ? 25.510 -10.531 -11.276 1.00 97.69 383 ASP A CA 1
ATOM 3067 C C . ASP A 1 383 ? 24.117 -9.899 -11.128 1.00 97.69 383 ASP A C 1
ATOM 3069 O O . ASP A 1 383 ? 23.302 -9.942 -12.058 1.00 97.69 383 ASP A O 1
ATOM 3073 N N . ALA A 1 384 ? 23.869 -9.230 -9.997 1.00 98.19 384 ALA A N 1
ATOM 3074 C CA . ALA A 1 384 ? 22.629 -8.497 -9.761 1.00 98.19 384 ALA A CA 1
ATOM 3075 C C . ALA A 1 384 ? 22.466 -7.330 -10.747 1.00 98.19 384 ALA A C 1
ATOM 3077 O O . ALA A 1 384 ? 21.364 -7.081 -11.237 1.00 98.19 384 ALA A O 1
ATOM 3078 N N . TYR A 1 385 ? 23.555 -6.633 -11.089 1.00 98.56 385 TYR A N 1
ATOM 3079 C CA . TYR A 1 385 ? 23.511 -5.523 -12.041 1.00 98.56 385 TYR A CA 1
ATOM 3080 C C . TYR A 1 385 ? 23.224 -5.978 -13.483 1.00 98.56 385 TYR A C 1
ATOM 3082 O O . TYR A 1 385 ? 22.477 -5.321 -14.205 1.00 98.56 385 TYR A O 1
ATOM 3090 N N . TYR A 1 386 ? 23.747 -7.119 -13.931 1.00 98.62 386 TYR A N 1
ATOM 3091 C CA . TYR A 1 386 ? 23.433 -7.645 -15.262 1.00 98.62 386 TYR A CA 1
ATOM 3092 C C . TYR A 1 386 ? 21.982 -8.107 -15.365 1.00 98.62 386 TYR A C 1
ATOM 3094 O O . TYR A 1 386 ? 21.348 -7.887 -16.398 1.00 98.62 386 TYR A O 1
ATOM 3102 N N . ALA A 1 387 ? 21.438 -8.699 -14.299 1.00 98.19 387 ALA A N 1
ATOM 3103 C CA . ALA A 1 387 ? 20.009 -8.968 -14.194 1.00 98.19 387 ALA A CA 1
ATOM 3104 C C . ALA A 1 387 ? 19.190 -7.673 -14.253 1.00 98.19 387 ALA A C 1
ATOM 3106 O O . ALA A 1 387 ? 18.232 -7.584 -15.019 1.00 98.19 387 ALA A O 1
ATOM 3107 N N . TYR A 1 388 ? 19.620 -6.651 -13.511 1.00 98.12 388 TYR A N 1
ATOM 3108 C CA . TYR A 1 388 ? 18.994 -5.337 -13.516 1.00 98.12 388 TYR A CA 1
ATOM 3109 C C . TYR A 1 388 ? 18.922 -4.746 -14.934 1.00 98.12 388 TYR A C 1
ATOM 3111 O O . TYR A 1 388 ? 17.848 -4.361 -15.395 1.00 98.12 388 TYR A O 1
ATOM 3119 N N . VAL A 1 389 ? 20.044 -4.763 -15.662 1.00 97.25 389 VAL A N 1
ATOM 3120 C CA . VAL A 1 389 ? 20.136 -4.288 -17.053 1.00 97.25 389 VAL A CA 1
ATOM 3121 C C . VAL A 1 389 ? 19.257 -5.089 -18.002 1.00 97.25 389 VAL A C 1
ATOM 3123 O O . VAL A 1 389 ? 18.573 -4.504 -18.839 1.00 97.25 389 VAL A O 1
ATOM 3126 N N . ALA A 1 390 ? 19.247 -6.415 -17.877 1.00 97.31 390 ALA A N 1
ATOM 3127 C CA . ALA A 1 390 ? 18.422 -7.260 -18.729 1.00 97.31 390 ALA A CA 1
ATOM 3128 C C . ALA A 1 390 ? 16.927 -6.948 -18.561 1.00 97.31 390 ALA A C 1
ATOM 3130 O O . ALA A 1 390 ? 16.220 -6.807 -19.557 1.00 97.31 390 ALA A O 1
ATOM 3131 N N . ILE A 1 391 ? 16.456 -6.797 -17.319 1.00 97.69 391 ILE A N 1
ATOM 3132 C CA . ILE A 1 391 ? 15.033 -6.579 -17.050 1.00 97.69 391 ILE A CA 1
ATOM 3133 C C . ILE A 1 391 ? 14.598 -5.154 -17.372 1.00 97.69 391 ILE A C 1
ATOM 3135 O O . ILE A 1 391 ? 13.581 -5.003 -18.043 1.00 97.69 391 ILE A O 1
ATOM 3139 N N . TYR A 1 392 ? 15.345 -4.111 -16.986 1.00 95.50 392 TYR A N 1
ATOM 3140 C CA . TYR A 1 392 ? 14.907 -2.741 -17.286 1.00 95.50 392 TYR A CA 1
ATOM 3141 C C . TYR A 1 392 ? 14.838 -2.476 -18.796 1.00 95.50 392 TYR A C 1
ATOM 3143 O O . TYR A 1 392 ? 14.000 -1.692 -19.240 1.00 95.50 392 TYR A O 1
ATOM 3151 N N . GLN A 1 393 ? 15.692 -3.136 -19.587 1.00 93.88 393 GLN A N 1
ATOM 3152 C CA . GLN A 1 393 ? 15.618 -3.104 -21.047 1.00 93.88 393 GLN A CA 1
ATOM 3153 C C . GLN A 1 393 ? 14.390 -3.874 -21.555 1.00 93.88 393 GLN A C 1
ATOM 3155 O O . GLN A 1 393 ? 13.652 -3.358 -22.391 1.00 93.88 393 GLN A O 1
ATOM 3160 N N . ALA A 1 394 ? 14.127 -5.072 -21.019 1.00 94.50 394 ALA A N 1
ATOM 3161 C CA . ALA A 1 394 ? 12.986 -5.904 -21.408 1.00 94.50 394 ALA A CA 1
ATOM 3162 C C . ALA A 1 394 ? 11.630 -5.222 -21.157 1.00 94.50 394 ALA A C 1
ATOM 3164 O O . ALA A 1 394 ? 10.778 -5.203 -22.042 1.00 94.50 394 ALA A O 1
ATOM 3165 N N . VAL A 1 395 ? 11.449 -4.612 -19.980 1.00 94.38 395 VAL A N 1
ATOM 3166 C CA . VAL A 1 395 ? 10.209 -3.900 -19.616 1.00 94.38 395 VAL A CA 1
ATOM 3167 C C . VAL A 1 395 ? 10.222 -2.428 -20.039 1.00 94.38 395 VAL A C 1
ATOM 3169 O O . VAL A 1 395 ? 9.316 -1.684 -19.684 1.00 94.38 395 VAL A O 1
ATOM 3172 N N . HIS A 1 396 ? 11.240 -1.977 -20.777 1.00 93.12 396 HIS A N 1
ATOM 3173 C CA . HIS A 1 396 ? 11.379 -0.600 -21.259 1.00 93.12 396 HIS A CA 1
ATOM 3174 C C . HIS A 1 396 ? 11.229 0.467 -20.155 1.00 93.12 396 HIS A C 1
ATOM 3176 O O . HIS A 1 396 ? 10.458 1.421 -20.271 1.00 93.12 396 HIS A O 1
ATOM 3182 N N . HIS A 1 397 ? 11.991 0.341 -19.071 1.00 93.50 397 HIS A N 1
ATOM 3183 C CA . HIS A 1 397 ? 11.979 1.315 -17.981 1.00 93.50 397 HIS A CA 1
ATOM 3184 C C . HIS A 1 397 ? 12.795 2.575 -18.327 1.00 93.50 397 HIS A C 1
ATOM 3186 O O . HIS A 1 397 ? 13.935 2.751 -17.901 1.00 93.50 397 HIS A O 1
ATOM 3192 N N . GLY A 1 398 ? 12.217 3.470 -19.129 1.00 89.00 398 GLY A N 1
ATOM 3193 C CA . GLY A 1 398 ? 12.917 4.652 -19.645 1.00 89.00 398 GLY A CA 1
ATOM 3194 C C . GLY A 1 398 ? 13.054 5.836 -18.674 1.00 89.00 398 GLY A C 1
ATOM 3195 O O . GLY A 1 398 ? 13.893 6.709 -18.901 1.00 89.00 398 GLY A O 1
ATOM 3196 N N . ASP A 1 399 ? 12.311 5.863 -17.557 1.00 88.69 399 ASP A N 1
ATOM 3197 C CA . ASP A 1 399 ? 12.428 6.910 -16.514 1.00 88.69 399 ASP A CA 1
ATOM 3198 C C . ASP A 1 399 ? 13.572 6.649 -15.502 1.00 88.69 399 ASP A C 1
ATOM 3200 O O . ASP A 1 399 ? 13.801 7.432 -14.583 1.00 88.69 399 ASP A O 1
ATOM 3204 N N . ILE A 1 400 ? 14.362 5.589 -15.711 1.00 90.44 400 ILE A N 1
ATOM 3205 C CA . ILE A 1 400 ? 15.495 5.163 -14.862 1.00 90.44 400 ILE A CA 1
ATOM 3206 C C . ILE A 1 400 ? 16.720 6.097 -14.917 1.00 90.44 400 ILE A C 1
ATOM 3208 O O . ILE A 1 400 ? 17.757 5.861 -14.291 1.00 90.44 400 ILE A O 1
ATOM 3212 N N . THR A 1 401 ? 16.650 7.150 -15.733 1.00 83.75 401 THR A N 1
ATOM 3213 C CA . THR A 1 401 ? 17.814 7.959 -16.102 1.00 83.75 401 THR A CA 1
ATOM 3214 C C . THR A 1 401 ? 18.418 8.676 -14.894 1.00 83.75 401 THR A C 1
ATOM 3216 O O . THR A 1 401 ? 19.566 8.411 -14.541 1.00 83.75 401 THR A O 1
ATOM 3219 N N . SER A 1 402 ? 17.680 9.560 -14.225 1.00 85.12 402 SER A N 1
ATOM 3220 C CA . SER A 1 402 ? 18.177 10.318 -13.067 1.00 85.12 402 SER A CA 1
ATOM 3221 C C . SER A 1 402 ? 17.680 9.798 -11.718 1.00 85.12 402 SER A C 1
ATOM 3223 O O . SER A 1 402 ? 18.289 10.127 -10.703 1.00 85.12 402 SER A O 1
ATOM 3225 N N . LYS A 1 403 ? 16.613 8.998 -11.704 1.00 90.62 403 LYS A N 1
ATOM 3226 C CA . LYS A 1 403 ? 15.830 8.591 -10.526 1.00 90.62 403 LYS A CA 1
ATOM 3227 C C . LYS A 1 403 ? 15.222 7.199 -10.744 1.00 90.62 403 LYS A C 1
ATOM 3229 O O . LYS A 1 403 ? 15.510 6.590 -11.767 1.00 90.62 403 LYS A O 1
ATOM 3234 N N . ASN A 1 404 ? 14.367 6.744 -9.826 1.00 93.81 404 ASN A N 1
ATOM 3235 C CA . ASN A 1 404 ? 13.624 5.472 -9.905 1.00 93.81 404 ASN A CA 1
ATOM 3236 C C . ASN A 1 404 ? 14.513 4.228 -9.718 1.00 93.81 404 ASN A C 1
ATOM 3238 O O . ASN A 1 404 ? 14.316 3.172 -10.307 1.00 93.81 404 ASN A O 1
ATOM 3242 N N . TRP A 1 405 ? 15.523 4.353 -8.861 1.00 95.69 405 TRP A N 1
ATOM 3243 C CA . TRP A 1 405 ? 16.372 3.243 -8.440 1.00 95.69 405 TRP A CA 1
ATOM 3244 C C . TRP A 1 405 ? 16.967 3.523 -7.068 1.00 95.69 405 TRP A C 1
ATOM 3246 O O . TRP A 1 405 ? 16.956 4.651 -6.566 1.00 95.69 405 TRP A O 1
ATOM 3256 N N . PHE A 1 406 ? 17.485 2.467 -6.461 1.00 98.06 406 PHE A N 1
ATOM 3257 C CA . PHE A 1 406 ? 18.183 2.503 -5.193 1.00 98.06 406 PHE A CA 1
ATOM 3258 C C . PHE A 1 406 ? 19.631 2.064 -5.359 1.00 98.06 406 PHE A C 1
ATOM 3260 O O . PHE A 1 406 ? 19.943 1.244 -6.223 1.00 98.06 406 PHE A O 1
ATOM 3267 N N . LEU A 1 407 ? 20.496 2.577 -4.486 1.00 97.88 407 LEU A N 1
ATOM 3268 C CA . LEU A 1 407 ? 21.808 2.002 -4.221 1.00 97.88 407 LEU A CA 1
ATOM 3269 C C . LEU A 1 407 ? 21.821 1.379 -2.838 1.00 97.88 407 LEU A C 1
ATOM 3271 O O . LEU A 1 407 ? 21.550 2.049 -1.845 1.00 97.88 407 LEU A O 1
ATOM 3275 N N . TYR A 1 408 ? 22.167 0.103 -2.789 1.00 98.69 408 TYR A N 1
ATOM 3276 C CA . TYR A 1 408 ? 22.383 -0.638 -1.560 1.00 98.69 408 TYR A CA 1
ATOM 3277 C C . TYR A 1 408 ? 23.870 -0.947 -1.407 1.00 98.69 408 TYR A C 1
ATOM 3279 O O . TYR A 1 408 ? 24.492 -1.487 -2.322 1.00 98.69 408 TYR A O 1
ATOM 3287 N N . HIS A 1 409 ? 24.434 -0.600 -0.255 1.00 98.56 409 HIS A N 1
ATOM 3288 C CA . HIS A 1 409 ? 25.815 -0.895 0.091 1.00 98.56 409 HIS A CA 1
ATOM 3289 C C . HIS A 1 409 ? 25.854 -2.152 0.968 1.00 98.56 409 HIS A C 1
ATOM 3291 O O . HIS A 1 409 ? 25.433 -2.114 2.123 1.00 98.56 409 HIS A O 1
ATOM 3297 N N . HIS A 1 410 ? 26.359 -3.268 0.443 1.00 98.38 410 HIS A N 1
ATOM 3298 C CA . HIS A 1 410 ? 26.338 -4.554 1.139 1.00 98.38 410 HIS A CA 1
ATOM 3299 C C . HIS A 1 410 ? 27.448 -4.634 2.212 1.00 98.38 410 HIS A C 1
ATOM 3301 O O . HIS A 1 410 ? 28.624 -4.763 1.866 1.00 98.38 410 HIS A O 1
ATOM 3307 N N . PRO A 1 411 ? 27.122 -4.633 3.520 1.00 97.94 411 PRO A N 1
ATOM 3308 C CA . PRO A 1 411 ? 28.093 -4.438 4.607 1.00 97.94 411 PRO A CA 1
ATOM 3309 C C . PRO A 1 411 ? 29.109 -5.573 4.782 1.00 97.94 411 PRO A C 1
ATOM 3311 O O . PRO A 1 411 ? 30.114 -5.389 5.461 1.00 97.94 411 PRO A O 1
ATOM 3314 N N . GLN A 1 412 ? 28.854 -6.758 4.219 1.00 97.56 412 GLN A N 1
ATOM 3315 C CA . GLN A 1 412 ? 29.754 -7.913 4.359 1.00 97.56 412 GLN A CA 1
ATOM 3316 C C . GLN A 1 412 ? 30.683 -8.109 3.156 1.00 97.56 412 GLN A C 1
ATOM 3318 O O . GLN A 1 412 ? 31.730 -8.734 3.298 1.00 97.56 412 GLN A O 1
ATOM 3323 N N . THR A 1 413 ? 30.296 -7.618 1.975 1.00 97.31 413 THR A N 1
ATOM 3324 C CA . THR A 1 413 ? 31.082 -7.773 0.736 1.00 97.31 413 THR A CA 1
ATOM 3325 C C . THR A 1 413 ? 31.676 -6.461 0.253 1.00 97.31 413 THR A C 1
ATOM 3327 O O . THR A 1 413 ? 32.515 -6.496 -0.639 1.00 97.31 413 THR A O 1
ATOM 3330 N N . ASP A 1 414 ? 31.255 -5.332 0.833 1.00 96.94 414 ASP A N 1
ATOM 3331 C CA . ASP A 1 414 ? 31.671 -3.978 0.449 1.00 96.94 414 ASP A CA 1
ATOM 3332 C C . ASP A 1 414 ? 31.334 -3.638 -1.018 1.00 96.94 414 ASP A C 1
ATOM 3334 O O . ASP A 1 414 ? 31.961 -2.799 -1.658 1.00 96.94 414 ASP A O 1
ATOM 3338 N N . GLN A 1 415 ? 30.325 -4.320 -1.575 1.00 98.19 415 GLN A N 1
ATOM 3339 C CA . GLN A 1 415 ? 29.846 -4.113 -2.940 1.00 98.19 415 GLN A CA 1
ATOM 3340 C C . GLN A 1 415 ? 28.540 -3.321 -2.969 1.00 98.19 415 GLN A C 1
ATOM 3342 O O . GLN A 1 415 ? 27.671 -3.469 -2.108 1.00 98.19 415 GLN A O 1
ATOM 3347 N N . TRP A 1 416 ? 28.370 -2.547 -4.034 1.00 98.50 416 TRP A N 1
ATOM 3348 C CA . TRP A 1 416 ? 27.176 -1.779 -4.340 1.00 98.50 416 TRP A CA 1
ATOM 3349 C C . TRP A 1 416 ? 26.240 -2.544 -5.267 1.00 98.50 416 TRP A C 1
ATOM 3351 O O . TRP A 1 416 ? 26.662 -3.167 -6.244 1.00 98.50 416 TRP A O 1
ATOM 3361 N N . TRP A 1 417 ? 24.954 -2.469 -4.958 1.00 98.44 417 TRP A N 1
ATOM 3362 C CA . TRP A 1 417 ? 23.876 -3.081 -5.719 1.00 98.44 417 TRP A CA 1
ATOM 3363 C C . TRP A 1 417 ? 22.938 -1.979 -6.190 1.00 98.44 417 TRP A C 1
ATOM 3365 O O . TRP A 1 417 ? 22.542 -1.124 -5.395 1.00 98.44 417 TRP A O 1
ATOM 3375 N N . GLN A 1 418 ? 22.571 -2.009 -7.468 1.00 97.62 418 GLN A N 1
ATOM 3376 C CA . GLN A 1 418 ? 21.518 -1.152 -7.996 1.00 97.62 418 GLN A CA 1
ATOM 3377 C C . GLN A 1 418 ? 20.199 -1.926 -8.006 1.00 97.62 418 GLN A C 1
ATOM 3379 O O . GLN A 1 418 ? 20.140 -3.020 -8.563 1.00 97.62 418 GLN A O 1
ATOM 3384 N N . LEU A 1 419 ? 19.167 -1.366 -7.374 1.00 98.56 419 LEU A N 1
ATOM 3385 C CA . LEU A 1 419 ? 17.867 -2.017 -7.185 1.00 98.56 419 LEU A CA 1
ATOM 3386 C C . LEU A 1 419 ? 16.742 -1.169 -7.809 1.00 98.56 419 LEU A C 1
ATOM 3388 O O . LEU A 1 419 ? 16.827 0.063 -7.769 1.00 98.56 419 LEU A O 1
ATOM 3392 N N . PRO A 1 420 ? 15.703 -1.785 -8.399 1.00 97.75 420 PRO A N 1
ATOM 3393 C CA . PRO A 1 420 ? 14.676 -1.072 -9.159 1.00 97.75 420 PRO A CA 1
ATOM 3394 C C . PRO A 1 420 ? 13.619 -0.433 -8.255 1.00 97.75 420 PRO A C 1
ATOM 3396 O O . PRO A 1 420 ? 13.333 -0.925 -7.165 1.00 97.75 420 PRO A O 1
ATOM 3399 N N . TRP A 1 421 ? 13.001 0.652 -8.721 1.00 96.44 421 TRP A N 1
ATOM 3400 C CA . TRP A 1 421 ? 11.876 1.302 -8.049 1.00 96.44 421 TRP A CA 1
ATOM 3401 C C . TRP A 1 421 ? 11.012 2.070 -9.056 1.00 96.44 421 TRP A C 1
ATOM 3403 O O . TRP A 1 421 ? 11.494 2.392 -10.129 1.00 96.44 421 TRP A O 1
ATOM 3413 N N . ASP A 1 422 ? 9.764 2.398 -8.699 1.00 94.25 422 ASP A N 1
ATOM 3414 C CA . ASP A 1 422 ? 8.860 3.249 -9.504 1.00 94.25 422 ASP A CA 1
ATOM 3415 C C . ASP A 1 422 ? 8.729 2.765 -10.965 1.00 94.25 422 ASP A C 1
ATOM 3417 O O . ASP A 1 422 ? 9.171 3.406 -11.922 1.00 94.25 422 ASP A O 1
ATOM 3421 N N . LEU A 1 423 ? 8.175 1.557 -11.113 1.00 94.88 423 LEU A N 1
ATOM 3422 C CA . LEU A 1 423 ? 8.107 0.811 -12.374 1.00 94.88 423 LEU A CA 1
ATOM 3423 C C . LEU A 1 423 ? 6.753 0.969 -13.084 1.00 94.88 423 LEU A C 1
ATOM 3425 O O . LEU A 1 423 ? 6.394 0.140 -13.917 1.00 94.88 423 LEU A O 1
ATOM 3429 N N . ASP A 1 424 ? 5.981 2.003 -12.762 1.00 90.88 424 ASP A N 1
ATOM 3430 C CA . ASP A 1 424 ? 4.662 2.247 -13.352 1.00 90.88 424 ASP A CA 1
ATOM 3431 C C . ASP A 1 424 ? 4.758 2.688 -14.822 1.00 90.88 424 ASP A C 1
ATOM 3433 O O . ASP A 1 424 ? 3.877 2.364 -15.621 1.00 90.88 424 ASP A O 1
ATOM 3437 N N . LEU A 1 425 ? 5.838 3.392 -15.182 1.00 92.31 425 LEU A N 1
ATOM 3438 C CA . LEU A 1 425 ? 6.166 3.826 -16.544 1.00 92.31 425 LEU A CA 1
ATOM 3439 C C . LEU A 1 425 ? 7.036 2.790 -17.281 1.00 92.31 425 LEU A C 1
ATOM 3441 O O . LEU A 1 425 ? 8.197 3.048 -17.613 1.00 92.31 425 LEU A O 1
ATOM 3445 N N . THR A 1 426 ? 6.484 1.591 -17.470 1.00 94.12 426 THR A N 1
ATOM 3446 C CA . THR A 1 426 ? 7.112 0.448 -18.156 1.00 94.12 426 THR A CA 1
ATOM 3447 C C . THR A 1 426 ? 6.169 -0.170 -19.206 1.00 94.12 426 THR A C 1
ATOM 3449 O O . THR A 1 426 ? 5.069 0.331 -19.459 1.00 94.12 426 THR A O 1
ATOM 3452 N N . TRP A 1 427 ? 6.610 -1.236 -19.876 1.00 93.94 427 TRP A N 1
ATOM 3453 C CA . TRP A 1 427 ? 5.880 -2.006 -20.889 1.00 93.94 427 TRP A CA 1
ATOM 3454 C C . TRP A 1 427 ? 5.378 -1.157 -22.063 1.00 93.94 427 TRP A C 1
ATOM 3456 O O . TRP A 1 427 ? 6.131 -0.869 -22.992 1.00 93.94 427 TRP A O 1
ATOM 3466 N N . THR A 1 428 ? 4.103 -0.763 -22.047 1.00 92.00 428 THR A N 1
ATOM 3467 C CA . THR A 1 428 ? 3.451 -0.001 -23.124 1.00 92.00 428 THR A CA 1
ATOM 3468 C C . THR A 1 428 ? 3.371 1.495 -22.802 1.00 92.00 428 THR A C 1
ATOM 3470 O O . THR A 1 428 ? 2.874 2.278 -23.611 1.00 92.00 428 THR A O 1
ATOM 3473 N N . THR A 1 429 ? 3.854 1.925 -21.630 1.00 88.62 429 THR A N 1
ATOM 3474 C CA . THR A 1 429 ? 4.014 3.345 -21.270 1.00 88.62 429 THR A CA 1
ATOM 3475 C C . THR A 1 429 ? 5.412 3.840 -21.602 1.00 88.62 429 THR A C 1
ATOM 3477 O O . THR A 1 429 ? 6.235 4.101 -20.729 1.00 88.62 429 THR A O 1
ATOM 3480 N N . TYR A 1 430 ? 5.688 3.986 -22.896 1.00 78.50 430 TYR A N 1
ATOM 3481 C CA . TYR A 1 430 ? 6.983 4.476 -23.359 1.00 78.50 430 TYR A CA 1
ATOM 3482 C C . TYR A 1 430 ? 7.247 5.897 -22.837 1.00 78.50 430 TYR A C 1
ATOM 3484 O O . TYR A 1 430 ? 6.563 6.853 -23.214 1.00 78.50 430 TYR A O 1
ATOM 3492 N N . TYR A 1 431 ? 8.242 6.032 -21.961 1.00 79.50 431 TYR A N 1
ATOM 3493 C CA . TYR A 1 431 ? 8.670 7.298 -21.376 1.00 79.50 431 TYR A CA 1
ATOM 3494 C C . TYR A 1 431 ? 10.171 7.486 -21.584 1.00 79.50 431 TYR A C 1
ATOM 3496 O O . TYR A 1 431 ? 10.955 6.587 -21.308 1.00 79.50 431 TYR A O 1
ATOM 3504 N N . GLY A 1 432 ? 10.594 8.668 -22.032 1.00 75.19 432 GLY A N 1
ATOM 3505 C CA . GLY A 1 432 ? 12.010 8.948 -22.274 1.00 75.19 432 GLY A CA 1
ATOM 3506 C C . GLY A 1 432 ? 12.535 8.365 -23.592 1.00 75.19 432 GLY A C 1
ATOM 3507 O O . GLY A 1 432 ? 11.829 8.340 -24.597 1.00 75.19 432 GLY A O 1
ATOM 3508 N N . ASN A 1 433 ? 13.820 8.001 -23.614 1.00 69.88 433 ASN A N 1
ATOM 3509 C CA . ASN A 1 433 ? 14.500 7.499 -24.811 1.00 69.88 433 ASN A CA 1
ATOM 3510 C C . ASN A 1 433 ? 14.176 6.015 -25.059 1.00 69.88 433 ASN A C 1
ATOM 3512 O O . ASN A 1 433 ? 14.066 5.254 -24.106 1.00 69.88 433 ASN A O 1
ATOM 3516 N N . ASN A 1 434 ? 14.150 5.598 -26.330 1.00 72.50 434 ASN A N 1
ATOM 3517 C CA . ASN A 1 434 ? 13.917 4.207 -26.755 1.00 72.50 434 ASN A CA 1
ATOM 3518 C C . ASN A 1 434 ? 15.051 3.233 -26.379 1.00 72.50 434 ASN A C 1
ATOM 3520 O O . ASN A 1 434 ? 14.929 2.036 -26.619 1.00 72.50 434 ASN A O 1
ATOM 3524 N N . ASP A 1 435 ? 16.161 3.746 -25.850 1.00 83.06 435 ASP A N 1
ATOM 3525 C CA . ASP A 1 435 ? 17.255 2.969 -25.266 1.00 83.06 435 ASP A CA 1
ATOM 3526 C C . ASP A 1 435 ? 17.505 3.505 -23.845 1.00 83.06 435 ASP A C 1
ATOM 3528 O O . ASP A 1 435 ? 18.224 4.505 -23.672 1.00 83.06 435 ASP A O 1
ATOM 3532 N N . PRO A 1 436 ? 16.817 2.942 -22.833 1.00 88.56 436 PRO A N 1
ATOM 3533 C CA . PRO A 1 436 ? 17.005 3.318 -21.441 1.00 88.56 436 PRO A CA 1
ATOM 3534 C C . PRO A 1 436 ? 18.463 3.147 -21.015 1.00 88.56 436 PRO A C 1
ATOM 3536 O O . PRO A 1 436 ? 19.120 2.165 -21.344 1.00 88.56 436 PRO A O 1
ATOM 3539 N N . SER A 1 437 ? 18.978 4.100 -20.241 1.00 90.69 437 SER A N 1
ATOM 3540 C CA . SER A 1 437 ? 20.321 4.001 -19.666 1.00 90.69 437 SER A CA 1
ATOM 3541 C C . SER A 1 437 ? 20.280 4.360 -18.191 1.00 90.69 437 SER A C 1
ATOM 3543 O O . SER A 1 437 ? 19.672 5.355 -17.794 1.00 90.69 437 SER A O 1
ATOM 3545 N N . ASP A 1 438 ? 20.952 3.561 -17.376 1.00 93.38 438 ASP A N 1
ATOM 3546 C CA . ASP A 1 438 ? 21.170 3.807 -15.953 1.00 93.38 438 ASP A CA 1
ATOM 3547 C C . ASP A 1 438 ? 22.515 4.545 -15.711 1.00 93.38 438 ASP A C 1
ATOM 3549 O O . ASP A 1 438 ? 23.327 4.687 -16.636 1.00 93.38 438 ASP A O 1
ATOM 3553 N N . PRO A 1 439 ? 22.791 5.041 -14.493 1.00 91.75 439 PRO A N 1
ATOM 3554 C CA . PRO A 1 439 ? 24.031 5.757 -14.184 1.00 91.75 439 PRO A CA 1
ATOM 3555 C C . PRO A 1 439 ? 25.326 4.984 -14.453 1.00 91.75 439 PRO A C 1
ATOM 3557 O O . PRO A 1 439 ? 26.288 5.596 -14.915 1.00 91.75 439 PRO A O 1
ATOM 3560 N N . PHE A 1 440 ? 25.375 3.677 -14.193 1.00 94.75 440 PHE A N 1
ATOM 3561 C CA . PHE A 1 440 ? 26.581 2.872 -14.403 1.00 94.75 440 PHE A CA 1
ATOM 3562 C C . PHE A 1 440 ? 26.819 2.613 -15.893 1.00 94.75 440 PHE A C 1
ATOM 3564 O O . PHE A 1 440 ? 27.956 2.715 -16.364 1.00 94.75 440 PHE A O 1
ATOM 3571 N N . SER A 1 441 ? 25.753 2.385 -16.669 1.00 94.25 441 SER A N 1
ATOM 3572 C CA . SER A 1 441 ? 25.855 2.270 -18.130 1.00 94.25 441 SER A CA 1
ATOM 3573 C C . SER A 1 441 ? 26.426 3.550 -18.759 1.00 94.25 441 SER A C 1
ATOM 3575 O O . SER A 1 441 ? 27.366 3.483 -19.554 1.00 94.25 441 SER A O 1
ATOM 3577 N N . ARG A 1 442 ? 25.954 4.732 -18.328 1.00 92.31 442 ARG A N 1
ATOM 3578 C CA . ARG A 1 442 ? 26.467 6.040 -18.782 1.00 92.31 442 ARG A CA 1
ATOM 3579 C C . ARG A 1 442 ? 27.878 6.343 -18.291 1.00 92.31 442 ARG A C 1
ATOM 3581 O O . ARG A 1 442 ? 28.615 7.052 -18.971 1.00 92.31 442 ARG A O 1
ATOM 3588 N N . ALA A 1 443 ? 28.258 5.793 -17.142 1.00 93.44 443 ALA A N 1
ATOM 3589 C CA . ALA A 1 443 ? 29.624 5.824 -16.631 1.00 93.44 443 ALA A CA 1
ATOM 3590 C C . ALA A 1 443 ? 30.592 4.916 -17.415 1.00 93.44 443 ALA A C 1
ATOM 3592 O O . ALA A 1 443 ? 31.790 4.913 -17.140 1.00 93.44 443 ALA A O 1
ATOM 3593 N N . GLY A 1 444 ? 30.099 4.168 -18.409 1.00 93.88 444 GLY A N 1
ATOM 3594 C CA . GLY A 1 444 ? 30.939 3.430 -19.343 1.00 93.88 444 GLY A CA 1
ATOM 3595 C C . GLY A 1 444 ? 31.337 2.033 -18.878 1.00 93.88 444 GLY A C 1
ATOM 3596 O O . GLY A 1 444 ? 32.289 1.481 -19.426 1.00 93.88 444 GLY A O 1
ATOM 3597 N N . ILE A 1 445 ? 30.616 1.423 -17.925 1.00 96.00 445 ILE A N 1
ATOM 3598 C CA . ILE A 1 445 ? 30.872 0.032 -17.493 1.00 96.00 445 ILE A CA 1
ATOM 3599 C C . ILE A 1 445 ? 30.994 -0.936 -18.685 1.00 96.00 445 ILE A C 1
ATOM 3601 O O . ILE A 1 445 ? 31.888 -1.781 -18.718 1.00 96.00 445 ILE A O 1
ATOM 3605 N N . PHE A 1 446 ? 30.174 -0.744 -19.724 1.00 95.75 446 PHE A N 1
ATOM 3606 C CA . PHE A 1 446 ? 30.159 -1.574 -20.933 1.00 95.75 446 PHE A CA 1
ATOM 3607 C C . PHE A 1 446 ? 31.104 -1.107 -22.051 1.00 95.75 446 PHE A C 1
ATOM 3609 O O . PHE A 1 446 ? 31.141 -1.720 -23.115 1.00 95.75 446 PHE A O 1
ATOM 3616 N N . TYR A 1 447 ? 31.923 -0.073 -21.828 1.00 94.75 447 TYR A N 1
ATOM 3617 C CA . TYR A 1 447 ? 33.096 0.179 -22.678 1.00 94.75 447 TYR A CA 1
ATOM 3618 C C . TYR A 1 447 ? 34.207 -0.839 -22.410 1.00 94.75 447 TYR A C 1
ATOM 3620 O O . TYR A 1 447 ? 35.104 -1.023 -23.235 1.00 94.75 447 TYR A O 1
ATOM 3628 N N . ASN A 1 448 ? 34.137 -1.546 -21.279 1.00 94.69 448 ASN A N 1
ATOM 3629 C CA . ASN A 1 448 ? 34.952 -2.719 -21.055 1.00 94.69 448 ASN A CA 1
ATOM 3630 C C . ASN A 1 448 ? 34.379 -3.939 -21.794 1.00 94.69 448 ASN A C 1
ATOM 3632 O O . ASN A 1 448 ? 33.298 -4.426 -21.469 1.00 94.69 448 ASN A O 1
ATOM 3636 N N . ALA A 1 449 ? 35.141 -4.474 -22.749 1.00 96.31 449 ALA A N 1
ATOM 3637 C CA . ALA A 1 449 ? 34.693 -5.579 -23.596 1.00 96.31 449 ALA A CA 1
ATOM 3638 C C . ALA A 1 449 ? 34.394 -6.887 -22.834 1.00 96.31 449 ALA A C 1
ATOM 3640 O O . ALA A 1 449 ? 33.545 -7.654 -23.282 1.00 96.31 449 ALA A O 1
ATOM 3641 N N . ALA A 1 450 ? 35.065 -7.152 -21.705 1.00 96.06 450 ALA A N 1
ATOM 3642 C CA . ALA A 1 450 ? 34.799 -8.348 -20.904 1.00 96.06 450 ALA A CA 1
ATOM 3643 C C . ALA A 1 450 ? 33.458 -8.223 -20.166 1.00 96.06 450 ALA A C 1
ATOM 3645 O O . ALA A 1 450 ? 32.604 -9.094 -20.307 1.00 96.06 450 ALA A O 1
ATOM 3646 N N . LEU A 1 451 ? 33.228 -7.091 -19.491 1.00 97.88 451 LEU A N 1
ATOM 3647 C CA . LEU A 1 451 ? 31.962 -6.826 -18.798 1.00 97.88 451 LEU A CA 1
ATOM 3648 C C . LEU A 1 451 ? 30.779 -6.726 -19.774 1.00 97.88 451 LEU A C 1
ATOM 3650 O O . LEU A 1 451 ? 29.680 -7.189 -19.476 1.00 97.88 451 LEU A O 1
ATOM 3654 N N . ASP A 1 452 ? 30.985 -6.154 -20.966 1.00 97.81 452 ASP A N 1
ATOM 3655 C CA . ASP A 1 452 ? 29.959 -6.135 -22.014 1.00 97.81 452 ASP A CA 1
ATOM 3656 C C . ASP A 1 452 ? 29.622 -7.548 -22.518 1.00 97.81 452 ASP A C 1
ATOM 3658 O O . ASP A 1 452 ? 28.452 -7.856 -22.757 1.00 97.81 452 ASP A O 1
ATOM 3662 N N . LEU A 1 453 ? 30.622 -8.429 -22.650 1.00 98.25 453 LEU A N 1
ATOM 3663 C CA . LEU A 1 453 ? 30.408 -9.826 -23.025 1.00 98.25 453 LEU A CA 1
ATOM 3664 C C . LEU A 1 453 ? 29.610 -10.582 -21.953 1.00 98.25 453 LEU A C 1
ATOM 3666 O O . LEU A 1 453 ? 28.656 -11.279 -22.298 1.00 98.25 453 LEU A O 1
ATOM 3670 N N . GLU A 1 454 ? 29.960 -10.416 -20.677 1.00 98.06 454 GLU A N 1
ATOM 3671 C CA . GLU A 1 454 ? 29.241 -11.009 -19.541 1.00 98.06 454 GLU A CA 1
ATOM 3672 C C . GLU A 1 454 ? 27.783 -10.539 -19.496 1.00 98.06 454 GLU A C 1
ATOM 3674 O O . GLU A 1 454 ? 26.866 -11.363 -19.508 1.00 98.06 454 GLU A O 1
ATOM 3679 N N . LYS A 1 455 ? 27.549 -9.225 -19.606 1.00 97.69 455 LYS A N 1
ATOM 3680 C CA . LYS A 1 455 ? 26.203 -8.649 -19.723 1.00 97.69 455 LYS A CA 1
ATOM 3681 C C . LYS A 1 455 ? 25.424 -9.246 -20.896 1.00 97.69 455 LYS A C 1
ATOM 3683 O O . LYS A 1 455 ? 24.264 -9.617 -20.744 1.00 97.69 455 LYS A O 1
ATOM 3688 N N . ARG A 1 456 ? 26.028 -9.365 -22.085 1.00 98.12 456 ARG A N 1
ATOM 3689 C CA . ARG A 1 456 ? 25.360 -9.982 -23.250 1.00 98.12 456 ARG A CA 1
ATOM 3690 C C . ARG A 1 456 ? 25.011 -11.447 -22.999 1.00 98.12 456 ARG A C 1
ATOM 3692 O O . ARG A 1 456 ? 23.967 -11.888 -23.468 1.00 98.12 456 ARG A O 1
ATOM 3699 N N . ASN A 1 457 ? 25.854 -12.197 -22.289 1.00 98.19 457 ASN A N 1
ATOM 3700 C CA . ASN A 1 457 ? 25.546 -13.575 -21.909 1.00 98.19 457 ASN A CA 1
ATOM 3701 C C . ASN A 1 457 ? 24.339 -13.620 -20.964 1.00 98.19 457 ASN A C 1
ATOM 3703 O O . ASN A 1 457 ? 23.414 -14.385 -21.229 1.00 98.19 457 ASN A O 1
ATOM 3707 N N . ARG A 1 458 ? 24.294 -12.741 -19.953 1.00 97.81 458 ARG A N 1
ATOM 3708 C CA . ARG A 1 458 ? 23.147 -12.638 -19.040 1.00 97.81 458 ARG A CA 1
ATOM 3709 C C . ARG A 1 458 ? 21.857 -12.247 -19.759 1.00 97.81 458 ARG A C 1
ATOM 3711 O O . ARG A 1 458 ? 20.815 -12.834 -19.502 1.00 97.81 458 ARG A O 1
ATOM 3718 N N . ILE A 1 459 ? 21.919 -11.304 -20.700 1.00 97.75 459 ILE A N 1
ATOM 3719 C CA . ILE A 1 459 ? 20.755 -10.929 -21.518 1.00 97.75 459 ILE A CA 1
ATOM 3720 C C . ILE A 1 459 ? 20.258 -12.124 -22.337 1.00 97.75 459 ILE A C 1
ATOM 3722 O O . ILE A 1 459 ? 19.056 -12.355 -22.385 1.00 97.75 459 ILE A O 1
ATOM 3726 N N . ARG A 1 460 ? 21.154 -12.904 -22.965 1.00 98.31 460 ARG A N 1
ATOM 3727 C CA . ARG A 1 460 ? 20.740 -14.102 -23.718 1.00 98.31 460 ARG A CA 1
ATOM 3728 C C . ARG A 1 460 ? 20.052 -15.123 -22.823 1.00 98.31 460 ARG A C 1
ATOM 3730 O O . ARG A 1 460 ? 19.030 -15.654 -23.227 1.00 98.31 460 ARG A O 1
ATOM 3737 N N . GLU A 1 461 ? 20.587 -15.364 -21.631 1.00 97.81 461 GLU A N 1
ATOM 3738 C CA . GLU A 1 461 ? 19.968 -16.253 -20.645 1.00 97.81 461 GLU A CA 1
ATOM 3739 C C . GLU A 1 461 ? 18.570 -15.768 -20.244 1.00 97.81 461 GLU A C 1
ATOM 3741 O O . GLU A 1 461 ? 17.623 -16.545 -20.279 1.00 97.81 461 GLU A O 1
ATOM 3746 N N . VAL A 1 462 ? 18.415 -14.479 -19.919 1.00 97.62 462 VAL A N 1
ATOM 3747 C CA . VAL A 1 462 ? 17.110 -13.904 -19.561 1.00 97.62 462 VAL A CA 1
ATOM 3748 C C . VAL A 1 462 ? 16.123 -14.008 -20.720 1.00 97.62 462 VAL A C 1
ATOM 3750 O O . VAL A 1 462 ? 14.985 -14.397 -20.494 1.00 97.62 462 VAL A O 1
ATOM 3753 N N . VAL A 1 463 ? 16.531 -13.704 -21.954 1.00 97.31 463 VAL A N 1
ATOM 3754 C CA . VAL A 1 463 ? 15.666 -13.849 -23.137 1.00 97.31 463 VAL A CA 1
ATOM 3755 C C . VAL A 1 463 ? 15.256 -15.308 -23.354 1.00 97.31 463 VAL A C 1
ATOM 3757 O O . VAL A 1 463 ? 14.092 -15.579 -23.626 1.00 97.31 463 VAL A O 1
ATOM 3760 N N . ASP A 1 464 ? 16.181 -16.255 -23.198 1.00 97.25 464 ASP A N 1
ATOM 3761 C CA . ASP A 1 464 ? 15.911 -17.680 -23.415 1.00 97.25 464 ASP A CA 1
ATOM 3762 C C . ASP A 1 464 ? 15.005 -18.276 -22.326 1.00 97.25 464 ASP A C 1
ATOM 3764 O O . ASP A 1 464 ? 14.084 -19.027 -22.633 1.00 97.25 464 ASP A O 1
ATOM 3768 N N . LEU A 1 465 ? 15.205 -17.901 -21.057 1.00 97.44 465 LEU A N 1
ATOM 3769 C CA . LEU A 1 465 ? 14.537 -18.538 -19.914 1.00 97.44 465 LEU A CA 1
ATOM 3770 C C . LEU A 1 465 ? 13.343 -17.766 -19.339 1.00 97.44 465 LEU A C 1
ATOM 3772 O O . LEU A 1 465 ? 12.532 -18.370 -18.643 1.00 97.44 465 LEU A O 1
ATOM 3776 N N . LEU A 1 466 ? 13.232 -16.456 -19.575 1.00 97.19 466 LEU A N 1
ATOM 3777 C CA . LEU A 1 466 ? 12.223 -15.603 -18.929 1.00 97.19 466 LEU A CA 1
ATOM 3778 C C . LEU A 1 466 ? 11.507 -14.675 -19.917 1.00 97.19 466 LEU A C 1
ATOM 3780 O O . LEU A 1 466 ? 10.278 -14.664 -19.972 1.00 97.19 466 LEU A O 1
ATOM 3784 N N . PHE A 1 467 ? 12.254 -13.903 -20.709 1.00 97.06 467 PHE A N 1
ATOM 3785 C CA . PHE A 1 467 ? 11.717 -12.910 -21.640 1.00 97.06 467 PHE A CA 1
ATOM 3786 C C . PHE A 1 467 ? 11.499 -13.485 -23.044 1.00 97.06 467 PHE A C 1
ATOM 3788 O O . PHE A 1 467 ? 12.080 -13.042 -24.035 1.00 97.06 467 PHE A O 1
ATOM 3795 N N . ASN A 1 468 ? 10.639 -14.498 -23.102 1.00 95.81 468 ASN A N 1
ATOM 3796 C CA . ASN A 1 468 ? 10.129 -15.105 -24.324 1.00 95.81 468 ASN A CA 1
ATOM 3797 C C . ASN A 1 468 ? 8.599 -15.234 -24.252 1.00 95.81 468 ASN A C 1
ATOM 3799 O O . ASN A 1 468 ? 8.000 -15.105 -23.183 1.00 95.81 468 ASN A O 1
ATOM 3803 N N . VAL A 1 469 ? 7.971 -15.501 -25.401 1.00 95.50 469 VAL A N 1
ATOM 3804 C CA . VAL A 1 469 ? 6.503 -15.530 -25.546 1.00 95.50 469 VAL A CA 1
ATOM 3805 C C . VAL A 1 469 ? 5.835 -16.518 -24.588 1.00 95.50 469 VAL A C 1
ATOM 3807 O O . VAL A 1 469 ? 4.762 -16.224 -24.073 1.00 95.50 469 VAL A O 1
ATOM 3810 N N . GLU A 1 470 ? 6.454 -17.672 -24.335 1.00 96.50 470 GLU A N 1
ATOM 3811 C CA . GLU A 1 470 ? 5.885 -18.693 -23.453 1.00 96.50 470 GLU A CA 1
ATOM 3812 C C . GLU A 1 470 ? 5.944 -18.247 -21.989 1.00 96.50 470 GLU A C 1
ATOM 3814 O O . GLU A 1 470 ? 4.913 -18.155 -21.329 1.00 96.50 470 GLU A O 1
ATOM 3819 N N . GLN A 1 471 ? 7.135 -17.912 -21.492 1.00 97.56 471 GLN A N 1
ATOM 3820 C CA . GLN A 1 471 ? 7.354 -17.637 -20.070 1.00 97.56 471 GLN A CA 1
ATOM 3821 C C . GLN A 1 471 ? 6.792 -16.276 -19.646 1.00 97.56 471 GLN A C 1
ATOM 3823 O O . GLN A 1 471 ? 6.108 -16.177 -18.629 1.00 97.56 471 GLN A O 1
ATOM 3828 N N . THR A 1 472 ? 7.011 -15.226 -20.444 1.00 97.44 472 THR A N 1
ATOM 3829 C CA . THR A 1 472 ? 6.422 -13.907 -20.164 1.00 97.44 472 THR A CA 1
ATOM 3830 C C . THR A 1 472 ? 4.913 -13.919 -20.393 1.00 97.44 472 THR A C 1
ATOM 3832 O O . THR A 1 472 ? 4.178 -13.332 -19.605 1.00 97.44 472 THR A O 1
ATOM 3835 N N . GLY A 1 473 ? 4.433 -14.632 -21.419 1.00 97.69 473 GLY A N 1
ATOM 3836 C CA . GLY A 1 473 ? 3.001 -14.793 -21.665 1.00 97.69 473 GLY A CA 1
ATOM 3837 C C . GLY A 1 473 ? 2.285 -15.485 -20.505 1.00 97.69 473 GLY A C 1
ATOM 3838 O O . GLY A 1 473 ? 1.252 -14.984 -20.064 1.00 97.69 473 GLY A O 1
ATOM 3839 N N . GLN A 1 474 ? 2.862 -16.571 -19.976 1.00 97.69 474 GLN A N 1
ATOM 3840 C CA . GLN A 1 474 ? 2.346 -17.263 -18.792 1.00 97.69 474 GLN A CA 1
ATOM 3841 C C . GLN A 1 474 ? 2.352 -16.352 -17.563 1.00 97.69 474 GLN A C 1
ATOM 3843 O O . GLN A 1 474 ? 1.355 -16.281 -16.855 1.00 97.69 474 GLN A O 1
ATOM 3848 N N . LEU A 1 475 ? 3.441 -15.614 -17.331 1.00 97.75 475 LEU A N 1
ATOM 3849 C CA . LEU A 1 475 ? 3.535 -14.708 -16.187 1.00 97.75 475 LEU A CA 1
ATOM 3850 C C . LEU A 1 475 ? 2.476 -13.593 -16.248 1.00 97.75 475 LEU A C 1
ATOM 3852 O O . LEU A 1 475 ? 1.872 -13.265 -15.229 1.00 97.75 475 LEU A O 1
ATOM 3856 N N . ILE A 1 476 ? 2.226 -13.034 -17.437 1.00 98.31 476 ILE A N 1
ATOM 3857 C CA . ILE A 1 476 ? 1.150 -12.059 -17.665 1.00 98.31 476 ILE A CA 1
ATOM 3858 C C . ILE A 1 476 ? -0.215 -12.683 -17.346 1.00 98.31 476 ILE A C 1
ATOM 3860 O O . ILE A 1 476 ? -1.017 -12.051 -16.662 1.00 98.31 476 ILE A O 1
ATOM 3864 N N . ASP A 1 477 ? -0.478 -13.909 -17.809 1.00 98.00 477 ASP A N 1
ATOM 3865 C CA . ASP A 1 477 ? -1.747 -14.600 -17.551 1.00 98.00 477 ASP A CA 1
ATOM 3866 C C . ASP A 1 477 ? -1.951 -14.905 -16.064 1.00 98.00 477 ASP A C 1
ATOM 3868 O O . ASP A 1 477 ? -3.045 -14.682 -15.545 1.00 98.00 477 ASP A O 1
ATOM 3872 N N . ASP A 1 478 ? -0.902 -15.345 -15.366 1.00 97.19 478 ASP A N 1
ATOM 3873 C CA . ASP A 1 478 ? -0.948 -15.638 -13.933 1.00 97.19 478 ASP A CA 1
ATOM 3874 C C . ASP A 1 478 ? -1.312 -14.387 -13.123 1.00 97.19 478 ASP A C 1
ATOM 3876 O O . ASP A 1 478 ? -2.180 -14.442 -12.254 1.00 97.19 478 ASP A O 1
ATOM 3880 N N . TYR A 1 479 ? -0.698 -13.238 -13.432 1.00 97.94 479 TYR A N 1
ATOM 3881 C CA . TYR A 1 479 ? -1.007 -11.977 -12.749 1.00 97.94 479 TYR A CA 1
ATOM 3882 C C . TYR A 1 479 ? -2.379 -11.420 -13.135 1.00 97.94 479 TYR A C 1
ATOM 3884 O O . TYR A 1 479 ? -3.098 -10.911 -12.274 1.00 97.94 479 TYR A O 1
ATOM 3892 N N . ALA A 1 480 ? -2.784 -11.555 -14.401 1.00 98.19 480 ALA A N 1
ATOM 3893 C CA . ALA A 1 480 ? -4.124 -11.171 -14.828 1.00 98.19 480 ALA A CA 1
ATOM 3894 C C . ALA A 1 480 ? -5.200 -11.989 -14.097 1.00 98.19 480 ALA A C 1
ATOM 3896 O O . ALA A 1 480 ? -6.219 -11.427 -13.697 1.00 98.19 480 ALA A O 1
ATOM 3897 N N . ALA A 1 481 ? -4.959 -13.284 -13.864 1.00 97.31 481 ALA A N 1
ATOM 3898 C CA . ALA A 1 481 ? -5.886 -14.183 -13.180 1.00 97.31 481 ALA A CA 1
ATOM 3899 C C . ALA A 1 481 ? -6.073 -13.879 -11.679 1.00 97.31 481 ALA A C 1
ATOM 3901 O O . ALA A 1 481 ? -7.045 -14.338 -11.083 1.00 97.31 481 ALA A O 1
ATOM 3902 N N . ILE A 1 482 ? -5.182 -13.094 -11.056 1.00 97.88 482 ILE A N 1
ATOM 3903 C CA . ILE A 1 482 ? -5.354 -12.645 -9.661 1.00 97.88 482 ILE A CA 1
ATOM 3904 C C . ILE A 1 482 ? -6.510 -11.640 -9.558 1.00 97.88 482 ILE A C 1
ATOM 3906 O O . ILE A 1 482 ? -7.277 -11.654 -8.596 1.00 97.88 482 ILE A O 1
ATOM 3910 N N . ILE A 1 483 ? -6.639 -10.757 -10.552 1.00 97.62 483 ILE A N 1
ATOM 3911 C CA . ILE A 1 483 ? -7.575 -9.622 -10.529 1.00 97.62 483 ILE A CA 1
ATOM 3912 C C . ILE A 1 483 ? -8.730 -9.760 -11.529 1.00 97.62 483 ILE A C 1
ATOM 3914 O O . ILE A 1 483 ? -9.689 -8.990 -11.470 1.00 97.62 483 ILE A O 1
ATOM 3918 N N . ASN A 1 484 ? -8.671 -10.736 -12.430 1.00 97.06 484 ASN A N 1
ATOM 3919 C CA . ASN A 1 484 ? -9.692 -10.993 -13.435 1.00 97.06 484 ASN A CA 1
ATOM 3920 C C . ASN A 1 484 ? -10.020 -12.484 -13.545 1.00 97.06 484 ASN A C 1
ATOM 3922 O O . ASN A 1 484 ? -9.158 -13.322 -13.306 1.00 97.06 484 ASN A O 1
ATOM 3926 N N . ASP A 1 485 ? -11.249 -12.819 -13.944 1.00 90.31 485 ASP A N 1
ATOM 3927 C CA . ASP A 1 485 ? -11.634 -14.216 -14.156 1.00 90.31 485 ASP A CA 1
ATOM 3928 C C . ASP A 1 485 ? -11.167 -14.694 -15.545 1.00 90.31 485 ASP A C 1
ATOM 3930 O O . ASP A 1 485 ? -11.701 -14.232 -16.560 1.00 90.31 485 ASP A O 1
ATOM 3934 N N . PRO A 1 486 ? -10.207 -15.636 -15.641 1.00 84.25 486 PRO A N 1
ATOM 3935 C CA . PRO A 1 486 ? -9.755 -16.157 -16.929 1.00 84.25 486 PRO A CA 1
ATOM 3936 C C . PRO A 1 486 ? -10.843 -16.944 -17.679 1.00 84.25 486 PRO A C 1
ATOM 3938 O O . PRO A 1 486 ? -10.742 -17.106 -18.896 1.00 84.25 486 PRO A O 1
ATOM 3941 N N . ALA A 1 487 ? -11.887 -17.428 -16.995 1.00 86.75 487 ALA A N 1
ATOM 3942 C CA . ALA A 1 487 ? -13.044 -18.065 -17.626 1.00 86.75 487 ALA A CA 1
ATOM 3943 C C . ALA A 1 487 ? -14.042 -17.048 -18.218 1.00 86.75 487 ALA A C 1
ATOM 3945 O O . ALA A 1 487 ? -14.962 -17.443 -18.941 1.00 86.75 487 ALA A O 1
ATOM 3946 N N . GLY A 1 488 ? -13.832 -15.753 -17.960 1.00 84.81 488 GLY A N 1
ATOM 3947 C CA . GLY A 1 488 ? -14.730 -14.666 -18.322 1.00 84.81 488 GLY A CA 1
ATOM 3948 C C . GLY A 1 488 ? -15.883 -14.510 -17.330 1.00 84.81 488 GLY A C 1
ATOM 3949 O O . GLY A 1 488 ? -16.413 -15.477 -16.793 1.00 84.81 488 GLY A O 1
ATOM 3950 N N . GLY A 1 489 ? -16.306 -13.270 -17.104 1.00 91.62 489 GLY A N 1
ATOM 3951 C CA . GLY A 1 489 ? -17.314 -12.937 -16.103 1.00 91.62 489 GLY A CA 1
ATOM 3952 C C . GLY A 1 489 ? -17.062 -11.554 -15.524 1.00 91.62 489 GLY A C 1
ATOM 3953 O O . GLY A 1 489 ? -16.199 -10.833 -16.012 1.00 91.62 489 GLY A O 1
ATOM 3954 N N . LEU A 1 490 ? -17.826 -11.185 -14.494 1.00 95.94 490 LEU A N 1
ATOM 3955 C CA . LEU A 1 490 ? -17.547 -9.968 -13.736 1.00 95.94 490 LEU A CA 1
ATOM 3956 C C . LEU A 1 490 ? -16.351 -10.198 -12.818 1.00 95.94 490 LEU A C 1
ATOM 3958 O O . LEU A 1 490 ? -16.307 -11.198 -12.103 1.00 95.94 490 LEU A O 1
ATOM 3962 N N . SER A 1 491 ? -15.443 -9.233 -12.770 1.00 97.56 491 SER A N 1
ATOM 3963 C CA . SER A 1 491 ? -14.296 -9.260 -11.867 1.00 97.56 491 SER A CA 1
ATOM 3964 C C . SER A 1 491 ? -14.168 -7.991 -11.025 1.00 97.56 491 SER A C 1
ATOM 3966 O O . SER A 1 491 ? -14.902 -7.009 -11.187 1.00 97.56 491 SER A O 1
ATOM 3968 N N . ILE A 1 492 ? -13.203 -7.996 -10.101 1.00 97.88 492 ILE A N 1
ATOM 3969 C CA . ILE A 1 492 ? -12.867 -6.802 -9.319 1.00 97.88 492 ILE A CA 1
ATOM 3970 C C . ILE A 1 492 ? -12.324 -5.676 -10.214 1.00 97.88 492 ILE A C 1
ATOM 3972 O O . ILE A 1 492 ? -12.518 -4.502 -9.896 1.00 97.88 492 ILE A O 1
ATOM 3976 N N . VAL A 1 493 ? -11.719 -6.005 -11.365 1.00 97.31 493 VAL A N 1
ATOM 3977 C CA . VAL A 1 493 ? -11.311 -5.015 -12.372 1.00 97.31 493 VAL A CA 1
ATOM 3978 C C . VAL A 1 493 ? -12.527 -4.298 -12.951 1.00 97.31 493 VAL A C 1
ATOM 3980 O O . VAL A 1 493 ? -12.504 -3.071 -13.059 1.00 97.31 493 VAL A O 1
ATOM 3983 N N . ASP A 1 494 ? -13.607 -5.015 -13.263 1.00 97.19 494 ASP A N 1
ATOM 3984 C CA . ASP A 1 494 ? -14.841 -4.400 -13.762 1.00 97.19 494 ASP A CA 1
ATOM 3985 C C . ASP A 1 494 ? -15.504 -3.498 -12.717 1.00 97.19 494 ASP A C 1
ATOM 3987 O O . ASP A 1 494 ? -15.994 -2.416 -13.053 1.00 97.19 494 ASP A O 1
ATOM 3991 N N . ALA A 1 495 ? -15.502 -3.914 -11.447 1.00 98.06 495 ALA A N 1
ATOM 3992 C CA . ALA A 1 495 ? -16.006 -3.093 -10.348 1.00 98.06 495 ALA A CA 1
ATOM 3993 C C . ALA A 1 495 ? -15.160 -1.820 -10.174 1.00 98.06 495 ALA A C 1
ATOM 3995 O O . ALA A 1 495 ? -15.703 -0.726 -10.029 1.00 98.06 495 ALA A O 1
ATOM 3996 N N . ASP A 1 496 ? -13.831 -1.924 -10.256 1.00 98.06 496 ASP A N 1
ATOM 3997 C CA . ASP A 1 496 ? -12.932 -0.770 -10.173 1.00 98.06 496 ASP A CA 1
ATOM 3998 C C . ASP A 1 496 ? -13.078 0.188 -11.371 1.00 98.06 496 ASP A C 1
ATOM 4000 O O . ASP A 1 496 ? -12.968 1.408 -11.218 1.00 98.06 496 ASP A O 1
ATOM 4004 N N . ARG A 1 497 ? -13.394 -0.332 -12.563 1.00 96.00 497 ARG A N 1
ATOM 4005 C CA . ARG A 1 497 ? -13.785 0.499 -13.712 1.00 96.00 497 ARG A CA 1
ATOM 4006 C C . ARG A 1 497 ? -15.065 1.266 -13.442 1.00 96.00 497 ARG A C 1
ATOM 4008 O O . ARG A 1 497 ? -15.093 2.475 -13.660 1.00 96.00 497 ARG A O 1
ATOM 4015 N N . ALA A 1 498 ? -16.097 0.587 -12.947 1.00 97.94 498 ALA A N 1
ATOM 4016 C CA . ALA A 1 498 ? -17.336 1.237 -12.547 1.00 97.94 498 ALA A CA 1
ATOM 4017 C C . ALA A 1 498 ? -17.118 2.273 -11.442 1.00 97.94 498 ALA A C 1
ATOM 4019 O O . ALA A 1 498 ? -17.767 3.313 -11.453 1.00 97.94 498 ALA A O 1
ATOM 4020 N N . MET A 1 499 ? -16.162 2.051 -10.545 1.00 97.94 499 MET A N 1
ATOM 4021 C CA . MET A 1 499 ? -15.817 3.014 -9.507 1.00 97.94 499 MET A CA 1
ATOM 4022 C C . MET A 1 499 ? -15.061 4.240 -10.045 1.00 97.94 499 MET A C 1
ATOM 4024 O O . MET A 1 499 ? -15.351 5.357 -9.630 1.00 97.94 499 MET A O 1
ATOM 4028 N N . TRP A 1 500 ? -14.107 4.074 -10.968 1.00 97.06 500 TRP A N 1
ATOM 4029 C CA . TRP A 1 500 ? -13.143 5.143 -11.278 1.00 97.06 500 TRP A CA 1
ATOM 4030 C C . TRP A 1 500 ? -13.181 5.709 -12.698 1.00 97.06 500 TRP A C 1
ATOM 4032 O O . TRP A 1 500 ? -12.770 6.855 -12.877 1.00 97.06 500 TRP A O 1
ATOM 4042 N N . ASP A 1 501 ? -13.689 4.992 -13.707 1.00 95.62 501 ASP A N 1
ATOM 4043 C CA . ASP A 1 501 ? -13.615 5.459 -15.105 1.00 95.62 501 ASP A CA 1
ATOM 4044 C C . ASP A 1 501 ? -14.408 6.758 -15.325 1.00 95.62 501 ASP A C 1
ATOM 4046 O O . ASP A 1 501 ? -13.992 7.601 -16.121 1.00 95.62 501 ASP A O 1
ATOM 4050 N N . TYR A 1 502 ? -15.523 6.941 -14.611 1.00 96.56 502 TYR A N 1
ATOM 4051 C CA . TYR A 1 502 ? -16.358 8.147 -14.666 1.00 96.56 502 TYR A CA 1
ATOM 4052 C C . TYR A 1 502 ? -16.611 8.769 -13.288 1.00 96.56 502 TYR A C 1
ATOM 4054 O O . TYR A 1 502 ? -17.569 9.531 -13.119 1.00 96.56 502 TYR A O 1
ATOM 4062 N N . HIS A 1 503 ? -15.735 8.508 -12.313 1.00 96.62 503 HIS A N 1
ATOM 4063 C CA . HIS A 1 503 ? -15.807 9.142 -10.996 1.00 96.62 503 HIS A CA 1
ATOM 4064 C C . HIS A 1 503 ? -15.894 10.668 -11.136 1.00 96.62 503 HIS A C 1
ATOM 4066 O O . HIS A 1 503 ? -15.253 11.261 -12.010 1.00 96.62 503 HIS A O 1
ATOM 4072 N N . TRP A 1 504 ? -16.677 11.337 -10.287 1.00 95.31 504 TRP A N 1
ATOM 4073 C CA . TRP A 1 504 ? -16.893 12.786 -10.400 1.00 95.31 504 TRP A CA 1
ATOM 4074 C C . TRP A 1 504 ? -15.575 13.579 -10.301 1.00 95.31 504 TRP A C 1
ATOM 4076 O O . TRP A 1 504 ? -15.390 14.564 -11.009 1.00 95.31 504 TRP A O 1
ATOM 4086 N N . VAL A 1 505 ? -14.616 13.102 -9.500 1.00 94.25 505 VAL A N 1
ATOM 4087 C CA . VAL A 1 505 ? -13.269 13.696 -9.349 1.00 94.25 505 VAL A CA 1
ATOM 4088 C C . VAL A 1 505 ? -12.390 13.582 -10.604 1.00 94.25 505 VAL A C 1
ATOM 4090 O O . VAL A 1 505 ? -11.426 14.330 -10.780 1.00 94.25 505 VAL A O 1
ATOM 4093 N N . MET A 1 506 ? -12.741 12.681 -11.525 1.00 93.06 506 MET A N 1
ATOM 4094 C CA . MET A 1 506 ? -12.078 12.556 -12.823 1.00 93.06 506 MET A CA 1
ATOM 4095 C C . MET A 1 506 ? -12.560 13.613 -13.821 1.00 93.06 506 MET A C 1
ATOM 4097 O O . MET A 1 506 ? -11.856 13.877 -14.797 1.00 93.06 506 MET A O 1
ATOM 4101 N N . ALA A 1 507 ? -13.718 14.237 -13.590 1.00 91.88 507 ALA A N 1
ATOM 4102 C CA . ALA A 1 507 ? -14.277 15.247 -14.480 1.00 91.88 507 ALA A CA 1
ATOM 4103 C C . ALA A 1 507 ? -13.477 16.557 -14.445 1.00 91.88 507 ALA A C 1
ATOM 4105 O O . ALA A 1 507 ? -12.947 16.959 -13.409 1.00 91.88 507 ALA A O 1
ATOM 4106 N N . ASP A 1 508 ? -13.475 17.290 -15.557 1.00 89.75 508 ASP A N 1
ATOM 4107 C CA . ASP A 1 508 ? -12.816 18.600 -15.634 1.00 89.75 508 ASP A CA 1
ATOM 4108 C C . ASP A 1 508 ? -13.431 19.623 -14.671 1.00 89.75 508 ASP A C 1
ATOM 4110 O O . ASP A 1 508 ? -12.732 20.496 -14.164 1.00 89.75 508 ASP A O 1
ATOM 4114 N N . ALA A 1 509 ? -14.716 19.477 -14.334 1.00 91.50 509 ALA A N 1
ATOM 4115 C CA . ALA A 1 509 ? -15.384 20.315 -13.340 1.00 91.50 509 ALA A CA 1
ATOM 4116 C C . ALA A 1 509 ? -14.788 20.172 -11.924 1.00 91.50 509 ALA A C 1
ATOM 4118 O O . ALA A 1 509 ? -14.897 21.100 -11.124 1.00 91.50 509 ALA A O 1
ATOM 4119 N N . ALA A 1 510 ? -14.134 19.046 -11.611 1.00 92.19 510 ALA A N 1
ATOM 4120 C CA . ALA A 1 510 ? -13.448 18.841 -10.334 1.00 92.19 510 ALA A CA 1
ATOM 4121 C C . ALA A 1 510 ? -12.123 19.615 -10.230 1.00 92.19 510 ALA A C 1
ATOM 4123 O O . ALA A 1 510 ? -11.522 19.696 -9.151 1.00 92.19 510 ALA A O 1
ATOM 4124 N N . CYS A 1 511 ? -11.672 20.195 -11.344 1.00 88.25 511 CYS A N 1
ATOM 4125 C CA . CYS A 1 511 ? -10.415 20.904 -11.430 1.00 88.25 511 CYS A CA 1
ATOM 4126 C C . CYS A 1 511 ? -10.314 22.097 -10.474 1.00 88.25 511 CYS A C 1
ATOM 4128 O O . CYS A 1 511 ? -11.269 22.841 -10.256 1.00 88.25 511 CYS A O 1
ATOM 4130 N N . GLY A 1 512 ? -9.120 22.299 -9.918 1.00 83.94 512 GLY A N 1
ATOM 4131 C CA . GLY A 1 512 ? -8.780 23.389 -9.012 1.00 83.94 512 GLY A CA 1
ATOM 4132 C C . GLY A 1 512 ? -9.238 23.109 -7.586 1.00 83.94 512 GLY A C 1
ATOM 4133 O O . GLY A 1 512 ? -8.460 23.276 -6.649 1.00 83.94 512 GLY A O 1
ATOM 4134 N N . ARG A 1 513 ? -10.468 22.616 -7.407 1.00 88.19 513 ARG A N 1
ATOM 4135 C CA . ARG A 1 513 ? -11.000 22.312 -6.076 1.00 88.19 513 ARG A CA 1
ATOM 4136 C C . ARG A 1 513 ? -10.556 20.954 -5.541 1.00 88.19 513 ARG A C 1
ATOM 4138 O O . ARG A 1 513 ? -10.045 20.907 -4.431 1.00 88.19 513 ARG A O 1
ATOM 4145 N N . TYR A 1 514 ? -10.746 19.885 -6.310 1.00 88.19 514 TYR A N 1
ATOM 4146 C CA . TYR A 1 514 ? -10.493 18.509 -5.856 1.00 88.19 514 TYR A CA 1
ATOM 4147 C C . TYR A 1 514 ? -9.272 17.865 -6.523 1.00 88.19 514 TYR A C 1
ATOM 4149 O O . TYR A 1 514 ? -8.783 16.834 -6.074 1.00 88.19 514 TYR A O 1
ATOM 4157 N N . ARG A 1 515 ? -8.782 18.462 -7.613 1.00 87.38 515 ARG A N 1
ATOM 4158 C CA . ARG A 1 515 ? -7.650 17.957 -8.392 1.00 87.38 515 ARG A CA 1
ATOM 4159 C C . ARG A 1 515 ? -6.842 19.110 -8.974 1.00 87.38 515 ARG A C 1
ATOM 4161 O O . ARG A 1 515 ? -7.425 20.100 -9.416 1.00 87.38 515 ARG A O 1
ATOM 4168 N N . ASP A 1 516 ? -5.525 18.948 -9.038 1.00 81.00 516 ASP A N 1
ATOM 4169 C CA . ASP A 1 516 ? -4.608 19.914 -9.658 1.00 81.00 516 ASP A CA 1
ATOM 4170 C C . ASP A 1 516 ? -4.145 19.486 -11.055 1.00 81.00 516 ASP A C 1
ATOM 4172 O O . ASP A 1 516 ? -4.362 18.354 -11.490 1.00 81.00 516 ASP A O 1
ATOM 4176 N N . ASN A 1 517 ? -3.465 20.402 -11.753 1.00 82.50 517 ASN 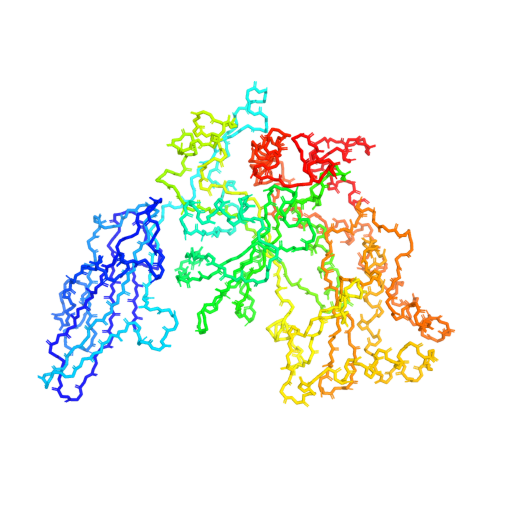A N 1
ATOM 4177 C CA . ASN A 1 517 ? -2.803 20.161 -13.039 1.00 82.50 517 ASN A CA 1
ATOM 4178 C C . ASN A 1 517 ? -3.737 19.653 -14.149 1.00 82.50 517 ASN A C 1
ATOM 4180 O O . ASN A 1 517 ? -3.339 18.869 -15.004 1.00 82.50 517 ASN A O 1
ATOM 4184 N N . CYS A 1 518 ? -4.990 20.094 -14.188 1.00 77.06 518 CYS A N 1
ATOM 4185 C CA . CYS A 1 518 ? -6.002 19.494 -15.067 1.00 77.06 518 CYS A CA 1
ATOM 4186 C C . CYS A 1 518 ? -5.739 19.678 -16.568 1.00 77.06 518 CYS A C 1
ATOM 4188 O O . CYS A 1 518 ? -6.240 18.894 -17.360 1.00 77.06 518 CYS A O 1
ATOM 4190 N N . GLY A 1 519 ? -4.925 20.664 -16.961 1.00 75.81 519 GLY A N 1
ATOM 4191 C CA . GLY A 1 519 ? -4.480 20.836 -18.349 1.00 75.81 519 GLY A CA 1
ATOM 4192 C C . GLY A 1 519 ? -3.358 19.884 -18.784 1.00 75.81 519 GLY A C 1
ATOM 4193 O O . GLY A 1 519 ? -2.874 20.009 -19.900 1.00 75.81 519 GLY A O 1
ATOM 4194 N N . SER A 1 520 ? -2.903 18.975 -17.912 1.00 77.75 520 SER A N 1
ATOM 4195 C CA . SER A 1 520 ? -1.800 18.038 -18.190 1.00 77.75 520 SER A CA 1
ATOM 4196 C C . SER A 1 520 ? -2.258 16.626 -18.580 1.00 77.75 520 SER A C 1
ATOM 4198 O O . SER A 1 520 ? -1.435 15.712 -18.655 1.00 77.75 520 SER A O 1
ATOM 4200 N N . ASP A 1 521 ? -3.567 16.432 -18.792 1.00 87.38 521 ASP A N 1
ATOM 4201 C CA . ASP A 1 521 ? -4.182 15.158 -19.190 1.00 87.38 521 ASP A CA 1
ATOM 4202 C C . ASP A 1 521 ? -3.826 13.971 -18.271 1.00 87.38 521 ASP A C 1
ATOM 4204 O O . ASP A 1 521 ? -3.856 12.818 -18.686 1.00 87.38 521 ASP A O 1
ATOM 4208 N N . LYS A 1 522 ? -3.471 14.214 -17.001 1.00 90.19 522 LYS A N 1
ATOM 4209 C CA . LYS A 1 522 ? -3.094 13.146 -16.048 1.00 90.19 522 LYS A CA 1
ATOM 4210 C C . LYS A 1 522 ? -4.281 12.389 -15.465 1.00 90.19 522 LYS A C 1
ATOM 4212 O O . LYS A 1 522 ? -4.095 11.297 -14.940 1.00 90.19 522 LYS A O 1
ATOM 4217 N N . ALA A 1 523 ? -5.485 12.920 -15.625 1.00 91.56 523 ALA A N 1
ATOM 4218 C CA . ALA A 1 523 ? -6.739 12.268 -15.289 1.00 91.56 523 ALA A CA 1
ATOM 4219 C C . ALA A 1 523 ? -7.822 12.687 -16.286 1.00 91.56 523 ALA A C 1
ATOM 4221 O O . ALA A 1 523 ? -7.699 13.705 -16.969 1.00 91.56 523 ALA A O 1
ATOM 4222 N N . GLY A 1 524 ? -8.899 11.911 -16.357 1.00 92.06 524 GLY A N 1
ATOM 4223 C CA . GLY A 1 524 ? -10.066 12.251 -17.159 1.00 92.06 524 GLY A CA 1
ATOM 4224 C C . GLY A 1 524 ? -11.034 11.087 -17.292 1.00 92.06 524 GLY A C 1
ATOM 4225 O O . GLY A 1 524 ? -10.630 9.925 -17.248 1.00 92.06 524 GLY A O 1
ATOM 4226 N N . GLN A 1 525 ? -12.311 11.417 -17.460 1.00 94.38 525 GLN A N 1
ATOM 4227 C CA . GLN A 1 525 ? -13.365 10.419 -17.577 1.00 94.38 525 GLN A CA 1
ATOM 4228 C C . GLN A 1 525 ? -13.285 9.670 -18.908 1.00 94.38 525 GLN A C 1
ATOM 4230 O O . GLN A 1 525 ? -13.034 10.276 -19.951 1.00 94.38 525 GLN A O 1
ATOM 4235 N N . GLY A 1 526 ? -13.504 8.354 -18.873 1.00 92.94 526 GLY A N 1
ATOM 4236 C CA . GLY A 1 526 ? -13.585 7.526 -20.075 1.00 92.94 526 GLY A CA 1
ATOM 4237 C C . GLY A 1 526 ? -12.322 7.549 -20.935 1.00 92.94 526 GLY A C 1
ATOM 4238 O O . GLY A 1 526 ? -12.426 7.476 -22.156 1.00 92.94 526 GLY A O 1
ATOM 4239 N N . ARG A 1 527 ? -11.132 7.689 -20.332 1.00 92.12 527 ARG A N 1
ATOM 4240 C CA . ARG A 1 527 ? -9.839 7.672 -21.049 1.00 92.12 527 ARG A CA 1
ATOM 4241 C C . ARG A 1 527 ? -9.206 6.292 -21.125 1.00 92.12 527 ARG A C 1
ATOM 4243 O O . ARG A 1 527 ? -8.520 5.979 -22.088 1.00 92.12 527 ARG A O 1
ATOM 4250 N N . PHE A 1 528 ? -9.445 5.461 -20.122 1.00 93.06 528 PHE A N 1
ATOM 4251 C CA . PHE A 1 528 ? -8.723 4.209 -19.963 1.00 93.06 528 PHE A CA 1
ATOM 4252 C C . PHE A 1 528 ? -9.102 3.146 -21.000 1.00 93.06 528 PHE A C 1
ATOM 4254 O O . PHE A 1 528 ? -10.183 3.191 -21.602 1.00 93.06 528 PHE A O 1
ATOM 4261 N N . TYR A 1 529 ? -8.168 2.215 -21.210 1.00 95.19 529 TYR A N 1
ATOM 4262 C CA . TYR A 1 529 ? -8.192 1.151 -22.222 1.00 95.19 529 TYR A CA 1
ATOM 4263 C C . TYR A 1 529 ? -8.237 1.637 -23.681 1.00 95.19 529 TYR A C 1
ATOM 4265 O O . TYR A 1 529 ? -8.503 0.847 -24.582 1.00 95.19 529 TYR A O 1
ATOM 4273 N N . GLN A 1 530 ? -7.983 2.923 -23.933 1.00 95.50 530 GLN A N 1
ATOM 4274 C CA . GLN A 1 530 ? -7.884 3.463 -25.286 1.00 95.50 530 GLN A CA 1
ATOM 4275 C C . GLN A 1 530 ? -6.689 2.867 -26.044 1.00 95.50 530 GLN A C 1
ATOM 4277 O O . GLN A 1 530 ? -6.845 2.544 -27.215 1.00 95.50 530 GLN A O 1
ATOM 4282 N N . GLU A 1 531 ? -5.558 2.608 -25.375 1.00 95.06 531 GLU A N 1
ATOM 4283 C CA . GLU A 1 531 ? -4.399 1.950 -26.010 1.00 95.06 531 GLU A CA 1
ATOM 4284 C C . GLU A 1 531 ? -4.777 0.582 -26.610 1.00 95.06 531 GLU A C 1
ATOM 4286 O O . GLU A 1 531 ? -4.368 0.260 -27.724 1.00 95.06 531 GLU A O 1
ATOM 4291 N N . ALA A 1 532 ? -5.635 -0.203 -25.945 1.00 96.75 532 ALA A N 1
ATOM 4292 C CA . ALA A 1 532 ? -6.127 -1.464 -26.505 1.00 96.75 532 ALA A CA 1
ATOM 4293 C C . ALA A 1 532 ? -6.865 -1.243 -27.835 1.00 96.75 532 ALA A C 1
ATOM 4295 O O . ALA A 1 532 ? -6.621 -1.962 -28.804 1.00 96.75 532 ALA A O 1
ATOM 4296 N N . VAL A 1 533 ? -7.712 -0.213 -27.916 1.00 97.44 533 VAL A N 1
ATOM 4297 C CA . VAL A 1 533 ? -8.433 0.152 -29.147 1.00 97.44 533 VAL A CA 1
ATOM 4298 C C . VAL A 1 533 ? -7.472 0.615 -30.236 1.00 97.44 533 VAL A C 1
ATOM 4300 O O . VAL A 1 533 ? -7.609 0.199 -31.388 1.00 97.44 533 VAL A O 1
ATOM 4303 N N . ASP A 1 534 ? -6.477 1.424 -29.880 1.00 95.94 534 ASP A N 1
ATOM 4304 C CA . ASP A 1 534 ? -5.467 1.930 -30.814 1.00 95.94 534 ASP A CA 1
ATOM 4305 C C . ASP A 1 534 ? -4.637 0.773 -31.407 1.00 95.94 534 ASP A C 1
ATOM 4307 O O . ASP A 1 534 ? -4.250 0.794 -32.581 1.00 95.94 534 ASP A O 1
ATOM 4311 N N . ARG A 1 535 ? -4.479 -0.312 -30.638 1.00 96.12 535 ARG A N 1
ATOM 4312 C CA . ARG A 1 535 ? -3.883 -1.595 -31.045 1.00 96.12 535 ARG A CA 1
ATOM 4313 C C . ARG A 1 535 ? -4.870 -2.581 -31.681 1.00 96.12 535 ARG A C 1
ATOM 4315 O O . ARG A 1 535 ? -4.471 -3.685 -32.045 1.00 96.12 535 ARG A O 1
ATOM 4322 N N . ARG A 1 536 ? -6.121 -2.167 -31.915 1.00 97.75 536 ARG A N 1
ATOM 4323 C CA . ARG A 1 536 ? -7.214 -2.943 -32.540 1.00 97.75 536 ARG A CA 1
ATOM 4324 C C . ARG A 1 536 ? -7.734 -4.117 -31.702 1.00 97.75 536 ARG A C 1
ATOM 4326 O O . ARG A 1 536 ? -8.269 -5.079 -32.254 1.00 97.75 536 ARG A O 1
ATOM 4333 N N . TYR A 1 537 ? -7.619 -4.019 -30.386 1.00 97.81 537 TYR A N 1
ATOM 4334 C CA . TYR A 1 537 ? -8.267 -4.901 -29.423 1.00 97.81 537 TYR A CA 1
ATOM 4335 C C . TYR A 1 537 ? -9.517 -4.251 -28.817 1.00 97.81 537 TYR A C 1
ATOM 4337 O O . TYR A 1 537 ? -9.844 -3.091 -29.071 1.00 97.81 537 TYR A O 1
ATOM 4345 N N . GLU A 1 538 ? -10.254 -5.033 -28.033 1.00 95.88 538 GLU A N 1
ATOM 4346 C CA . GLU A 1 538 ? -11.419 -4.552 -27.297 1.00 95.88 538 GLU A CA 1
ATOM 4347 C C . GLU A 1 538 ? -11.017 -3.517 -26.238 1.00 95.88 538 GLU A C 1
ATOM 4349 O O . GLU A 1 538 ? -9.943 -3.603 -25.645 1.00 95.88 538 GLU A O 1
ATOM 4354 N N . ARG A 1 539 ? -11.896 -2.542 -25.973 1.00 95.56 539 ARG A N 1
ATOM 4355 C CA . ARG A 1 539 ? -11.699 -1.522 -24.935 1.00 95.56 539 ARG A CA 1
ATOM 4356 C C . ARG A 1 539 ? -11.932 -2.094 -23.529 1.00 95.56 539 ARG A C 1
ATOM 4358 O O . ARG A 1 539 ? -12.871 -1.704 -22.826 1.00 95.56 539 ARG A O 1
ATOM 4365 N N . SER A 1 540 ? -11.082 -3.030 -23.134 1.00 94.75 540 SER A N 1
ATOM 4366 C CA . SER A 1 540 ? -11.190 -3.776 -21.885 1.00 94.75 540 SER A CA 1
ATOM 4367 C C . SER A 1 540 ? -9.819 -4.080 -21.284 1.00 94.75 540 SER A C 1
ATOM 4369 O O . SER A 1 540 ? -8.773 -3.806 -21.882 1.00 94.75 540 SER A O 1
ATOM 4371 N N . PHE A 1 541 ? -9.835 -4.652 -20.082 1.00 96.56 541 PHE A N 1
ATOM 4372 C CA . PHE A 1 541 ? -8.633 -5.153 -19.433 1.00 96.56 541 PHE A CA 1
ATOM 4373 C C . PHE A 1 541 ? -8.011 -6.311 -20.219 1.00 96.56 541 PHE A C 1
ATOM 4375 O O . PHE A 1 541 ? -6.818 -6.279 -20.492 1.00 96.56 541 PHE A O 1
ATOM 4382 N N . GLU A 1 542 ? -8.810 -7.256 -20.707 1.00 96.25 542 GLU A N 1
ATOM 4383 C CA . GLU A 1 542 ? -8.358 -8.366 -21.556 1.00 96.25 542 GLU A CA 1
ATOM 4384 C C . GLU A 1 542 ? -7.758 -7.865 -22.871 1.00 96.25 542 GLU A C 1
ATOM 4386 O O . GLU A 1 542 ? -6.795 -8.436 -23.385 1.00 96.25 542 GLU A O 1
ATOM 4391 N N . GLY A 1 543 ? -8.318 -6.786 -23.427 1.00 96.62 543 GLY A N 1
ATOM 4392 C CA . GLY A 1 543 ? -7.739 -6.100 -24.573 1.00 96.62 543 GLY A CA 1
ATOM 4393 C C . GLY A 1 543 ? -6.332 -5.591 -24.274 1.00 96.62 543 GLY A C 1
ATOM 4394 O O . GLY A 1 543 ? -5.437 -5.808 -25.082 1.00 96.62 543 GLY A O 1
ATOM 4395 N N . MET A 1 544 ? -6.115 -4.994 -23.099 1.00 96.94 544 MET A N 1
ATOM 4396 C CA . MET A 1 544 ? -4.786 -4.559 -22.655 1.00 96.94 544 MET A CA 1
ATOM 4397 C C . MET A 1 544 ? -3.839 -5.720 -22.352 1.00 96.94 544 MET A C 1
ATOM 4399 O O . MET A 1 544 ? -2.681 -5.647 -22.750 1.00 96.94 544 MET A O 1
ATOM 4403 N N . VAL A 1 545 ? -4.317 -6.817 -21.759 1.00 97.06 545 VAL A N 1
ATOM 4404 C CA . VAL A 1 545 ? -3.516 -8.041 -21.569 1.00 97.06 545 VAL A CA 1
ATOM 4405 C C . VAL A 1 545 ? -2.971 -8.550 -22.913 1.00 97.06 545 VAL A C 1
ATOM 4407 O O . VAL A 1 545 ? -1.825 -8.982 -22.993 1.00 97.06 545 VAL A O 1
ATOM 4410 N N . LYS A 1 546 ? -3.743 -8.428 -24.005 1.00 96.50 546 LYS A N 1
ATOM 4411 C CA . LYS A 1 546 ? -3.270 -8.738 -25.370 1.00 96.50 546 LYS A CA 1
ATOM 4412 C C . LYS A 1 546 ? -2.285 -7.721 -25.945 1.00 96.50 546 LYS A C 1
ATOM 4414 O O . LYS A 1 546 ? -1.596 -8.060 -26.896 1.00 96.50 546 LYS A O 1
ATOM 4419 N N . VAL A 1 547 ? -2.245 -6.487 -25.441 1.00 95.94 547 VAL A N 1
ATOM 4420 C CA . VAL A 1 547 ? -1.228 -5.495 -25.835 1.00 95.94 547 VAL A CA 1
ATOM 4421 C C . VAL A 1 547 ? 0.112 -5.790 -25.158 1.00 95.94 547 VAL A C 1
ATOM 4423 O O . VAL A 1 547 ? 1.154 -5.516 -25.744 1.00 95.94 547 VAL A O 1
ATOM 4426 N N . MET A 1 548 ? 0.092 -6.333 -23.938 1.00 94.75 548 MET A N 1
ATOM 4427 C CA . MET A 1 548 ? 1.313 -6.670 -23.194 1.00 94.75 548 MET A CA 1
ATOM 4428 C C . MET A 1 548 ? 2.080 -7.862 -23.777 1.00 94.75 548 MET A C 1
ATOM 4430 O O . MET A 1 548 ? 3.281 -7.978 -23.538 1.00 94.75 548 MET A O 1
ATOM 4434 N N . LYS A 1 549 ? 1.383 -8.752 -24.489 1.00 93.06 549 LYS A N 1
ATOM 4435 C CA . LYS A 1 549 ? 1.938 -9.932 -25.166 1.00 93.06 549 LYS A CA 1
ATOM 4436 C C . LYS A 1 549 ? 2.328 -9.602 -26.600 1.00 93.06 549 LYS A C 1
ATOM 4438 O O . LYS A 1 549 ? 3.390 -10.099 -27.036 1.00 93.06 549 LYS A O 1
#

pLDDT: mean 95.4, std 4.43, range [69.88, 98.94]

Radius of gyration: 26.01 Å; chains: 1; bounding box: 66×45×81 Å

Foldseek 3Di:
DDWPPLAAAQLDKIKDKDQDDDPQAWDFKKKWKAKAAFQRDDAPPRPCVVPRIDIDTWAQCCPQPRNHHPPRMTMHIDGSNSQDAFMKMWIKMWTAGPVGDIAIPVHPPFPPRTAIWGHHPADAWAWFALAPPPGDIDIHGRCQVVLFWEKEKEFAPVLVLCQAFFVPDQDPDQDGFTWIDGPSGIQHGKTKHFDDHPCQRFASQTKMKIAGGVVGFAFDAALVRHTQPFGHRMKTKDSQAFFLVLLAGLLRCCQVQVLQVLLVVLVAQGWHKHKYFYFYRNFNAQQQQQGQDPPPLDPGGDSQRHGGSAMMMITHDPEQRSCVSVVAAFFWKWFAAQVDPVGIDGRGHRPQDDPDCVLVVVVLVALLPLDDLVCCVQAAPLSSVLSVQLSCLLFVVQVQARGQWMWTQRNPRRHIHIHGGDRSCTQSNHDHDNRHDHPNVVSPNCVPVVSVVVSVVSNVVCCVPAVDCVNVLVSLVVVCVSFAPPVDDDHSQNVRSSNFQAPSCLDPVVEPRGGYPNVPSRGHHNSHQVVLVVVVHDSDSVSVSVSSD

Secondary structure (DSSP, 8-state):
-EEESSSPPTT--EEEEEE---TT-EEEEEEEEEEE-TT----TTSHHHHH--EEEE-B-SS-TT--STTSSEEEEEE-GGG--TT-EEEEEEEEEESSS-EEEES-TT-SS-SEEEE-------EEE-SSTTTSPPEEE-HHHHTSS-EEEEEE-HHHHHIIIIIS---SS---EEEEEEETTEEEEEEEEEEE-STTTTTSSSPEEEEEPPTT--B--B-TTSPBPSS-BSEEEEE-S---GGGSS-TGGGHHHHHHHHHHHHTT-----EEEEEEEEE-SS-SSGGGS---TTT-SS--TTSSSEEEEEEEE--SSHHHHHHTT--S--EEEEETTSSS-EEEEE--TTS-SSSHHHHHHHHHHTT---HHHHHHHB-HHHHHHHHHHHHHTT-GGGTTEEEEEEEETTTTEEEEEE---SS-TT---S-SS---HHHHTTGGGSHHHHHHHHHHHHHHHHHTSSHHHHHHHHHHHHHHHS-TT-S--HHHHHHHHHTT-GGGSGGGBTTTBS-GGG-SS-TT-TTHHHHHTTS-SSHHHHHHHH-